Protein AF-A0A352RRN1-F1 (afdb_monomer_lite)

Foldseek 3Di:
DVVLVVLVVLQVVLVVVVVVVVVVCVVPVPDDDDDDPRDDSPVVNVVVVVVVVVVVVVVVVCVVCVVVVVVVVVVVVVVVVVVVVCVVVVVVVVVVVVVVVVVVVVVVVVVVVVVVVVVVVVVVVVVVVLLVLPPCVVLQVQLQVLQDVQVPPFTKGWDWDDDVPDPDTDTFIDGPPHTDPDDDPLRVLSSVLSSVLSVCCGPVNFPDAAAAAAEASGDDPPPSSLVSSLVCCQPRFQDFDADPVRHFDADPVRFGHTSHNHYHYDHPDLSSVVSVLVHRHRPPPDFDWDWDDDPPDIDIGGDDPQSNPDRDLLSVLVVLLVLVVDVVSCVVCVVSQLQNLQSLLVNLVVVLCVVDPDPDDDPVVSLVSLCVVVVPVDCRSVVNCCSNPVQNDCVPPVCSSPDGDDPD

Sequence (408 aa):
ARTLQELLDRYRASLHALETELTARRDNIFVERLPHDALDPSPSIVEAIAAINVLIDLNNQATASLADTQAAARTELRLGEIAQFVADIGLAAEEDRIRGLSADASTAKAERDAIETEGKQRSEKIAHLKTQLRDERRGAEQVNRYLGHFLGHGGLRLSALEAEGSTTYRFQIMRGEHAAYNLSEGECSLVAFCYFLAKLKDVDTEGKKLIVYIDDPISSLDSNHIFFVFSLIETYLAKPLEDNDGNVIKDANAKPTYRYEQLFISTHNLEFLKYLKRLTKPGKDNESFLITRKDSSSAIGLMPHYLRNYVTELNYLFGEIFCCADDANATDQFHSFYNFGNNLRKFLEAYLFFKYPSARNDRADHDERVRLFFGDGSNTEAFVQRLINEFSHLGEFIDRSTQPIDCT

Radius of gyration: 64.46 Å; chains: 1; bounding box: 149×60×178 Å

pLDDT: mean 81.94, std 10.86, range [43.41, 96.06]

Secondary structure (DSSP, 8-state):
-HHHHHHHHHHHHHHHHHHHHHHHHHH-TTS--PPP-----HHHHHHHHHHHHHHHHHHHHHHHHHHHHHHHHHHHHHHHHHHHHHHHTTHHHHHHHHHHHHHHHHHHHHHHHHHHHHHHHHHHHHHHHHHHHT-HHHHHHHHHHHHHTTSGGG-EEEEEEEPTT-S-EEEEEEETTEE-----HHHHHHHHHHHHHHHTTSTTTTTS--EEEEE----S--HHHHHHHHHHHIIIIISPPB-TTSPBPB-TTSPBP-S-SEEEEE-S-HHHHHHHTTS---TTS---EEEEE-SSSEEEEEPPHHHHH---HHHHHHHHHHHTTSGGGGTT-HHHHHTHHHHHHHHHHHHHHHHS--S--SHHHHHHHHHHHH-SSSTHHHHHHHHHHHTT--SS-GGGGSS-----

Structure (mmCIF, N/CA/C/O backbone):
data_AF-A0A352RRN1-F1
#
_entry.id   AF-A0A352RRN1-F1
#
loop_
_atom_site.group_PDB
_atom_site.id
_atom_site.type_symbol
_atom_site.label_atom_id
_atom_site.label_alt_id
_atom_site.label_comp_id
_atom_site.label_asym_id
_atom_site.label_entity_id
_atom_site.label_seq_id
_atom_site.pdbx_PDB_ins_code
_atom_site.Cartn_x
_atom_site.Cartn_y
_atom_site.Cartn_z
_atom_site.occupancy
_atom_site.B_iso_or_equiv
_atom_site.auth_seq_id
_atom_site.auth_comp_id
_atom_site.auth_asym_id
_atom_site.auth_atom_id
_atom_site.pdbx_PDB_model_num
ATOM 1 N N . ALA A 1 1 ? -86.094 -26.140 80.065 1.00 55.78 1 ALA A N 1
ATOM 2 C CA . ALA A 1 1 ? -87.153 -25.104 80.095 1.00 55.78 1 ALA A CA 1
ATOM 3 C C . ALA A 1 1 ? -88.515 -25.681 80.497 1.00 55.78 1 ALA A C 1
ATOM 5 O O . ALA A 1 1 ? -89.019 -25.261 81.527 1.00 55.78 1 ALA A O 1
ATOM 6 N N . ARG A 1 2 ? -89.076 -26.671 79.772 1.00 59.38 2 ARG A N 1
ATOM 7 C CA . ARG A 1 2 ? -90.360 -27.323 80.138 1.00 59.38 2 ARG A CA 1
ATOM 8 C C . ARG A 1 2 ? -90.395 -27.874 81.574 1.00 59.38 2 ARG A C 1
ATOM 10 O O . ARG A 1 2 ? -91.343 -27.611 82.295 1.00 59.38 2 ARG A O 1
ATOM 17 N N . THR A 1 3 ? -89.308 -28.494 82.024 1.00 77.62 3 THR A N 1
ATOM 18 C CA . THR A 1 3 ? -89.184 -29.081 83.368 1.00 77.62 3 THR A CA 1
ATOM 19 C C . THR A 1 3 ? -89.220 -28.073 84.525 1.00 77.62 3 THR A C 1
ATOM 21 O O . THR A 1 3 ? -89.838 -28.357 85.542 1.00 77.62 3 THR A O 1
ATOM 24 N N . LEU A 1 4 ? -88.610 -26.885 84.399 1.00 83.06 4 LEU A N 1
ATOM 25 C CA . LEU A 1 4 ? -88.647 -25.868 85.467 1.00 83.06 4 LEU A CA 1
ATOM 26 C C . LEU A 1 4 ? -90.030 -25.212 85.568 1.00 83.06 4 LEU A C 1
ATOM 28 O O . LEU A 1 4 ? -90.526 -24.991 86.668 1.00 83.06 4 LEU A O 1
ATOM 32 N N . GLN A 1 5 ? -90.657 -24.936 84.421 1.00 85.00 5 GLN A N 1
ATOM 33 C CA . GLN A 1 5 ? -92.008 -24.381 84.375 1.00 85.00 5 GLN A CA 1
ATOM 34 C C . GLN A 1 5 ? -93.014 -25.337 85.033 1.00 85.00 5 GLN A C 1
ATOM 36 O O . GLN A 1 5 ? -93.781 -24.921 85.894 1.00 85.00 5 GLN A O 1
ATOM 41 N N . GLU A 1 6 ? -92.930 -26.632 84.717 1.00 84.50 6 GLU A N 1
ATOM 42 C CA . GLU A 1 6 ? -93.751 -27.679 85.339 1.00 84.50 6 GLU A CA 1
ATOM 43 C C . GLU A 1 6 ? -93.545 -27.774 86.862 1.00 84.50 6 GLU A C 1
ATOM 45 O O . GLU A 1 6 ? -94.509 -27.966 87.604 1.00 84.50 6 GLU A O 1
ATOM 50 N N . LEU A 1 7 ? -92.309 -27.615 87.353 1.00 85.75 7 LEU A N 1
ATOM 51 C CA . LEU A 1 7 ? -92.010 -27.610 88.790 1.00 85.75 7 LEU A CA 1
ATOM 52 C C . LEU A 1 7 ? -92.555 -26.358 89.500 1.00 85.75 7 LEU A C 1
ATOM 54 O O . LEU A 1 7 ? -93.104 -26.472 90.595 1.00 85.75 7 LEU A O 1
ATOM 58 N N . LEU A 1 8 ? -92.457 -25.180 88.875 1.00 86.25 8 LEU A N 1
ATOM 59 C CA . LEU A 1 8 ? -93.008 -23.927 89.406 1.00 86.25 8 LEU A CA 1
ATOM 60 C C . LEU A 1 8 ? -94.539 -23.944 89.454 1.00 86.25 8 LEU A C 1
ATOM 62 O O . LEU A 1 8 ? -95.128 -23.469 90.426 1.00 86.25 8 LEU A O 1
ATOM 66 N N . ASP A 1 9 ? -95.186 -24.513 88.438 1.00 87.31 9 ASP A N 1
ATOM 67 C CA . ASP A 1 9 ? -96.642 -24.641 88.399 1.00 87.31 9 ASP A CA 1
ATOM 68 C C . ASP A 1 9 ? -97.141 -25.620 89.477 1.00 87.31 9 ASP A C 1
ATOM 70 O O . ASP A 1 9 ? -98.135 -25.339 90.150 1.00 87.31 9 ASP A O 1
ATOM 74 N N . ARG A 1 10 ? -96.400 -26.709 89.742 1.00 84.69 10 ARG A N 1
ATOM 75 C CA . ARG A 1 10 ? -96.661 -27.604 90.887 1.00 84.69 10 ARG A CA 1
ATOM 76 C C . ARG A 1 10 ? -96.476 -26.902 92.231 1.00 84.69 10 ARG A C 1
ATOM 78 O O . ARG A 1 10 ? -97.315 -27.066 93.108 1.00 84.69 10 ARG A O 1
ATOM 85 N N . TYR A 1 11 ? -95.428 -26.092 92.384 1.00 86.12 11 TYR A N 1
ATOM 86 C CA . TYR A 1 11 ? -95.191 -25.324 93.610 1.00 86.12 11 TYR A CA 1
ATOM 87 C C . TYR A 1 11 ? -96.327 -24.331 93.895 1.00 86.12 11 TYR A C 1
ATOM 89 O O . TYR A 1 11 ? -96.842 -24.268 95.010 1.00 86.12 11 TYR A O 1
ATOM 97 N N . ARG A 1 12 ? -96.782 -23.603 92.865 1.00 86.81 12 ARG A N 1
ATOM 98 C CA . ARG A 1 12 ? -97.941 -22.699 92.956 1.00 86.81 12 ARG A CA 1
ATOM 99 C C . ARG A 1 12 ? -99.221 -23.441 93.328 1.00 86.81 12 ARG A C 1
ATOM 101 O O . ARG A 1 12 ? -99.972 -22.951 94.167 1.00 86.81 12 ARG A O 1
ATOM 108 N N . ALA A 1 13 ? -99.456 -24.612 92.736 1.00 85.88 13 ALA A N 1
ATOM 109 C CA . ALA A 1 13 ? -100.612 -25.442 93.061 1.00 85.88 13 ALA A CA 1
ATOM 110 C C . ALA A 1 13 ? -100.588 -25.911 94.528 1.00 85.88 13 ALA A C 1
ATOM 112 O O . ALA A 1 13 ? -101.609 -25.804 95.206 1.00 85.88 13 ALA A O 1
ATOM 113 N N . SER A 1 14 ? -99.429 -26.345 95.043 1.00 85.00 14 SER A N 1
ATOM 114 C CA . SER A 1 14 ? -99.259 -26.712 96.458 1.00 85.00 14 SER A CA 1
ATOM 115 C C . SER A 1 14 ? -99.511 -25.530 97.404 1.00 85.00 14 SER A C 1
ATOM 117 O O . SER A 1 14 ? -100.206 -25.686 98.407 1.00 85.00 14 SER A O 1
ATOM 119 N N . LEU A 1 15 ? -98.998 -24.334 97.083 1.00 85.00 15 LEU A N 1
ATOM 120 C CA . LEU A 1 15 ? -99.230 -23.123 97.883 1.00 85.00 15 LEU A CA 1
ATOM 121 C C . LEU A 1 15 ? -100.707 -22.718 97.905 1.00 85.00 15 LEU A C 1
ATOM 123 O O . LEU A 1 15 ? -101.238 -22.419 98.971 1.00 85.00 15 LEU A O 1
ATOM 127 N N . HIS A 1 16 ? -101.383 -22.759 96.756 1.00 86.44 16 HIS A N 1
ATOM 128 C CA . HIS A 1 16 ? -102.812 -22.459 96.671 1.00 86.44 16 HIS A CA 1
ATOM 129 C C . HIS A 1 16 ? -103.652 -23.477 97.460 1.00 86.44 16 HIS A C 1
ATOM 131 O O . HIS A 1 16 ? -104.636 -23.111 98.107 1.00 86.44 16 HIS A O 1
ATOM 137 N N . ALA A 1 17 ? -103.278 -24.760 97.437 1.00 83.25 17 ALA A N 1
ATOM 138 C CA . ALA A 1 17 ? -103.952 -25.795 98.217 1.00 83.25 17 ALA A CA 1
ATOM 139 C C . ALA A 1 17 ? -103.783 -25.577 99.734 1.00 83.25 17 ALA A C 1
ATOM 141 O O . ALA A 1 17 ? -104.767 -25.625 100.473 1.00 83.25 17 ALA A O 1
ATOM 142 N N . LEU A 1 18 ? -102.570 -25.234 100.188 1.00 83.25 18 LEU A N 1
ATOM 143 C CA . LEU A 1 18 ? -102.294 -24.836 101.574 1.00 83.25 18 LEU A CA 1
ATOM 144 C C . LEU A 1 18 ? -103.074 -23.586 101.993 1.00 83.25 18 LEU A C 1
ATOM 146 O O . LEU A 1 18 ? -103.678 -23.575 103.062 1.00 83.25 18 LEU A O 1
ATOM 150 N N . GLU A 1 19 ? -103.081 -22.541 101.164 1.00 84.88 19 GLU A N 1
ATOM 151 C CA . GLU A 1 19 ? -103.828 -21.306 101.419 1.00 84.88 19 GLU A CA 1
ATOM 152 C C . GLU A 1 19 ? -105.328 -21.585 101.560 1.00 84.88 19 GLU A C 1
ATOM 154 O O . GLU A 1 19 ? -105.969 -21.087 102.488 1.00 84.88 19 GLU A O 1
ATOM 159 N N . THR A 1 20 ? -105.877 -22.435 100.688 1.00 84.25 20 THR A N 1
ATOM 160 C CA . THR A 1 20 ? -107.285 -22.852 100.733 1.00 84.25 20 THR A CA 1
ATOM 161 C C . THR A 1 20 ? -107.598 -23.562 102.049 1.00 84.25 20 THR A C 1
ATOM 163 O O . THR A 1 20 ? -108.570 -23.211 102.718 1.00 84.25 20 THR A O 1
ATOM 166 N N . GLU A 1 21 ? -106.762 -24.515 102.468 1.00 81.12 21 GLU A N 1
ATOM 167 C CA . GLU A 1 21 ? -106.989 -25.280 103.698 1.00 81.12 21 GLU A CA 1
ATOM 168 C C . GLU A 1 21 ? -106.805 -24.424 104.963 1.00 81.12 21 GLU A C 1
ATOM 170 O O . GLU A 1 21 ? -107.607 -24.501 105.896 1.00 81.12 21 GLU A O 1
ATOM 175 N N . LEU A 1 22 ? -105.798 -23.543 104.985 1.00 81.94 22 LEU A N 1
ATOM 176 C CA . LEU A 1 22 ? -105.573 -22.594 106.079 1.00 81.94 22 LEU A CA 1
ATOM 177 C C . LEU A 1 22 ? -106.723 -21.590 106.207 1.00 81.94 22 LEU A C 1
ATOM 179 O O . LEU A 1 22 ? -107.186 -21.331 107.319 1.00 81.94 22 LEU A O 1
ATOM 183 N N . THR A 1 23 ? -107.215 -21.061 105.085 1.00 84.31 23 THR A N 1
ATOM 184 C CA . THR A 1 23 ? -108.377 -20.160 105.049 1.00 84.31 23 THR A CA 1
ATOM 185 C C . THR A 1 23 ? -109.619 -20.878 105.563 1.00 84.31 23 THR A C 1
ATOM 187 O O . THR A 1 23 ? -110.324 -20.378 106.436 1.00 84.31 23 THR A O 1
ATOM 190 N N . ALA A 1 24 ? -109.837 -22.109 105.116 1.00 80.50 24 ALA A N 1
ATOM 191 C CA . ALA A 1 24 ? -110.992 -22.894 105.510 1.00 80.50 24 ALA A CA 1
ATOM 192 C C . ALA A 1 24 ? -110.937 -23.357 106.988 1.00 80.50 24 ALA A C 1
ATOM 194 O O . ALA A 1 24 ? -111.984 -23.519 107.620 1.00 80.50 24 ALA A O 1
ATOM 195 N N . ARG A 1 25 ? -109.739 -23.514 107.575 1.00 79.44 25 ARG A N 1
ATOM 196 C CA . ARG A 1 25 ? -109.546 -23.690 109.028 1.00 79.44 25 ARG A CA 1
ATOM 197 C C . ARG A 1 25 ? -109.760 -22.390 109.807 1.00 79.44 25 ARG A C 1
ATOM 199 O O . ARG A 1 25 ? -110.356 -22.427 110.879 1.00 79.44 25 ARG A O 1
ATOM 206 N N . ARG A 1 26 ? -109.290 -21.248 109.293 1.00 81.88 26 ARG A N 1
ATOM 207 C CA . ARG A 1 26 ? -109.508 -19.922 109.899 1.00 81.88 26 ARG A CA 1
ATOM 208 C C . ARG A 1 26 ? -110.999 -19.604 110.008 1.00 81.88 26 ARG A C 1
ATOM 210 O O . ARG A 1 26 ? -111.439 -19.106 111.039 1.00 81.88 26 ARG A O 1
ATOM 217 N N . ASP A 1 27 ? -111.758 -19.914 108.962 1.00 85.06 27 ASP A N 1
ATOM 218 C CA . ASP A 1 27 ? -113.184 -19.602 108.884 1.00 85.06 27 ASP A CA 1
ATOM 219 C C . ASP A 1 27 ? -114.046 -20.544 109.760 1.00 85.06 27 ASP A C 1
ATOM 221 O O . ASP A 1 27 ? -115.180 -20.203 110.094 1.00 85.06 27 ASP A O 1
ATOM 225 N N . ASN A 1 28 ? -113.521 -21.704 110.189 1.00 79.31 28 ASN A N 1
ATOM 226 C CA . ASN A 1 28 ? -114.188 -22.598 111.143 1.00 79.31 28 ASN A CA 1
ATOM 227 C C . ASN A 1 28 ? -113.190 -23.409 111.997 1.00 79.31 28 ASN A C 1
ATOM 229 O O . ASN A 1 28 ? -112.746 -24.493 111.613 1.00 79.31 28 ASN A O 1
ATOM 233 N N . ILE A 1 29 ? -112.886 -22.893 113.191 1.00 76.44 29 ILE A N 1
ATOM 234 C CA . ILE A 1 29 ? -111.843 -23.421 114.088 1.00 76.44 29 ILE A CA 1
ATOM 235 C C . ILE A 1 29 ? -112.264 -24.635 114.933 1.00 76.44 29 ILE A C 1
ATOM 237 O O . ILE A 1 29 ? -111.417 -25.228 115.597 1.00 76.44 29 ILE A O 1
ATOM 241 N N . PHE A 1 30 ? -113.552 -24.995 114.938 1.00 75.94 30 PHE A N 1
ATOM 242 C CA . PHE A 1 30 ? -114.101 -26.050 115.803 1.00 75.94 30 PHE A CA 1
ATOM 243 C C . PHE A 1 30 ? -114.265 -27.403 115.092 1.00 75.94 30 PHE A C 1
ATOM 245 O O . PHE A 1 30 ? -114.649 -28.381 115.730 1.00 75.94 30 PHE A O 1
ATOM 252 N N . VAL A 1 31 ? -113.977 -27.471 113.786 1.00 76.19 31 VAL A N 1
ATOM 253 C CA . VAL A 1 31 ? -114.005 -28.709 112.992 1.00 76.19 31 VAL A CA 1
ATOM 254 C C . VAL A 1 31 ? -112.582 -29.222 112.802 1.00 76.19 31 VAL A C 1
ATOM 256 O O . VAL A 1 31 ? -111.713 -28.511 112.295 1.00 76.19 31 VAL A O 1
ATOM 259 N N . GLU A 1 32 ? -112.352 -30.472 113.200 1.00 73.25 32 GLU A N 1
ATOM 260 C CA . GLU A 1 32 ? -111.074 -31.148 113.004 1.00 73.25 32 GLU A CA 1
ATOM 261 C C . GLU A 1 32 ? -110.812 -31.357 111.504 1.00 73.25 32 GLU A C 1
ATOM 263 O O . GLU A 1 32 ? -111.634 -31.923 110.781 1.00 73.25 32 GLU A O 1
ATOM 268 N N . ARG A 1 33 ? -109.669 -30.857 111.026 1.00 70.94 33 ARG A N 1
ATOM 269 C CA . ARG A 1 33 ? -109.221 -30.968 109.632 1.00 70.94 33 ARG A CA 1
ATOM 270 C C . ARG A 1 33 ? -107.914 -31.745 109.595 1.00 70.94 33 ARG A C 1
ATOM 272 O O . ARG A 1 33 ? -107.014 -31.477 110.393 1.00 70.94 33 ARG A O 1
ATOM 279 N N . LEU A 1 34 ? -107.826 -32.705 108.675 1.00 70.25 34 LEU A N 1
ATOM 280 C CA . LEU A 1 34 ? -106.616 -33.499 108.477 1.00 70.25 34 LEU A CA 1
ATOM 281 C C . LEU A 1 34 ? -105.472 -32.604 107.969 1.00 70.25 34 LEU A C 1
ATOM 283 O O . LEU A 1 34 ? -105.731 -31.660 107.219 1.00 70.25 34 LEU A O 1
ATOM 287 N N . PRO A 1 35 ? -104.213 -32.886 108.345 1.00 67.81 35 PRO A N 1
ATOM 288 C CA . PRO A 1 35 ? -103.065 -32.183 107.787 1.00 67.81 35 PRO A CA 1
ATOM 289 C C . PRO A 1 35 ? -103.059 -32.324 106.260 1.00 67.81 35 PRO A C 1
ATOM 291 O O . PRO A 1 35 ? -103.139 -33.439 105.743 1.00 67.81 35 PRO A O 1
ATOM 294 N N . HIS A 1 36 ? -102.976 -31.205 105.541 1.00 73.00 36 HIS A N 1
ATOM 295 C CA . HIS A 1 36 ? -102.786 -31.235 104.095 1.00 73.00 36 HIS A CA 1
ATOM 296 C C . HIS A 1 36 ? -101.314 -31.529 103.799 1.00 73.00 36 HIS A C 1
ATOM 298 O O . HIS A 1 36 ? -100.443 -30.743 104.174 1.00 73.00 36 HIS A O 1
ATOM 304 N N . ASP A 1 37 ? -101.043 -32.662 103.153 1.00 69.06 37 ASP A N 1
ATOM 305 C CA . ASP A 1 37 ? -99.688 -33.061 102.779 1.00 69.06 37 ASP A CA 1
ATOM 306 C C . ASP A 1 37 ? -99.273 -32.314 101.506 1.00 69.06 37 ASP A C 1
ATOM 308 O O . ASP A 1 37 ? -99.551 -32.727 100.378 1.00 69.06 37 ASP A O 1
ATOM 312 N N . ALA A 1 38 ? -98.701 -31.128 101.695 1.00 74.88 38 ALA A N 1
ATOM 313 C CA . ALA A 1 38 ? -98.248 -30.302 100.593 1.00 74.88 38 ALA A CA 1
ATOM 314 C C . ALA A 1 38 ? -96.904 -30.816 100.072 1.00 74.88 38 ALA A C 1
ATOM 316 O O . ALA A 1 38 ? -95.900 -30.810 100.782 1.00 74.88 38 ALA A O 1
ATOM 317 N N . LEU A 1 39 ? -96.873 -31.212 98.799 1.00 77.62 39 LEU A N 1
ATOM 318 C CA . LEU A 1 39 ? -95.627 -31.545 98.115 1.00 77.62 39 LEU A CA 1
ATOM 319 C C . LEU A 1 39 ? -94.770 -30.283 97.969 1.00 77.62 39 LEU A 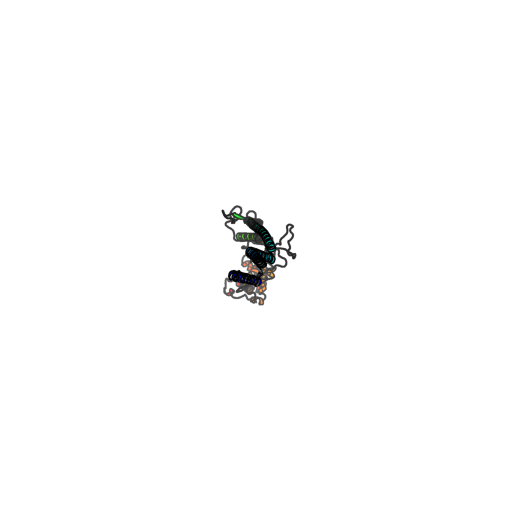C 1
ATOM 321 O O . LEU A 1 39 ? -95.226 -29.302 97.373 1.00 77.62 39 LEU A O 1
ATOM 325 N N . ASP A 1 40 ? -93.528 -30.343 98.456 1.00 81.06 40 ASP A N 1
ATOM 326 C CA . ASP A 1 40 ? -92.526 -29.282 98.326 1.00 81.06 40 ASP A CA 1
ATOM 327 C C . ASP A 1 40 ? -91.504 -29.601 97.213 1.00 81.06 40 ASP A C 1
ATOM 329 O O . ASP A 1 40 ? -90.504 -30.282 97.451 1.00 81.06 40 ASP A O 1
ATOM 333 N N . PRO A 1 41 ? -91.723 -29.125 95.973 1.00 82.81 41 PRO A N 1
ATOM 334 C CA . PRO A 1 41 ? -90.757 -29.246 94.882 1.00 82.81 41 PRO A CA 1
ATOM 335 C C . PRO A 1 41 ? -89.569 -28.268 94.972 1.00 82.81 41 PRO A C 1
ATOM 337 O O . PRO A 1 41 ? -88.770 -28.231 94.032 1.00 82.81 41 PRO A O 1
ATOM 340 N N . SER A 1 42 ? -89.414 -27.478 96.046 1.00 84.25 42 SER A N 1
ATOM 341 C CA . SER A 1 42 ? -88.325 -26.494 96.182 1.00 84.25 42 SER A CA 1
ATOM 342 C C . SER A 1 42 ? -86.923 -27.068 95.933 1.00 84.25 42 SER A C 1
ATOM 344 O O . SER A 1 42 ? -86.170 -26.427 95.194 1.00 84.25 42 SER A O 1
ATOM 346 N N . PRO A 1 43 ? -86.551 -28.269 96.433 1.00 85.69 43 PRO A N 1
ATOM 347 C CA . PRO A 1 43 ? -85.232 -28.845 96.158 1.00 85.69 43 PRO A CA 1
ATOM 348 C C . PRO A 1 43 ? -84.980 -29.056 94.658 1.00 85.69 43 PRO A C 1
ATOM 350 O O . PRO A 1 43 ? -83.942 -28.656 94.137 1.00 85.69 43 PRO A O 1
ATOM 353 N N . SER A 1 44 ? -85.967 -29.590 93.934 1.00 85.81 44 SER A N 1
ATOM 354 C CA . SER A 1 44 ? -85.871 -29.826 92.488 1.00 85.81 44 SER A CA 1
ATOM 355 C C . SER A 1 44 ? -85.870 -28.529 91.674 1.00 85.81 44 SER A C 1
ATOM 357 O O . SER A 1 44 ? -85.247 -28.462 90.615 1.00 85.81 44 SER A O 1
ATOM 359 N N . ILE A 1 45 ? -86.548 -27.480 92.153 1.00 86.19 45 ILE A N 1
ATOM 360 C CA . ILE A 1 45 ? -86.491 -26.141 91.547 1.00 86.19 45 ILE A CA 1
ATOM 361 C C . ILE A 1 45 ? -85.083 -25.556 91.699 1.00 86.19 45 ILE A C 1
ATOM 363 O O . ILE A 1 45 ? -84.534 -25.035 90.728 1.00 86.19 45 ILE A O 1
ATOM 367 N N . VAL A 1 46 ? -84.479 -25.674 92.884 1.00 88.94 46 VAL A N 1
ATOM 368 C CA . VAL A 1 46 ? -83.109 -25.207 93.149 1.00 88.94 46 VAL A CA 1
ATOM 369 C C . VAL A 1 46 ? -82.094 -25.958 92.284 1.00 88.94 46 VAL A C 1
ATOM 371 O O . VAL A 1 46 ? -81.236 -25.320 91.679 1.00 88.94 46 VAL A O 1
ATOM 374 N N . GLU A 1 47 ? -82.224 -27.279 92.141 1.00 88.06 47 GLU A N 1
ATOM 375 C CA . GLU A 1 47 ? -81.378 -28.079 91.242 1.00 88.06 47 GLU A CA 1
ATOM 376 C C . GLU A 1 47 ? -81.519 -27.655 89.773 1.00 88.06 47 GLU A C 1
ATOM 378 O O . GLU A 1 47 ? -80.521 -27.494 89.068 1.00 88.06 47 GLU A O 1
ATOM 383 N N . ALA A 1 48 ? -82.747 -27.418 89.304 1.00 88.25 48 ALA A N 1
ATOM 384 C CA . ALA A 1 48 ? -82.994 -26.966 87.938 1.00 88.25 48 ALA A CA 1
ATOM 385 C C . ALA A 1 48 ? -82.424 -25.560 87.675 1.00 88.25 48 ALA A C 1
ATOM 387 O O . ALA A 1 48 ? -81.866 -25.316 86.603 1.00 88.25 48 ALA A O 1
ATOM 388 N N . ILE A 1 49 ? -82.521 -24.645 88.647 1.00 88.19 49 ILE A N 1
ATOM 389 C CA . ILE A 1 49 ? -81.899 -23.314 88.577 1.00 88.19 49 ILE A CA 1
ATOM 390 C C . ILE A 1 49 ? -80.372 -23.438 88.567 1.00 88.19 49 ILE A C 1
ATOM 392 O O . ILE A 1 49 ? -79.721 -22.797 87.745 1.00 88.19 49 ILE A O 1
ATOM 396 N N . ALA A 1 50 ? -79.797 -24.288 89.421 1.00 89.44 50 ALA A N 1
ATOM 397 C CA . ALA A 1 50 ? -78.358 -24.530 89.452 1.00 89.44 50 ALA A CA 1
ATOM 398 C C . ALA A 1 50 ? -77.847 -25.069 88.105 1.00 89.44 50 ALA A C 1
ATOM 400 O O . ALA A 1 50 ? -76.865 -24.556 87.574 1.00 89.44 50 ALA A O 1
ATOM 401 N N . ALA A 1 51 ? -78.552 -26.028 87.499 1.00 89.06 51 ALA A N 1
ATOM 402 C CA . ALA A 1 51 ? -78.204 -26.563 86.183 1.00 89.06 51 ALA A CA 1
ATOM 403 C C . ALA A 1 51 ? -78.277 -25.503 85.067 1.00 89.06 51 ALA A C 1
ATOM 405 O O . ALA A 1 51 ? -77.422 -25.472 84.183 1.00 89.06 51 ALA A O 1
ATOM 406 N N . ILE A 1 52 ? -79.273 -24.610 85.109 1.00 89.31 52 ILE A N 1
ATOM 407 C CA . ILE A 1 52 ? -79.377 -23.489 84.164 1.00 89.31 52 ILE A CA 1
ATOM 408 C C . ILE A 1 52 ? -78.224 -22.501 84.366 1.00 89.31 52 ILE A C 1
ATOM 410 O O . ILE A 1 52 ? -77.619 -22.080 83.383 1.00 89.31 52 ILE A O 1
ATOM 414 N N . ASN A 1 53 ? -77.885 -22.168 85.612 1.00 91.12 53 ASN A N 1
ATOM 415 C CA . ASN A 1 53 ? -76.777 -21.261 85.911 1.00 91.12 53 ASN A CA 1
ATOM 416 C C . ASN A 1 53 ? -75.433 -21.828 85.443 1.00 91.12 53 ASN A C 1
ATOM 418 O O . ASN A 1 53 ? -74.655 -21.091 84.855 1.00 91.12 53 ASN A O 1
ATOM 422 N N . VAL A 1 54 ? -75.202 -23.140 85.570 1.00 93.56 54 VAL A N 1
ATOM 423 C CA . VAL A 1 54 ? -74.008 -23.794 85.001 1.00 93.56 54 VAL A CA 1
ATOM 424 C C . VAL A 1 54 ? -73.927 -23.600 83.482 1.00 93.56 54 VAL A C 1
ATOM 426 O O . VAL A 1 54 ? -72.858 -23.300 82.954 1.00 93.56 54 VAL A O 1
ATOM 429 N N . LEU A 1 55 ? -75.046 -23.733 82.761 1.00 92.00 55 LEU A N 1
ATOM 430 C CA . LEU A 1 55 ? -75.079 -23.491 81.313 1.00 92.00 55 LEU A CA 1
ATOM 431 C C . LEU A 1 55 ? -74.852 -22.014 80.965 1.00 92.00 55 LEU A C 1
ATOM 433 O O . LEU A 1 55 ? -74.181 -21.719 79.976 1.00 92.00 55 LEU A O 1
ATOM 437 N N . ILE A 1 56 ? -75.390 -21.094 81.769 1.00 90.50 56 ILE A N 1
ATOM 438 C CA . ILE A 1 56 ? -75.159 -19.652 81.621 1.00 90.50 56 ILE A CA 1
ATOM 439 C C . ILE A 1 56 ? -73.677 -19.334 81.834 1.00 90.50 56 ILE A C 1
ATOM 441 O O . ILE A 1 56 ? -73.091 -18.633 81.013 1.00 90.50 56 ILE A O 1
ATOM 445 N N . ASP A 1 57 ? -73.054 -19.888 82.873 1.00 93.00 57 ASP A N 1
ATOM 446 C CA . ASP A 1 57 ? -71.639 -19.682 83.176 1.00 93.00 57 ASP A CA 1
ATOM 447 C C . ASP A 1 57 ? -70.739 -20.241 82.071 1.00 93.00 57 ASP A C 1
ATOM 449 O O . ASP A 1 57 ? -69.831 -19.546 81.615 1.00 93.00 57 ASP A O 1
ATOM 453 N N . LEU A 1 58 ? -71.033 -21.445 81.568 1.00 92.44 58 LEU A N 1
ATOM 454 C CA . LEU A 1 58 ? -70.342 -22.030 80.414 1.00 92.44 58 LEU A CA 1
ATOM 455 C C . LEU A 1 58 ? -70.455 -21.138 79.173 1.00 92.44 58 LEU A C 1
ATOM 457 O O . LEU A 1 58 ? -69.456 -20.879 78.500 1.00 92.44 58 LEU A O 1
ATOM 461 N N . ASN A 1 59 ? -71.654 -20.632 78.876 1.00 91.50 59 ASN A N 1
ATOM 462 C CA . ASN A 1 59 ? -71.869 -19.745 77.738 1.00 91.50 59 ASN A CA 1
ATOM 463 C C . ASN A 1 59 ? -71.153 -18.396 77.912 1.00 91.50 59 ASN A C 1
ATOM 465 O O . ASN A 1 59 ? -70.559 -17.887 76.962 1.00 91.50 59 ASN A O 1
ATOM 469 N N . ASN A 1 60 ? -71.172 -17.822 79.115 1.00 91.62 60 ASN A N 1
ATOM 470 C CA . ASN A 1 60 ? -70.496 -16.563 79.418 1.00 91.62 60 ASN A CA 1
ATOM 471 C C . ASN A 1 60 ? -68.974 -16.709 79.315 1.00 91.62 60 ASN A C 1
ATOM 473 O O . ASN A 1 60 ? -68.326 -15.848 78.724 1.00 91.62 60 ASN A O 1
ATOM 477 N N . GLN A 1 61 ? -68.410 -17.812 79.816 1.00 92.00 61 GLN A N 1
ATOM 478 C CA . GLN A 1 61 ? -66.985 -18.122 79.670 1.00 92.00 61 GLN A CA 1
ATOM 479 C C . GLN A 1 61 ? -66.595 -18.293 78.198 1.00 92.00 61 GLN A C 1
ATOM 481 O O . GLN A 1 61 ? -65.614 -17.697 77.759 1.00 92.00 61 GLN A O 1
ATOM 486 N N . ALA A 1 62 ? -67.386 -19.037 77.418 1.00 87.81 62 ALA A N 1
ATOM 487 C CA . ALA A 1 62 ? -67.154 -19.202 75.984 1.00 87.81 62 ALA A CA 1
ATOM 488 C C . ALA A 1 62 ? -67.285 -17.878 75.211 1.00 87.81 62 ALA A C 1
ATOM 490 O O . ALA A 1 62 ? -66.523 -17.621 74.284 1.00 87.81 62 ALA A O 1
ATOM 491 N N . THR A 1 63 ? -68.225 -17.013 75.599 1.00 89.19 63 THR A N 1
ATOM 492 C CA . THR A 1 63 ? -68.424 -15.700 74.967 1.00 89.19 63 THR A CA 1
ATOM 493 C C . THR A 1 63 ? -67.275 -14.747 75.294 1.00 89.19 63 THR A C 1
ATOM 495 O O . THR A 1 63 ? -66.810 -14.029 74.411 1.00 89.19 63 THR A O 1
ATOM 498 N N . ALA A 1 64 ? -66.781 -14.766 76.536 1.00 89.38 64 ALA A N 1
ATOM 499 C CA . ALA A 1 64 ? -65.645 -13.952 76.956 1.00 89.38 64 ALA A CA 1
ATOM 500 C C . ALA A 1 64 ? -64.356 -14.330 76.207 1.00 89.38 64 ALA A C 1
ATOM 502 O O . ALA A 1 64 ? -63.601 -13.442 75.823 1.00 89.38 64 ALA A O 1
ATOM 503 N N . SER A 1 65 ? -64.130 -15.623 75.945 1.00 90.19 65 SER A N 1
ATOM 504 C CA . SER A 1 65 ? -62.945 -16.105 75.220 1.00 90.19 65 SER A CA 1
ATOM 505 C C . SER A 1 65 ? -63.105 -16.135 73.695 1.00 90.19 65 SER A C 1
ATOM 507 O O . SER A 1 65 ? -62.133 -16.386 72.977 1.00 90.19 65 SER A O 1
ATOM 509 N N . LEU A 1 66 ? -64.304 -15.875 73.161 1.00 91.56 66 LEU A N 1
ATOM 510 C CA . LEU A 1 66 ? -64.594 -15.992 71.729 1.00 91.56 66 LEU A CA 1
ATOM 511 C C . LEU A 1 66 ? -63.745 -15.038 70.882 1.00 91.56 66 LEU A C 1
ATOM 513 O O . LEU A 1 66 ? -63.234 -15.442 69.839 1.00 91.56 66 LEU A O 1
ATOM 517 N N . ALA A 1 67 ? -63.591 -13.787 71.322 1.00 91.81 67 ALA A N 1
ATOM 518 C CA . ALA A 1 67 ? -62.805 -12.786 70.603 1.00 91.81 67 ALA A CA 1
ATOM 519 C C . ALA A 1 67 ? -61.329 -13.201 70.503 1.00 91.81 67 ALA A C 1
ATOM 521 O O . ALA A 1 67 ? -60.752 -13.162 69.415 1.00 91.81 67 ALA A O 1
ATOM 522 N N . ASP A 1 68 ? -60.758 -13.682 71.608 1.00 91.88 68 ASP A N 1
ATOM 523 C CA . ASP A 1 68 ? -59.373 -14.155 71.662 1.00 91.88 68 ASP A CA 1
ATOM 524 C C . ASP A 1 68 ? -59.181 -15.409 70.805 1.00 91.88 68 ASP A C 1
ATOM 526 O O . ASP A 1 68 ? -58.222 -15.510 70.040 1.00 91.88 68 ASP A O 1
ATOM 530 N N . THR A 1 69 ? -60.141 -16.334 70.851 1.00 91.44 69 THR A N 1
ATOM 531 C CA . THR A 1 69 ? -60.118 -17.563 70.044 1.00 91.44 69 THR A CA 1
ATOM 532 C C . THR A 1 69 ? -60.204 -17.243 68.550 1.00 91.44 69 THR A C 1
ATOM 534 O O . THR A 1 69 ? -59.463 -17.803 67.743 1.00 91.44 69 THR A O 1
ATOM 537 N N . GLN A 1 70 ? -61.065 -16.296 68.162 1.00 92.56 70 GLN A N 1
ATOM 538 C CA . GLN A 1 70 ? -61.154 -15.824 66.781 1.00 92.56 70 GLN A CA 1
ATOM 539 C C . GLN A 1 70 ? -59.875 -15.107 66.334 1.00 92.56 70 GLN A C 1
ATOM 541 O O . GLN A 1 70 ? -59.440 -15.298 65.199 1.00 92.56 70 GLN A O 1
ATOM 546 N N . ALA A 1 71 ? -59.267 -14.288 67.194 1.00 93.81 71 ALA A N 1
ATOM 547 C CA . ALA A 1 71 ? -58.017 -13.596 66.891 1.00 93.81 71 ALA A CA 1
ATOM 548 C C . ALA A 1 71 ? -56.850 -14.581 66.709 1.00 93.81 71 ALA A C 1
ATOM 550 O O . ALA A 1 71 ? -56.082 -14.452 65.751 1.00 93.81 71 ALA A O 1
ATOM 551 N N . ALA A 1 72 ? -56.758 -15.596 67.572 1.00 94.44 72 ALA A N 1
ATOM 552 C CA . ALA A 1 72 ? -55.774 -16.668 67.465 1.00 94.44 72 ALA A CA 1
ATOM 553 C C . ALA A 1 72 ? -55.948 -17.455 66.158 1.00 94.44 72 ALA A C 1
ATOM 555 O O . ALA A 1 72 ? -55.008 -17.532 65.370 1.00 94.44 72 ALA A O 1
ATOM 556 N N . ALA A 1 73 ? -57.166 -17.922 65.861 1.00 93.62 73 ALA A N 1
ATOM 557 C CA . ALA A 1 73 ? -57.454 -18.674 64.638 1.00 93.62 73 ALA A CA 1
ATOM 558 C C . ALA A 1 73 ? -57.186 -17.858 63.358 1.00 93.62 73 ALA A C 1
ATOM 560 O O . ALA A 1 73 ? -56.634 -18.375 62.389 1.00 93.62 73 ALA A O 1
ATOM 561 N N . ARG A 1 74 ? -57.526 -16.559 63.343 1.00 94.25 74 ARG A N 1
ATOM 562 C CA . ARG A 1 74 ? -57.202 -15.662 62.215 1.00 94.25 74 ARG A CA 1
ATOM 563 C C . ARG A 1 74 ? -55.697 -15.500 62.026 1.00 94.25 74 ARG A C 1
ATOM 565 O O . ARG A 1 74 ? -55.229 -15.449 60.892 1.00 94.25 74 ARG A O 1
ATOM 572 N N . THR A 1 75 ? -54.952 -15.389 63.123 1.00 95.69 75 THR A N 1
ATOM 573 C CA . THR A 1 75 ? -53.490 -15.261 63.083 1.00 95.69 75 THR A CA 1
ATOM 574 C C . THR A 1 75 ? -52.855 -16.544 62.564 1.00 95.69 75 THR A C 1
ATOM 576 O O . THR A 1 75 ? -51.980 -16.481 61.706 1.00 95.69 75 THR A O 1
ATOM 579 N N . GLU A 1 76 ? -53.335 -17.696 63.023 1.00 96.00 76 GLU A N 1
ATOM 580 C CA . GLU A 1 76 ? -52.869 -19.006 62.578 1.00 96.00 76 GLU A CA 1
ATOM 581 C C . GLU A 1 76 ? -53.131 -19.225 61.084 1.00 96.00 76 GLU A C 1
ATOM 583 O O . GLU A 1 76 ? -52.200 -19.546 60.349 1.00 96.00 76 GLU A O 1
ATOM 588 N N . LEU A 1 77 ? -54.350 -18.940 60.604 1.00 95.62 77 LEU A N 1
ATOM 589 C CA . LEU A 1 77 ? -54.682 -19.005 59.175 1.00 95.62 77 LEU A CA 1
ATOM 590 C C . LEU A 1 77 ? -53.778 -18.094 58.341 1.00 95.62 77 LEU A C 1
ATOM 592 O O . LEU A 1 77 ? -53.215 -18.531 57.341 1.00 95.62 77 LEU A O 1
ATOM 596 N N . ARG A 1 78 ? -53.584 -16.844 58.779 1.00 95.06 78 ARG A N 1
ATOM 597 C CA . ARG A 1 78 ? -52.715 -15.889 58.082 1.00 95.06 78 ARG A CA 1
ATOM 598 C C . ARG A 1 78 ? -51.264 -16.370 58.030 1.00 95.06 78 ARG A C 1
ATOM 600 O O . ARG A 1 78 ? -50.624 -16.241 56.992 1.00 95.06 78 ARG A O 1
ATOM 607 N N . LEU A 1 79 ? -50.721 -16.882 59.136 1.00 95.75 79 LEU A N 1
ATOM 608 C CA . LEU A 1 79 ? -49.353 -17.408 59.169 1.00 95.75 79 LEU A CA 1
ATOM 609 C C . LEU A 1 79 ? -49.216 -18.661 58.298 1.00 95.75 79 LEU A C 1
ATOM 611 O O . LEU A 1 79 ? -48.199 -18.806 57.625 1.00 95.75 79 LEU A O 1
ATOM 615 N N . GLY A 1 80 ? -50.244 -19.512 58.256 1.00 95.88 80 GLY A N 1
ATOM 616 C CA . GLY A 1 80 ? -50.319 -20.660 57.355 1.00 95.88 80 GLY A CA 1
ATOM 617 C C . GLY A 1 80 ? -50.296 -20.252 55.880 1.00 95.88 80 GLY A C 1
ATOM 618 O O . GLY A 1 80 ? -49.481 -20.772 55.123 1.00 95.88 80 GLY A O 1
ATOM 619 N N . GLU A 1 81 ? -51.115 -19.274 55.480 1.00 94.69 81 GLU A N 1
ATOM 620 C CA . GLU A 1 81 ? -51.112 -18.739 54.109 1.00 94.69 81 GLU A CA 1
ATOM 621 C C . GLU A 1 81 ? -49.762 -18.112 53.734 1.00 94.69 81 GLU A C 1
ATOM 623 O O . GLU A 1 81 ? -49.260 -18.347 52.637 1.00 94.69 81 GLU A O 1
ATOM 628 N N . ILE A 1 82 ? -49.136 -17.356 54.646 1.00 94.56 82 ILE A N 1
ATOM 629 C CA . ILE A 1 82 ? -47.802 -16.777 54.420 1.00 94.56 82 ILE A CA 1
ATOM 630 C C . ILE A 1 82 ? -46.751 -17.880 54.260 1.00 94.56 82 ILE A C 1
ATOM 632 O O . ILE A 1 82 ? -45.928 -17.805 53.351 1.00 94.56 82 ILE A O 1
ATOM 636 N N . ALA A 1 83 ? -46.768 -18.902 55.119 1.00 94.19 83 ALA A N 1
ATOM 637 C CA . ALA A 1 83 ? -45.828 -20.015 55.039 1.00 94.19 83 ALA A CA 1
ATOM 638 C C . ALA A 1 83 ? -45.985 -20.792 53.724 1.00 94.19 83 ALA A C 1
ATOM 640 O O . ALA A 1 83 ? -44.983 -21.099 53.078 1.00 94.19 83 ALA A O 1
ATOM 641 N N . GLN A 1 84 ? -47.229 -21.045 53.300 1.00 94.38 84 GLN A N 1
ATOM 642 C CA . GLN A 1 84 ? -47.521 -21.678 52.017 1.00 94.38 84 GLN A CA 1
ATOM 643 C C . GLN A 1 84 ? -47.014 -20.821 50.856 1.00 94.38 84 GLN A C 1
ATOM 645 O O . GLN A 1 84 ? -46.306 -21.328 49.998 1.00 94.38 84 GLN A O 1
ATOM 650 N N . PHE A 1 85 ? -47.280 -19.513 50.870 1.00 94.44 85 PHE A N 1
ATOM 651 C CA . PHE A 1 85 ? -46.810 -18.604 49.827 1.00 94.44 85 PHE A CA 1
ATOM 652 C C . PHE A 1 85 ? -45.278 -18.562 49.733 1.00 94.44 85 PHE A C 1
ATOM 654 O O . PHE A 1 85 ? -44.731 -18.633 48.637 1.00 94.44 85 PHE A O 1
ATOM 661 N N . VAL A 1 86 ? -44.574 -18.497 50.871 1.00 94.62 86 VAL A N 1
ATOM 662 C CA . VAL A 1 86 ? -43.099 -18.535 50.929 1.00 94.62 86 VAL A CA 1
ATOM 663 C C . VAL A 1 86 ? -42.548 -19.840 50.344 1.00 94.62 86 VAL A C 1
ATOM 665 O O . VAL A 1 86 ? -41.529 -19.809 49.649 1.00 94.62 86 VAL A O 1
ATOM 668 N N . ALA A 1 87 ? -43.215 -20.968 50.605 1.00 92.50 87 ALA A N 1
ATOM 669 C CA . ALA A 1 87 ? -42.850 -22.266 50.049 1.00 92.50 87 ALA A CA 1
ATOM 670 C C . ALA A 1 87 ? -43.141 -22.354 48.542 1.00 92.50 87 ALA A C 1
ATOM 672 O O . ALA A 1 87 ? -42.268 -22.778 47.787 1.00 92.50 87 ALA A O 1
ATOM 673 N N . ASP A 1 88 ? -44.320 -21.905 48.104 1.00 92.81 88 ASP A N 1
ATOM 674 C CA . ASP A 1 88 ? -44.768 -21.944 46.707 1.00 92.81 88 ASP A CA 1
ATOM 675 C C . ASP A 1 88 ? -43.837 -21.149 45.787 1.00 92.81 88 ASP A C 1
ATOM 677 O O . ASP A 1 88 ? -43.502 -21.603 44.693 1.00 92.81 88 ASP A O 1
ATOM 681 N N . ILE A 1 89 ? -43.388 -19.972 46.235 1.00 91.81 89 ILE A N 1
ATOM 682 C CA . ILE A 1 89 ? -42.450 -19.141 45.468 1.00 91.81 89 ILE A CA 1
ATOM 683 C C . ILE A 1 89 ? -40.987 -19.546 45.673 1.00 91.81 89 ILE A C 1
ATOM 685 O O . ILE A 1 89 ? -40.110 -18.982 45.025 1.00 91.81 89 ILE A O 1
ATOM 689 N N . GLY A 1 90 ? -40.704 -20.473 46.596 1.00 93.00 90 GLY A N 1
ATOM 690 C CA . GLY A 1 90 ? -39.345 -20.895 46.925 1.00 93.00 90 GLY A CA 1
ATOM 691 C C . GLY A 1 90 ? -38.432 -19.731 47.321 1.00 93.00 90 GLY A C 1
ATOM 692 O O . GLY A 1 90 ? -37.289 -19.679 46.872 1.00 93.00 90 GLY A O 1
ATOM 693 N N . LEU A 1 91 ? -38.930 -18.791 48.139 1.00 91.94 91 LEU A N 1
ATOM 694 C CA . LEU A 1 91 ? -38.309 -17.473 48.362 1.00 91.94 91 LEU A CA 1
ATOM 695 C C . LEU A 1 91 ? -36.811 -17.552 48.687 1.00 91.94 91 LEU A C 1
ATOM 697 O O . LEU A 1 91 ? -36.016 -16.841 48.084 1.00 91.94 91 LEU A O 1
ATOM 701 N N . ALA A 1 92 ? -36.422 -18.450 49.596 1.00 92.31 92 ALA A N 1
ATOM 702 C CA . ALA A 1 92 ? -35.027 -18.611 50.003 1.00 92.31 92 ALA A CA 1
ATOM 703 C C . ALA A 1 92 ? -34.115 -19.036 48.836 1.00 92.31 92 ALA A C 1
ATOM 705 O O . ALA A 1 92 ? -33.008 -18.520 48.694 1.00 92.31 92 ALA A O 1
ATOM 706 N N . ALA A 1 93 ? -34.590 -19.937 47.968 1.00 93.25 93 ALA A N 1
ATOM 707 C CA . ALA A 1 93 ? -33.832 -20.389 46.805 1.00 93.25 93 ALA A CA 1
ATOM 708 C C . ALA A 1 93 ? -33.680 -19.269 45.764 1.00 93.25 93 ALA A C 1
ATOM 710 O O . ALA A 1 93 ? -32.609 -19.116 45.176 1.00 93.25 93 ALA A O 1
ATOM 711 N N . GLU A 1 94 ? -34.720 -18.456 45.563 1.00 93.25 94 GLU A N 1
ATOM 712 C CA . GLU A 1 94 ? -34.642 -17.291 44.677 1.00 93.25 94 GLU A CA 1
ATOM 713 C C . GLU A 1 94 ? -33.751 -16.179 45.257 1.00 93.25 94 GLU A C 1
ATOM 715 O O . GLU A 1 94 ? -32.972 -15.574 44.524 1.00 93.25 94 GLU A O 1
ATOM 720 N N . GLU A 1 95 ? -33.761 -15.949 46.573 1.00 94.44 95 GLU A N 1
ATOM 721 C CA . GLU A 1 95 ? -32.837 -15.014 47.232 1.00 94.44 95 GLU A CA 1
ATOM 722 C C . GLU A 1 95 ? -31.369 -15.451 47.112 1.00 94.44 95 GLU A C 1
ATOM 724 O O . GLU A 1 95 ? -30.489 -14.614 46.876 1.00 94.44 95 GLU A O 1
ATOM 729 N N . ASP A 1 96 ? -31.087 -16.749 47.254 1.00 94.44 96 ASP A N 1
ATOM 730 C CA . ASP A 1 96 ? -29.753 -17.314 47.029 1.00 94.44 96 ASP A CA 1
ATOM 731 C C . ASP A 1 96 ? -29.341 -17.192 45.556 1.00 94.44 96 ASP A C 1
ATOM 733 O O . ASP A 1 96 ? -28.211 -16.795 45.255 1.00 94.44 96 ASP A O 1
ATOM 737 N N . ARG A 1 97 ? -30.267 -17.446 44.624 1.00 95.00 97 ARG A N 1
ATOM 738 C CA . ARG A 1 97 ? -30.036 -17.294 43.183 1.00 95.00 97 ARG A CA 1
ATOM 739 C C . ARG A 1 97 ? -29.748 -15.846 42.796 1.00 95.00 97 ARG A C 1
ATOM 741 O O . ARG A 1 97 ? -28.816 -15.603 42.033 1.00 95.00 97 ARG A O 1
ATOM 748 N N . ILE A 1 98 ? -30.499 -14.881 43.328 1.00 95.19 98 ILE A N 1
ATOM 749 C CA . ILE A 1 98 ? -30.264 -13.447 43.101 1.00 95.19 98 ILE A CA 1
ATOM 750 C C . ILE A 1 98 ? -28.892 -13.043 43.645 1.00 95.19 98 ILE A C 1
ATOM 752 O O . ILE A 1 98 ? -28.150 -12.337 42.960 1.00 95.19 98 ILE A O 1
ATOM 756 N N . ARG A 1 99 ? -28.518 -13.517 44.841 1.00 95.88 99 ARG A N 1
ATOM 757 C CA . ARG A 1 99 ? -27.179 -13.273 45.399 1.00 95.88 99 ARG A CA 1
ATOM 758 C C . ARG A 1 99 ? -26.075 -13.860 44.523 1.00 95.88 99 ARG A C 1
ATOM 760 O O . ARG A 1 99 ? -25.108 -13.152 44.249 1.00 95.88 99 ARG A O 1
ATOM 767 N N . GLY A 1 100 ? -26.236 -15.097 44.052 1.00 95.69 100 GLY A N 1
ATOM 768 C CA . GLY A 1 100 ? -25.293 -15.746 43.137 1.00 95.69 100 GLY A CA 1
ATOM 769 C C . GLY A 1 100 ? -25.129 -14.964 41.834 1.00 95.69 100 GLY A C 1
ATOM 770 O O . GLY A 1 100 ? -24.028 -14.536 41.504 1.00 95.69 100 GLY A O 1
ATOM 771 N N . LEU A 1 101 ? -26.240 -14.655 41.159 1.00 95.62 101 LEU A N 1
ATOM 772 C CA . LEU A 1 101 ? -26.229 -13.884 39.912 1.00 95.62 101 LEU A CA 1
ATOM 773 C C . LEU A 1 101 ? -25.645 -12.477 40.092 1.00 95.62 101 LEU A C 1
ATOM 775 O O . LEU A 1 101 ? -24.946 -11.983 39.210 1.00 95.62 101 LEU A O 1
ATOM 779 N N . SER A 1 102 ? -25.903 -11.821 41.227 1.00 95.81 102 SER A N 1
ATOM 780 C CA . SER A 1 102 ? -25.316 -10.513 41.527 1.00 95.81 102 SER A CA 1
ATOM 781 C C . SER A 1 102 ? -23.804 -10.596 41.747 1.00 95.81 102 SER A C 1
ATOM 783 O O . SER A 1 102 ? -23.088 -9.670 41.359 1.00 95.81 102 SER A O 1
ATOM 785 N N . ALA A 1 103 ? -23.311 -11.671 42.366 1.00 95.44 103 ALA A N 1
ATOM 786 C CA . ALA A 1 103 ? -21.881 -11.905 42.537 1.00 95.44 103 ALA A CA 1
ATOM 787 C C . ALA A 1 103 ? -21.206 -12.195 41.187 1.00 95.44 103 ALA A C 1
ATOM 789 O O . ALA A 1 103 ? -20.199 -11.564 40.865 1.00 95.44 103 ALA A O 1
ATOM 790 N N . ASP A 1 104 ? -21.805 -13.056 40.364 1.00 94.75 104 ASP A N 1
ATOM 791 C CA . ASP A 1 104 ? -21.311 -13.385 39.023 1.00 94.75 104 ASP A CA 1
ATOM 792 C C . ASP A 1 104 ? -21.264 -12.146 38.121 1.00 94.75 104 ASP A C 1
ATOM 794 O O . ASP A 1 104 ? -20.256 -11.882 37.465 1.00 94.75 104 ASP A O 1
ATOM 798 N N . ALA A 1 105 ? -22.319 -11.324 38.138 1.00 95.31 105 ALA A N 1
ATOM 799 C CA . ALA A 1 105 ? -22.371 -10.077 37.378 1.00 95.31 105 ALA A CA 1
ATOM 800 C C . ALA A 1 105 ? -21.295 -9.074 37.826 1.00 95.31 105 ALA A C 1
ATOM 802 O O . ALA A 1 105 ? -20.709 -8.383 36.991 1.00 95.31 105 ALA A O 1
ATOM 803 N N . SER A 1 106 ? -21.019 -8.997 39.132 1.00 95.25 106 SER A N 1
ATOM 804 C CA . SER A 1 106 ? -19.953 -8.152 39.677 1.00 95.25 106 SER A CA 1
ATOM 805 C C . SER A 1 106 ? -18.572 -8.621 39.208 1.00 95.25 106 SER A C 1
ATOM 807 O O . SER A 1 106 ? -17.779 -7.811 38.724 1.00 95.25 106 SER A O 1
ATOM 809 N N . THR A 1 107 ? -18.311 -9.929 39.275 1.00 95.69 107 THR A N 1
ATOM 810 C CA . THR A 1 107 ? -17.055 -10.543 38.815 1.00 95.69 107 THR A CA 1
ATOM 811 C C . THR A 1 107 ? -16.847 -10.322 37.317 1.00 95.69 107 THR A C 1
ATOM 813 O O . THR A 1 107 ? -15.824 -9.770 36.917 1.00 95.69 107 THR A O 1
ATOM 816 N N . ALA A 1 108 ? -17.850 -10.633 36.491 1.00 94.56 108 ALA A N 1
ATOM 817 C CA . ALA A 1 108 ? -17.781 -10.442 35.042 1.00 94.56 108 ALA A CA 1
ATOM 818 C C . ALA A 1 108 ? -17.576 -8.966 34.654 1.00 94.56 108 ALA A C 1
ATOM 820 O O . ALA A 1 108 ? -16.858 -8.656 33.701 1.00 94.56 108 ALA A O 1
ATOM 821 N N . LYS A 1 109 ? -18.176 -8.030 35.402 1.00 96.06 109 LYS A N 1
ATOM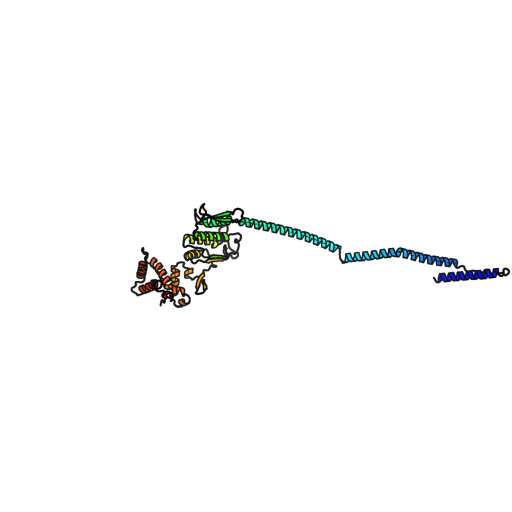 822 C CA . LYS A 1 109 ? -17.958 -6.594 35.195 1.00 96.06 109 LYS A CA 1
ATOM 823 C C . LYS A 1 109 ? -16.518 -6.190 35.520 1.00 96.06 109 LYS A C 1
ATOM 825 O O . LYS A 1 109 ? -15.918 -5.465 34.732 1.00 96.06 109 LYS A O 1
ATOM 830 N N . ALA A 1 110 ? -15.962 -6.669 36.633 1.00 95.19 110 ALA A N 1
ATOM 831 C CA . ALA A 1 110 ? -14.581 -6.382 37.013 1.00 95.19 110 ALA A CA 1
ATOM 832 C C . ALA A 1 110 ? -13.575 -6.924 35.981 1.00 95.19 110 ALA A C 1
ATOM 834 O O . ALA A 1 110 ? -12.645 -6.214 35.600 1.00 95.19 110 ALA A O 1
ATOM 835 N N . GLU A 1 111 ? -13.794 -8.141 35.476 1.00 95.06 111 GLU A N 1
ATOM 836 C CA . GLU A 1 111 ? -12.976 -8.735 34.411 1.00 95.06 111 GLU A CA 1
ATOM 837 C C . GLU A 1 111 ? -13.052 -7.926 33.111 1.00 95.06 111 GLU A C 1
ATOM 839 O O . GLU A 1 111 ? -12.023 -7.604 32.514 1.00 95.06 111 GLU A O 1
ATOM 844 N N . ARG A 1 112 ? -14.262 -7.531 32.693 1.00 95.50 112 ARG A N 1
ATOM 845 C CA . ARG A 1 112 ? -14.458 -6.683 31.510 1.00 95.50 112 ARG A CA 1
ATOM 846 C C . ARG A 1 112 ? -13.739 -5.343 31.653 1.00 95.50 112 ARG A C 1
ATOM 848 O O . ARG A 1 112 ? -13.056 -4.927 30.722 1.00 95.50 112 ARG A O 1
ATOM 855 N N . ASP A 1 113 ? -13.888 -4.675 32.794 1.00 94.62 113 ASP A N 1
ATOM 856 C CA . ASP A 1 113 ? -13.283 -3.362 33.042 1.00 94.62 113 ASP A CA 1
ATOM 857 C C . ASP A 1 113 ? -11.743 -3.457 33.059 1.00 94.62 113 ASP A C 1
ATOM 859 O O . ASP A 1 113 ? -11.055 -2.569 32.542 1.00 94.62 113 ASP A O 1
ATOM 863 N N . ALA A 1 114 ? -11.187 -4.562 33.571 1.00 95.12 114 ALA A N 1
ATOM 864 C CA . ALA A 1 114 ? -9.754 -4.846 33.513 1.00 95.12 114 ALA A CA 1
ATOM 865 C C . ALA A 1 114 ? -9.262 -5.035 32.067 1.00 95.12 114 ALA A C 1
ATOM 867 O O . ALA A 1 114 ? -8.290 -4.391 31.664 1.00 95.12 114 ALA A O 1
ATOM 868 N N . ILE A 1 115 ? -9.962 -5.846 31.264 1.00 94.75 115 ILE A N 1
ATOM 869 C CA . ILE A 1 115 ? -9.635 -6.072 29.846 1.00 94.75 115 ILE A CA 1
ATOM 870 C C . ILE A 1 115 ? -9.758 -4.773 29.037 1.00 94.75 115 ILE A C 1
ATOM 872 O O . ILE A 1 115 ? -8.904 -4.486 28.200 1.00 94.75 115 ILE A O 1
ATOM 876 N N . GLU A 1 116 ? -10.788 -3.958 29.281 1.00 94.75 116 GLU A N 1
ATOM 877 C CA . GLU A 1 116 ? -10.963 -2.672 28.596 1.00 94.75 116 GLU A CA 1
ATOM 878 C C . GLU A 1 116 ? -9.820 -1.703 28.930 1.00 94.75 116 GLU A C 1
ATOM 880 O O . GLU A 1 116 ? -9.284 -1.033 28.041 1.00 94.75 116 GLU A O 1
ATOM 885 N N . THR A 1 117 ? -9.407 -1.658 30.199 1.00 94.62 117 THR A N 1
ATOM 886 C CA . THR A 1 117 ? -8.277 -0.837 30.649 1.00 94.62 117 THR A CA 1
ATOM 887 C C . THR A 1 117 ? -6.974 -1.292 29.998 1.00 94.62 117 THR A C 1
ATOM 889 O O . THR A 1 117 ? -6.222 -0.465 29.480 1.00 94.62 117 THR A O 1
ATOM 892 N N . GLU A 1 118 ? -6.724 -2.602 29.951 1.00 94.69 118 GLU A N 1
ATOM 893 C CA . GLU A 1 118 ? -5.557 -3.159 29.269 1.00 94.69 118 GLU A CA 1
ATOM 894 C C . GLU A 1 118 ? -5.590 -2.862 27.759 1.00 94.69 118 GLU A C 1
ATOM 896 O O . GLU A 1 118 ? -4.578 -2.471 27.173 1.00 94.69 118 GLU A O 1
ATOM 901 N N . GLY A 1 119 ? -6.762 -2.975 27.128 1.00 93.38 119 GLY A N 1
ATOM 902 C CA . GLY A 1 119 ? -6.979 -2.624 25.726 1.00 93.38 119 GLY A CA 1
ATOM 903 C C . GLY A 1 119 ? -6.644 -1.161 25.428 1.00 93.38 119 GLY A C 1
ATOM 904 O O . GLY A 1 119 ? -5.932 -0.881 24.459 1.00 93.38 119 GLY A O 1
ATOM 905 N N . LYS A 1 120 ? -7.079 -0.229 26.288 1.00 93.81 120 LYS A N 1
ATOM 906 C CA . LYS A 1 120 ? -6.739 1.201 26.183 1.00 93.81 120 LYS A CA 1
ATOM 907 C C . LYS A 1 120 ? -5.238 1.436 26.323 1.00 93.81 120 LYS A C 1
ATOM 909 O O . LYS A 1 120 ? -4.647 2.042 25.432 1.00 93.81 120 LYS A O 1
ATOM 914 N N . GLN A 1 121 ? -4.601 0.874 27.352 1.00 93.06 121 GLN A N 1
ATOM 915 C CA . GLN A 1 121 ? -3.153 1.001 27.562 1.00 93.06 121 GLN A CA 1
ATOM 916 C C . GLN A 1 121 ? -2.344 0.452 26.379 1.00 93.06 121 GLN A C 1
ATOM 918 O O . GLN A 1 121 ? -1.380 1.074 25.927 1.00 93.06 121 GLN A O 1
ATOM 923 N N . ARG A 1 122 ? -2.742 -0.705 25.834 1.00 92.69 122 ARG A N 1
ATOM 924 C CA . ARG A 1 122 ? -2.108 -1.289 24.644 1.00 92.69 122 ARG A CA 1
ATOM 925 C C . ARG A 1 122 ? -2.296 -0.393 23.420 1.00 92.69 122 ARG A C 1
ATOM 927 O O . ARG A 1 122 ? -1.330 -0.170 22.695 1.00 92.69 122 ARG A O 1
ATOM 934 N N . SER A 1 123 ? -3.494 0.149 23.203 1.00 87.69 123 SER A N 1
ATOM 935 C CA . SER A 1 123 ? -3.781 1.057 22.085 1.00 87.69 123 SER A CA 1
ATOM 936 C C . SER A 1 123 ? -2.981 2.361 22.174 1.00 87.69 123 SER A C 1
ATOM 938 O O . SER A 1 123 ? -2.392 2.788 21.182 1.00 87.69 123 SER A O 1
ATOM 940 N N . GLU A 1 124 ? -2.897 2.969 23.357 1.00 90.56 124 GLU A N 1
ATOM 941 C CA . GLU A 1 124 ? -2.084 4.166 23.606 1.00 90.56 124 GLU A CA 1
ATOM 942 C C . GLU A 1 124 ? -0.597 3.891 23.374 1.00 90.56 124 GLU A C 1
ATOM 944 O O . GLU A 1 124 ? 0.085 4.666 22.704 1.00 90.56 124 GLU A O 1
ATOM 949 N N . LYS A 1 125 ? -0.098 2.742 23.845 1.00 90.06 125 LYS A N 1
ATOM 950 C CA . LYS A 1 125 ? 1.284 2.321 23.606 1.00 90.06 125 LYS A CA 1
ATOM 951 C C . LYS A 1 125 ? 1.561 2.092 22.121 1.00 90.06 125 LYS A C 1
ATOM 953 O O . LYS A 1 125 ? 2.608 2.509 21.638 1.00 90.06 125 LYS A O 1
ATOM 958 N N . ILE A 1 126 ? 0.629 1.484 21.382 1.00 82.19 126 ILE A N 1
ATOM 959 C CA . ILE A 1 126 ? 0.730 1.331 19.922 1.00 82.19 126 ILE A CA 1
ATOM 960 C C . ILE A 1 126 ? 0.764 2.700 19.242 1.00 82.19 126 ILE A C 1
ATOM 962 O O . ILE A 1 126 ? 1.601 2.911 18.369 1.00 82.19 126 ILE A O 1
ATOM 966 N N . ALA A 1 127 ? -0.110 3.632 19.628 1.00 76.56 127 ALA A N 1
ATOM 967 C CA . ALA A 1 127 ? -0.126 4.979 19.066 1.00 76.56 127 ALA A CA 1
ATOM 968 C C . ALA A 1 127 ? 1.195 5.714 19.337 1.00 76.56 127 ALA A C 1
ATOM 970 O O . ALA A 1 127 ? 1.787 6.265 18.413 1.00 76.56 127 ALA A O 1
ATOM 971 N N . HIS A 1 128 ? 1.706 5.645 20.568 1.00 79.44 128 HIS A N 1
ATOM 972 C CA . HIS A 1 128 ? 2.988 6.235 20.941 1.00 79.44 128 HIS A CA 1
ATOM 973 C C . HIS A 1 128 ? 4.155 5.635 20.146 1.00 79.44 128 HIS A C 1
ATOM 975 O O . HIS A 1 128 ? 4.937 6.375 19.551 1.00 79.44 128 HIS A O 1
ATOM 981 N N . LEU A 1 129 ? 4.232 4.302 20.066 1.00 77.38 129 LEU A N 1
ATOM 982 C CA . LEU A 1 129 ? 5.251 3.603 19.282 1.00 77.38 129 LEU A CA 1
ATOM 983 C C . LEU A 1 129 ? 5.150 3.945 17.793 1.00 77.38 129 LEU A C 1
ATOM 985 O O . LEU A 1 129 ? 6.176 4.145 17.158 1.00 77.38 129 LEU A O 1
ATOM 989 N N . LYS A 1 130 ? 3.938 4.064 17.231 1.00 67.12 130 LYS A N 1
ATOM 990 C CA . LYS A 1 130 ? 3.734 4.496 15.839 1.00 67.12 130 LYS A CA 1
ATOM 991 C C . LYS A 1 130 ? 4.223 5.918 15.602 1.00 67.12 130 LYS A C 1
ATOM 993 O O . LYS A 1 130 ? 4.832 6.156 14.568 1.00 67.12 130 LYS A O 1
ATOM 998 N N . THR A 1 131 ? 3.999 6.840 16.536 1.00 66.56 131 THR A N 1
ATOM 999 C CA . THR A 1 131 ? 4.539 8.205 16.446 1.00 66.56 131 THR A CA 1
ATOM 1000 C C . THR A 1 131 ? 6.065 8.203 16.506 1.00 66.56 131 THR A C 1
ATOM 1002 O O . THR A 1 131 ? 6.695 8.894 15.717 1.00 66.56 131 THR A O 1
ATOM 1005 N N . GLN A 1 132 ? 6.668 7.376 17.368 1.00 64.94 132 GLN A N 1
ATOM 1006 C CA . GLN A 1 132 ? 8.126 7.191 17.410 1.00 64.94 132 GLN A CA 1
ATOM 1007 C C . GLN A 1 132 ? 8.680 6.543 16.131 1.00 64.94 132 GLN A C 1
ATOM 1009 O O . GLN A 1 132 ? 9.803 6.820 15.726 1.00 64.94 132 GLN A O 1
ATOM 1014 N N . LEU A 1 133 ? 7.909 5.662 15.489 1.00 59.75 133 LEU A N 1
ATOM 1015 C CA . LEU A 1 133 ? 8.295 5.009 14.238 1.00 59.75 133 LEU A CA 1
ATOM 1016 C C . LEU A 1 133 ? 8.122 5.929 13.022 1.00 59.75 133 LEU A C 1
ATOM 1018 O O . LEU A 1 133 ? 8.948 5.877 12.114 1.00 59.75 133 LEU A O 1
ATOM 1022 N N . ARG A 1 134 ? 7.109 6.804 13.045 1.00 60.06 134 ARG A N 1
ATOM 1023 C CA . ARG A 1 134 ? 6.899 7.933 12.122 1.00 60.06 134 ARG A CA 1
ATOM 1024 C C . ARG A 1 134 ? 7.848 9.103 12.399 1.00 60.06 134 ARG A C 1
ATOM 1026 O O . ARG A 1 134 ? 7.517 10.246 12.102 1.00 60.06 134 ARG A O 1
ATOM 1033 N N . ASP A 1 135 ? 9.020 8.839 12.962 1.00 64.12 135 ASP A N 1
ATOM 1034 C CA . ASP A 1 135 ? 10.078 9.833 12.983 1.00 64.12 135 ASP A CA 1
ATOM 1035 C C . ASP A 1 135 ? 10.460 10.130 11.524 1.00 64.12 135 ASP A C 1
ATOM 1037 O O . ASP A 1 135 ? 11.130 9.339 10.854 1.00 64.12 135 ASP A O 1
ATOM 1041 N N . GLU A 1 136 ? 9.960 11.251 10.998 1.00 64.56 136 GLU A N 1
ATOM 1042 C CA . GLU A 1 136 ? 10.152 11.699 9.616 1.00 64.56 136 GLU A CA 1
ATOM 1043 C C . GLU A 1 136 ? 11.652 11.847 9.280 1.00 64.56 136 GLU A C 1
ATOM 1045 O O . GLU A 1 136 ? 12.041 11.768 8.108 1.00 64.56 136 GLU A O 1
ATOM 1050 N N . ARG A 1 137 ? 12.518 11.916 10.306 1.00 68.62 137 ARG A N 1
ATOM 1051 C CA . ARG A 1 137 ? 13.979 11.807 10.191 1.00 68.62 137 ARG A CA 1
ATOM 1052 C C . ARG A 1 137 ? 14.421 10.467 9.605 1.00 68.62 137 ARG A C 1
ATOM 1054 O O . ARG A 1 137 ? 15.280 10.465 8.730 1.00 68.62 137 ARG A O 1
ATOM 1061 N N . ARG A 1 138 ? 13.799 9.340 9.975 1.00 71.69 138 ARG A N 1
ATOM 1062 C CA . ARG A 1 138 ? 14.117 8.010 9.409 1.00 71.69 138 ARG A CA 1
ATOM 1063 C C . ARG A 1 138 ? 13.780 7.933 7.923 1.00 71.69 138 ARG A C 1
ATOM 1065 O O . ARG A 1 138 ? 14.503 7.305 7.150 1.00 71.69 138 ARG A O 1
ATOM 1072 N N . GLY A 1 139 ? 12.707 8.611 7.510 1.00 73.19 139 GLY A N 1
ATOM 1073 C CA . GLY A 1 139 ? 12.366 8.793 6.101 1.00 73.19 139 GLY A CA 1
ATOM 1074 C C . GLY A 1 139 ? 13.468 9.550 5.359 1.00 73.19 139 GLY A C 1
ATOM 1075 O O . GLY A 1 139 ? 13.985 9.052 4.360 1.00 73.19 139 GLY A O 1
ATOM 1076 N N . ALA A 1 140 ? 13.892 10.705 5.885 1.00 76.19 140 ALA A N 1
ATOM 1077 C CA . ALA A 1 140 ? 15.003 11.473 5.319 1.00 76.19 140 ALA A CA 1
ATOM 1078 C C . ALA A 1 140 ? 16.317 10.675 5.280 1.00 76.19 140 ALA A C 1
ATOM 1080 O O . ALA A 1 140 ? 16.998 10.683 4.259 1.00 76.19 140 ALA A O 1
ATOM 1081 N N . GLU A 1 141 ? 16.660 9.934 6.336 1.00 79.88 141 GLU A N 1
ATOM 1082 C CA . GLU A 1 141 ? 17.830 9.046 6.384 1.00 79.88 141 GLU A CA 1
ATOM 1083 C C . GLU A 1 141 ? 17.776 7.967 5.301 1.00 79.88 141 GLU A C 1
ATOM 1085 O O . GLU A 1 141 ? 18.774 7.699 4.627 1.00 79.88 141 GLU A O 1
ATOM 1090 N N . GLN A 1 142 ? 16.609 7.357 5.091 1.00 79.50 142 GLN A N 1
ATOM 1091 C CA . GLN A 1 142 ? 16.434 6.333 4.072 1.00 79.50 142 GLN A CA 1
ATOM 1092 C C . GLN A 1 142 ? 16.572 6.911 2.660 1.00 79.50 142 GLN A C 1
ATOM 1094 O O . GLN A 1 142 ? 17.224 6.291 1.815 1.00 79.50 142 GLN A O 1
ATOM 1099 N N . VAL A 1 143 ? 16.027 8.106 2.412 1.00 82.12 143 VAL A N 1
ATOM 1100 C CA . VAL A 1 143 ? 16.222 8.807 1.138 1.00 82.12 143 VAL A CA 1
ATOM 1101 C C . VAL A 1 143 ? 17.686 9.215 0.959 1.00 82.12 143 VAL A C 1
ATOM 1103 O O . VAL A 1 143 ? 18.252 9.004 -0.111 1.00 82.12 143 VAL A O 1
ATOM 1106 N N . ASN A 1 144 ? 18.341 9.703 2.012 1.00 82.88 144 ASN A N 1
ATOM 1107 C CA . ASN A 1 144 ? 19.764 10.037 2.006 1.00 82.88 144 ASN A CA 1
ATOM 1108 C C . ASN A 1 144 ? 20.650 8.831 1.731 1.00 82.88 144 ASN A C 1
ATOM 1110 O O . ASN A 1 144 ? 21.673 8.979 1.073 1.00 82.88 144 ASN A O 1
ATOM 1114 N N . ARG A 1 145 ? 20.272 7.634 2.184 1.00 82.62 145 ARG A N 1
ATOM 1115 C CA . ARG A 1 145 ? 20.962 6.402 1.794 1.00 82.62 145 ARG A CA 1
ATOM 1116 C C . ARG A 1 145 ? 20.833 6.143 0.298 1.00 82.62 145 ARG A C 1
ATOM 1118 O O . ARG A 1 145 ? 21.829 5.814 -0.337 1.00 82.62 145 ARG A O 1
ATOM 1125 N N . TYR A 1 146 ? 19.637 6.296 -0.269 1.00 81.75 146 TYR A N 1
ATOM 1126 C CA . TYR A 1 146 ? 19.421 6.098 -1.707 1.00 81.75 146 TYR A CA 1
ATOM 1127 C C . TYR A 1 146 ? 20.206 7.110 -2.546 1.00 81.75 146 TYR A C 1
ATOM 1129 O O . TYR A 1 146 ? 20.877 6.720 -3.497 1.00 81.75 146 TYR A O 1
ATOM 1137 N N . LEU A 1 147 ? 20.187 8.384 -2.148 1.00 78.50 147 LEU A N 1
ATOM 1138 C CA . LEU A 1 147 ? 20.941 9.455 -2.803 1.00 78.50 147 LEU A CA 1
ATOM 1139 C C . LEU A 1 147 ? 22.459 9.290 -2.605 1.00 78.50 147 LEU A C 1
ATOM 1141 O O . LEU A 1 147 ? 23.235 9.394 -3.553 1.00 78.50 147 LEU A O 1
ATOM 1145 N N . GLY A 1 148 ? 22.895 8.989 -1.381 1.00 72.38 148 GLY A N 1
ATOM 1146 C CA . GLY A 1 148 ? 24.300 8.937 -0.978 1.00 72.38 148 GLY A CA 1
ATOM 1147 C C . GLY A 1 148 ? 25.079 7.750 -1.538 1.00 72.38 148 GLY A C 1
ATOM 1148 O O . GLY A 1 148 ? 26.267 7.893 -1.812 1.00 72.38 148 GLY A O 1
ATOM 1149 N N . HIS A 1 149 ? 24.428 6.605 -1.772 1.00 65.62 149 HIS A N 1
ATOM 1150 C CA . HIS A 1 149 ? 25.079 5.446 -2.393 1.00 65.62 149 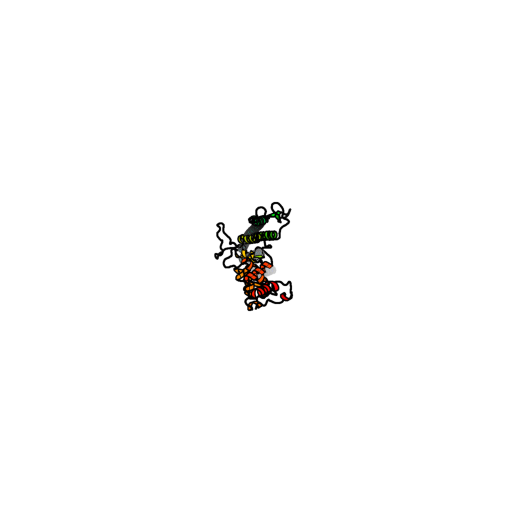HIS A CA 1
ATOM 1151 C C . HIS A 1 149 ? 25.547 5.704 -3.836 1.00 65.62 149 HIS A C 1
ATOM 1153 O O . HIS A 1 149 ? 26.381 4.949 -4.329 1.00 65.62 149 HIS A O 1
ATOM 1159 N N . PHE A 1 150 ? 25.037 6.742 -4.508 1.00 60.22 150 PHE A N 1
ATOM 1160 C CA . PHE A 1 150 ? 25.255 6.922 -5.945 1.00 60.22 150 PHE A CA 1
ATOM 1161 C C . PHE A 1 150 ? 25.660 8.341 -6.371 1.00 60.22 150 PHE A C 1
ATOM 1163 O O . PHE A 1 150 ? 26.361 8.470 -7.369 1.00 60.22 150 PHE A O 1
ATOM 1170 N N . LEU A 1 151 ? 25.295 9.403 -5.636 1.00 64.06 151 LEU A N 1
ATOM 1171 C CA . LEU A 1 151 ? 25.655 10.788 -5.997 1.00 64.06 151 LEU A CA 1
ATOM 1172 C C . LEU A 1 151 ? 27.054 11.237 -5.516 1.00 64.06 151 LEU A C 1
ATOM 1174 O O . LEU A 1 151 ? 27.452 12.374 -5.767 1.00 64.06 151 LEU A O 1
ATOM 1178 N N . GLY A 1 152 ? 27.830 10.371 -4.854 1.00 53.69 152 GLY A N 1
ATOM 1179 C CA . GLY A 1 152 ? 29.199 10.682 -4.416 1.00 53.69 152 GLY A CA 1
ATOM 1180 C C . GLY A 1 152 ? 29.299 11.805 -3.366 1.00 53.69 152 GLY A C 1
ATOM 1181 O O . GLY A 1 152 ? 28.302 12.358 -2.901 1.00 53.69 152 GLY A O 1
ATOM 1182 N N . HIS A 1 153 ? 30.530 12.141 -2.955 1.00 45.66 153 HIS A N 1
ATOM 1183 C CA . HIS A 1 153 ? 30.854 12.988 -1.788 1.00 45.66 153 HIS A CA 1
ATOM 1184 C C . HIS A 1 153 ? 30.411 14.475 -1.849 1.00 45.66 153 HIS A C 1
ATOM 1186 O O . HIS A 1 153 ? 30.766 15.244 -0.961 1.00 45.66 153 HIS A O 1
ATOM 1192 N N . GLY A 1 154 ? 29.589 14.875 -2.825 1.00 54.09 154 GLY A N 1
ATOM 1193 C CA . GLY A 1 154 ? 28.966 16.206 -2.925 1.00 54.09 154 GLY A CA 1
ATOM 1194 C C . GLY A 1 154 ? 27.477 16.184 -3.304 1.00 54.09 154 GLY A C 1
ATOM 1195 O O . GLY A 1 154 ? 26.938 17.215 -3.705 1.00 54.09 154 GLY A O 1
ATOM 1196 N N . GLY A 1 155 ? 26.828 15.017 -3.222 1.00 67.81 155 GLY A N 1
ATOM 1197 C CA . GLY A 1 155 ? 25.448 14.799 -3.657 1.00 67.81 155 GLY A CA 1
ATOM 1198 C C . GLY A 1 155 ? 24.370 15.494 -2.818 1.00 67.81 155 GLY A C 1
ATOM 1199 O O . GLY A 1 155 ? 24.612 15.953 -1.698 1.00 67.81 155 GLY A O 1
ATOM 1200 N N . LEU A 1 156 ? 23.157 15.543 -3.377 1.00 75.94 156 LEU A N 1
ATOM 1201 C CA . LEU A 1 156 ? 21.966 16.057 -2.699 1.00 75.94 156 LEU A CA 1
ATOM 1202 C C . LEU A 1 156 ? 21.631 15.223 -1.456 1.00 75.94 156 LEU A C 1
ATOM 1204 O O . LEU A 1 156 ? 21.740 13.996 -1.465 1.00 75.94 156 LEU A O 1
ATOM 1208 N N . ARG A 1 157 ? 21.179 15.896 -0.400 1.00 81.81 157 ARG A N 1
ATOM 1209 C CA . ARG A 1 157 ? 20.695 15.290 0.845 1.00 81.81 157 ARG A CA 1
ATOM 1210 C C . ARG A 1 157 ? 19.391 15.947 1.273 1.00 81.81 157 ARG A C 1
ATOM 1212 O O . ARG A 1 157 ? 19.183 17.124 1.029 1.00 81.81 157 ARG A O 1
ATOM 1219 N N . LEU A 1 158 ? 18.525 15.207 1.939 1.00 82.38 158 LEU A N 1
ATOM 1220 C CA . LEU A 1 158 ? 17.348 15.706 2.633 1.00 82.38 158 LEU A CA 1
ATOM 1221 C C . LEU A 1 158 ? 17.669 15.888 4.113 1.00 82.38 158 LEU A C 1
ATOM 1223 O O . LEU A 1 158 ? 18.082 14.950 4.791 1.00 82.38 158 LEU A O 1
ATOM 1227 N N . SER A 1 159 ? 17.455 17.095 4.613 1.00 80.06 159 SER A N 1
ATOM 1228 C CA . SER A 1 159 ? 17.472 17.418 6.033 1.00 80.06 159 SER A CA 1
ATOM 1229 C C . SER A 1 159 ? 16.035 17.562 6.522 1.00 80.06 159 SER A C 1
ATOM 1231 O O . SER A 1 159 ? 15.244 18.276 5.906 1.00 80.06 159 SER A O 1
ATOM 1233 N N . ALA A 1 160 ? 15.679 16.870 7.602 1.00 77.56 160 ALA A N 1
ATOM 1234 C CA . ALA A 1 160 ? 14.395 17.050 8.268 1.00 77.56 160 ALA A CA 1
ATOM 1235 C C . ALA A 1 160 ? 14.534 18.175 9.302 1.00 77.56 160 ALA A C 1
ATOM 1237 O O . ALA A 1 160 ? 15.227 18.016 10.305 1.00 77.56 160 ALA A O 1
ATOM 1238 N N . LEU A 1 161 ? 13.891 19.312 9.046 1.00 74.69 161 LEU A N 1
ATOM 1239 C CA . LEU A 1 161 ? 13.841 20.447 9.962 1.00 74.69 161 LEU A CA 1
ATOM 1240 C C . LEU A 1 161 ? 12.534 20.413 10.750 1.00 74.69 161 LEU A C 1
ATOM 1242 O O . LEU A 1 161 ? 11.454 20.331 10.164 1.00 74.69 161 LEU A O 1
ATOM 1246 N N . GLU A 1 162 ? 12.623 20.518 12.071 1.00 67.25 162 GLU A N 1
ATOM 1247 C CA . GLU A 1 162 ? 11.449 20.746 12.913 1.00 67.25 162 GLU A CA 1
ATOM 1248 C C . GLU A 1 162 ? 10.970 22.182 12.717 1.00 67.25 162 GLU A C 1
ATOM 1250 O O . GLU A 1 162 ? 11.744 23.133 12.841 1.00 67.25 162 GLU A O 1
ATOM 1255 N N . ALA A 1 163 ? 9.694 22.354 12.379 1.00 61.00 163 ALA A N 1
ATOM 1256 C CA . ALA A 1 163 ? 9.095 23.678 12.411 1.00 61.00 163 ALA A CA 1
ATOM 1257 C C . ALA A 1 163 ? 8.938 24.105 13.879 1.00 61.00 163 ALA A C 1
ATOM 1259 O O . ALA A 1 163 ? 8.368 23.359 14.676 1.00 61.00 163 ALA A O 1
ATOM 1260 N N . GLU A 1 164 ? 9.431 25.294 14.239 1.00 52.69 164 GLU A N 1
ATOM 1261 C CA . GLU A 1 164 ? 9.326 25.817 15.607 1.00 52.69 164 GLU A CA 1
ATOM 1262 C C . GLU A 1 164 ? 7.875 25.740 16.116 1.00 52.69 164 GLU A C 1
ATOM 1264 O O . GLU A 1 164 ? 6.962 26.331 15.538 1.00 52.69 164 GLU A O 1
ATOM 1269 N N . GLY A 1 165 ? 7.659 24.974 17.190 1.00 54.75 165 GLY A N 1
ATOM 1270 C CA . GLY A 1 165 ? 6.350 24.818 17.832 1.00 54.75 165 GLY A CA 1
ATOM 1271 C C . GLY A 1 165 ? 5.382 23.823 17.174 1.00 54.75 165 GLY A C 1
ATOM 1272 O O . GLY A 1 165 ? 4.227 23.773 17.592 1.00 54.75 165 GLY A O 1
ATOM 1273 N N . SER A 1 166 ? 5.809 23.023 16.188 1.00 55.44 166 SER A N 1
ATOM 1274 C CA . SER A 1 166 ? 4.973 21.998 15.543 1.00 55.44 166 SER A CA 1
ATOM 1275 C C . SER A 1 166 ? 5.653 20.625 15.510 1.00 55.44 166 SER A C 1
ATOM 1277 O O . SER A 1 166 ? 6.860 20.523 15.327 1.00 55.44 166 SER A O 1
ATOM 1279 N N . THR A 1 167 ? 4.865 19.550 15.610 1.00 56.28 167 THR A N 1
ATOM 1280 C CA . THR A 1 167 ? 5.313 18.161 15.379 1.00 56.28 167 THR A CA 1
ATOM 1281 C C . THR A 1 167 ? 5.493 17.822 13.892 1.00 56.28 167 THR A C 1
ATOM 1283 O O . THR A 1 167 ? 5.779 16.679 13.551 1.00 56.28 167 THR A O 1
ATOM 1286 N N . THR A 1 168 ? 5.287 18.790 12.994 1.00 57.97 168 THR A N 1
ATOM 1287 C CA . THR A 1 168 ? 5.430 18.616 11.542 1.00 57.97 168 THR A CA 1
ATOM 1288 C C . THR A 1 168 ? 6.849 18.939 11.092 1.00 57.97 168 THR A C 1
ATOM 1290 O O . THR A 1 168 ? 7.309 20.069 11.301 1.00 57.97 168 THR A O 1
ATOM 1293 N N . TYR A 1 169 ? 7.507 18.007 10.404 1.00 66.25 169 TYR A N 1
ATOM 1294 C CA . TYR A 1 169 ? 8.826 18.249 9.841 1.00 66.25 169 TYR A CA 1
ATOM 1295 C C . TYR A 1 169 ? 8.704 18.853 8.438 1.00 66.25 169 TYR A C 1
ATOM 1297 O O . TYR A 1 169 ? 7.791 18.560 7.664 1.00 66.25 169 TYR A O 1
ATOM 1305 N N . ARG A 1 170 ? 9.641 19.735 8.095 1.00 75.00 170 ARG A N 1
ATOM 1306 C CA . ARG A 1 170 ? 9.845 20.220 6.729 1.00 75.00 170 ARG A CA 1
ATOM 1307 C C . ARG A 1 170 ? 11.126 19.616 6.193 1.00 75.00 170 ARG A C 1
ATOM 1309 O O . ARG A 1 170 ? 12.171 19.700 6.831 1.00 75.00 170 ARG A O 1
ATOM 1316 N N . PHE A 1 171 ? 11.056 19.044 5.000 1.00 79.88 171 PHE A N 1
ATOM 1317 C CA . PHE A 1 171 ? 12.251 18.572 4.321 1.00 79.88 171 PHE A CA 1
ATOM 1318 C C . PHE A 1 171 ? 12.923 19.726 3.580 1.00 79.88 171 PHE A C 1
ATOM 1320 O O . PHE A 1 171 ? 12.298 20.391 2.755 1.00 79.88 171 PHE A O 1
ATOM 1327 N N . GLN A 1 172 ? 14.203 19.947 3.863 1.00 84.56 172 GLN A N 1
ATOM 1328 C CA . GLN A 1 172 ? 15.059 20.852 3.110 1.00 84.56 172 GLN A CA 1
ATOM 1329 C C . GLN A 1 172 ? 16.082 20.039 2.325 1.00 84.56 172 GLN A C 1
ATOM 1331 O O . GLN A 1 172 ? 16.759 19.175 2.879 1.00 84.56 172 GLN A O 1
ATOM 1336 N N . ILE A 1 173 ? 16.199 20.315 1.029 1.00 86.44 173 ILE A N 1
ATOM 1337 C CA . ILE A 1 173 ? 17.214 19.686 0.187 1.00 86.44 173 ILE A CA 1
ATOM 1338 C C . ILE A 1 173 ? 18.514 20.484 0.334 1.00 86.44 173 ILE A C 1
ATOM 1340 O O . ILE A 1 173 ? 18.528 21.706 0.201 1.00 86.44 173 ILE A O 1
ATOM 1344 N N . MET A 1 174 ? 19.603 19.784 0.618 1.00 84.69 174 MET A N 1
ATOM 1345 C CA . MET A 1 174 ? 20.939 20.304 0.880 1.00 84.69 174 MET A CA 1
ATOM 1346 C C . MET A 1 174 ? 21.899 19.807 -0.203 1.00 84.69 174 MET A C 1
ATOM 1348 O O . MET A 1 174 ? 21.825 18.650 -0.615 1.00 84.69 174 MET A O 1
ATOM 1352 N N . ARG A 1 175 ? 22.824 20.657 -0.646 1.00 83.94 175 ARG A N 1
ATOM 1353 C CA . ARG A 1 175 ? 23.955 20.308 -1.515 1.00 83.94 175 ARG A CA 1
ATOM 1354 C C . ARG A 1 175 ? 25.238 20.610 -0.740 1.00 83.94 175 ARG A C 1
ATOM 1356 O O . ARG A 1 175 ? 25.610 21.770 -0.560 1.00 83.94 175 ARG A O 1
ATOM 1363 N N . GLY A 1 176 ? 25.877 19.562 -0.220 1.00 79.56 176 GLY A N 1
ATOM 1364 C CA . GLY A 1 176 ? 26.891 19.717 0.827 1.00 79.56 176 GLY A CA 1
ATOM 1365 C C . GLY A 1 176 ? 26.284 20.343 2.089 1.00 79.56 176 GLY A C 1
ATOM 1366 O O . GLY A 1 176 ? 25.241 19.892 2.553 1.00 79.56 176 GLY A O 1
ATOM 1367 N N . GLU A 1 177 ? 26.910 21.403 2.602 1.00 79.31 177 GLU A N 1
ATOM 1368 C CA . GLU A 1 177 ? 26.469 22.129 3.809 1.00 79.31 177 GLU A CA 1
ATOM 1369 C C . GLU A 1 177 ? 25.436 23.241 3.528 1.00 79.31 177 GLU A C 1
ATOM 1371 O O . GLU A 1 177 ? 24.948 23.886 4.453 1.00 79.31 177 GLU A O 1
ATOM 1376 N N . HIS A 1 178 ? 25.085 23.493 2.261 1.00 82.69 178 HIS A N 1
ATOM 1377 C CA . HIS A 1 178 ? 24.215 24.610 1.875 1.00 82.69 178 HIS A CA 1
ATOM 1378 C C . HIS A 1 178 ? 22.854 24.123 1.382 1.00 82.69 178 HIS A C 1
ATOM 1380 O O . HIS A 1 178 ? 22.755 23.089 0.721 1.00 82.69 178 HIS A O 1
ATOM 1386 N N . ALA A 1 179 ? 21.802 24.902 1.638 1.00 84.06 179 ALA A N 1
ATOM 1387 C CA . ALA A 1 179 ? 20.484 24.644 1.070 1.00 84.06 179 ALA A CA 1
ATOM 1388 C C . ALA A 1 179 ? 20.514 24.755 -0.466 1.00 84.06 179 ALA A C 1
ATOM 1390 O O . ALA A 1 179 ? 21.053 25.711 -1.030 1.00 84.06 179 ALA A O 1
ATOM 1391 N N . ALA A 1 180 ? 19.934 23.766 -1.145 1.00 84.06 180 ALA A N 1
ATOM 1392 C CA . ALA A 1 180 ? 19.863 23.701 -2.597 1.00 84.06 180 ALA A CA 1
ATOM 1393 C C . ALA A 1 180 ? 18.587 24.395 -3.093 1.00 84.06 180 ALA A C 1
ATOM 1395 O O . ALA A 1 180 ? 17.494 23.847 -2.984 1.00 84.06 180 ALA A O 1
ATOM 1396 N N . TYR A 1 181 ? 18.728 25.599 -3.651 1.00 81.25 181 TYR A N 1
ATOM 1397 C CA . TYR A 1 181 ? 17.596 26.369 -4.187 1.00 81.25 181 TYR A CA 1
ATOM 1398 C C . TYR A 1 181 ? 17.349 26.134 -5.686 1.00 81.25 181 TYR A C 1
ATOM 1400 O O . TYR A 1 181 ? 16.226 26.295 -6.150 1.00 81.25 181 TYR A O 1
ATOM 1408 N N . ASN A 1 182 ? 18.379 25.716 -6.431 1.00 81.69 182 ASN A N 1
ATOM 1409 C CA . ASN A 1 182 ? 18.327 25.531 -7.885 1.00 81.69 182 ASN A CA 1
ATOM 1410 C C . ASN A 1 182 ? 18.560 24.058 -8.242 1.00 81.69 182 ASN A C 1
ATOM 1412 O O . ASN A 1 182 ? 19.694 23.645 -8.506 1.00 81.69 182 ASN A O 1
ATOM 1416 N N . LEU A 1 183 ? 17.484 23.274 -8.213 1.00 80.44 183 LEU A N 1
ATOM 1417 C CA . LEU A 1 183 ? 17.480 21.877 -8.644 1.00 80.44 183 LEU A CA 1
ATOM 1418 C C . LEU A 1 183 ? 17.147 21.800 -10.134 1.00 80.44 183 LEU A C 1
ATOM 1420 O O . LEU A 1 183 ? 16.231 22.471 -10.609 1.00 80.44 183 LEU A O 1
ATOM 1424 N N . SER A 1 184 ? 17.885 20.973 -10.865 1.00 78.38 184 SER A N 1
ATOM 1425 C CA . SER A 1 184 ? 17.497 20.590 -12.222 1.00 78.38 184 SER A CA 1
ATOM 1426 C C . SER A 1 184 ? 16.237 19.715 -12.205 1.00 78.38 184 SER A C 1
ATOM 1428 O O . SER A 1 184 ? 15.921 19.072 -11.204 1.00 78.38 184 SER A O 1
ATOM 1430 N N . GLU A 1 185 ? 15.530 19.637 -13.332 1.00 77.94 185 GLU A N 1
ATOM 1431 C CA . GLU A 1 185 ? 14.346 18.778 -13.481 1.00 77.94 185 GLU A CA 1
ATOM 1432 C C . GLU A 1 185 ? 14.654 17.298 -13.190 1.00 77.94 185 GLU A C 1
ATOM 1434 O O . GLU A 1 185 ? 13.893 16.616 -12.494 1.00 77.94 185 GLU A O 1
ATOM 1439 N N . GLY A 1 186 ? 15.826 16.834 -13.637 1.00 76.69 186 GLY A N 1
ATOM 1440 C CA . GLY A 1 186 ? 16.335 15.501 -13.330 1.00 76.69 186 GLY A CA 1
ATOM 1441 C C . GLY A 1 186 ? 16.570 15.301 -11.832 1.00 76.69 186 GLY A C 1
ATOM 1442 O O . GLY A 1 186 ? 16.144 14.295 -11.277 1.00 76.69 186 GLY A O 1
ATOM 1443 N N . GLU A 1 187 ? 17.177 16.267 -11.136 1.00 80.00 187 GLU A N 1
ATOM 1444 C CA . GLU A 1 187 ? 17.375 16.194 -9.679 1.00 80.00 187 GLU A CA 1
ATOM 1445 C C . GLU A 1 187 ? 16.045 16.177 -8.909 1.00 80.00 187 GLU A C 1
ATOM 1447 O O . GLU A 1 187 ? 15.891 15.388 -7.977 1.00 80.00 187 GLU A O 1
ATOM 1452 N N . CYS A 1 188 ? 15.067 16.992 -9.314 1.00 83.25 188 CYS A N 1
ATOM 1453 C CA . CYS A 1 188 ? 13.725 16.984 -8.728 1.00 83.25 188 CYS A CA 1
ATOM 1454 C C . CYS A 1 188 ? 13.051 15.615 -8.887 1.00 83.25 188 CYS A C 1
ATOM 1456 O O . CYS A 1 188 ? 12.559 15.049 -7.908 1.00 83.25 188 CYS A O 1
ATOM 1458 N N . SER A 1 189 ? 13.086 15.065 -10.104 1.00 82.50 189 SER A N 1
ATOM 1459 C CA . SER A 1 189 ? 12.528 13.743 -10.422 1.00 82.50 189 SER A CA 1
ATOM 1460 C C . SER A 1 189 ? 13.208 12.648 -9.597 1.00 82.50 189 SER A C 1
ATOM 1462 O O . SER A 1 189 ? 12.549 11.767 -9.045 1.00 82.50 189 SER A O 1
ATOM 1464 N N . LEU A 1 190 ? 14.526 12.758 -9.418 1.00 81.75 190 LEU A N 1
ATOM 1465 C CA . LEU A 1 190 ? 15.315 11.819 -8.633 1.00 81.75 190 LEU A CA 1
ATOM 1466 C C . LEU A 1 190 ? 14.939 11.805 -7.157 1.00 81.75 190 LEU A C 1
ATOM 1468 O O . LEU A 1 190 ? 14.741 10.745 -6.565 1.00 81.75 190 LEU A O 1
ATOM 1472 N N . VAL A 1 191 ? 14.864 12.990 -6.553 1.00 83.81 191 VAL A N 1
ATOM 1473 C CA . VAL A 1 191 ? 14.524 13.131 -5.138 1.00 83.81 191 VAL A CA 1
ATOM 1474 C C . VAL A 1 191 ? 13.105 12.623 -4.894 1.00 83.81 191 VAL A C 1
ATOM 1476 O O . VAL A 1 191 ? 12.889 11.882 -3.933 1.00 83.81 191 VAL A O 1
ATOM 1479 N N . ALA A 1 192 ? 12.165 12.939 -5.789 1.00 86.06 192 ALA A N 1
ATOM 1480 C CA . ALA A 1 192 ? 10.801 12.425 -5.730 1.00 86.06 192 ALA A CA 1
ATOM 1481 C C . ALA A 1 192 ? 10.762 10.890 -5.814 1.00 86.06 192 ALA A C 1
ATOM 1483 O O . ALA A 1 192 ? 10.094 10.246 -5.003 1.00 86.06 192 ALA A O 1
ATOM 1484 N N . PHE A 1 193 ? 11.531 10.291 -6.728 1.00 87.25 193 PHE A N 1
ATOM 1485 C CA . PHE A 1 193 ? 11.599 8.839 -6.872 1.00 87.25 193 PHE A CA 1
ATOM 1486 C C . PHE A 1 193 ? 12.215 8.153 -5.642 1.00 87.25 193 PHE A C 1
ATOM 1488 O O . PHE A 1 193 ? 11.669 7.176 -5.126 1.00 87.25 193 PHE A O 1
ATOM 1495 N N . CYS A 1 194 ? 13.309 8.688 -5.096 1.00 85.69 194 CYS A N 1
ATOM 1496 C CA . CYS A 1 194 ? 13.906 8.157 -3.871 1.00 85.69 194 CYS A CA 1
ATOM 1497 C C . CYS A 1 194 ? 12.961 8.297 -2.663 1.00 85.69 194 CYS A C 1
ATOM 1499 O O . CYS A 1 194 ? 12.889 7.388 -1.832 1.00 85.69 194 CYS A O 1
ATOM 1501 N N . TYR A 1 195 ? 12.211 9.400 -2.573 1.00 86.12 195 TYR A N 1
ATOM 1502 C CA . TYR A 1 195 ? 11.179 9.589 -1.550 1.00 86.12 195 TYR A CA 1
ATOM 1503 C C . TYR A 1 195 ? 10.050 8.562 -1.684 1.00 86.12 195 TYR A C 1
ATOM 1505 O O . TYR A 1 195 ? 9.664 7.938 -0.695 1.00 86.12 195 TYR A O 1
ATOM 1513 N N . PHE A 1 196 ? 9.579 8.315 -2.908 1.00 88.25 196 PHE A N 1
ATOM 1514 C CA . PHE A 1 196 ? 8.603 7.268 -3.197 1.00 88.25 196 PHE A CA 1
ATOM 1515 C C . PHE A 1 196 ? 9.088 5.889 -2.723 1.00 88.25 196 PHE A C 1
ATOM 1517 O O . PHE A 1 196 ? 8.382 5.205 -1.982 1.00 88.25 196 PHE A O 1
ATOM 1524 N N . LEU A 1 197 ? 10.328 5.507 -3.048 1.00 87.31 197 LEU A N 1
ATOM 1525 C CA . LEU A 1 197 ? 10.912 4.243 -2.584 1.00 87.31 197 LEU A CA 1
ATOM 1526 C C . LEU A 1 197 ? 11.052 4.166 -1.058 1.00 87.31 197 LEU A C 1
ATOM 1528 O O . LEU A 1 197 ? 10.951 3.081 -0.484 1.00 87.31 197 LEU A O 1
ATOM 1532 N N . ALA A 1 198 ? 11.306 5.289 -0.383 1.00 83.75 198 ALA A N 1
ATOM 1533 C CA . ALA A 1 198 ? 11.356 5.326 1.077 1.00 83.75 198 ALA A CA 1
ATOM 1534 C C . ALA A 1 198 ? 9.958 5.115 1.674 1.00 83.75 198 ALA A C 1
ATOM 1536 O O . ALA A 1 198 ? 9.813 4.356 2.630 1.00 83.75 198 ALA A O 1
ATOM 1537 N N . LYS A 1 199 ? 8.923 5.690 1.053 1.00 83.06 199 LYS A N 1
ATOM 1538 C CA . LYS A 1 199 ? 7.520 5.506 1.446 1.00 83.06 199 LYS A CA 1
ATOM 1539 C C . LYS A 1 199 ? 7.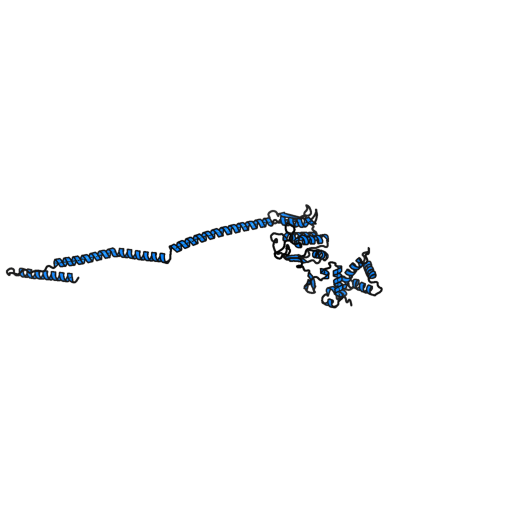002 4.079 1.275 1.00 83.06 199 LYS A C 1
ATOM 1541 O O . LYS A 1 199 ? 6.082 3.692 1.990 1.00 83.06 199 LYS A O 1
ATOM 1546 N N . LEU A 1 200 ? 7.597 3.269 0.399 1.00 82.81 200 LEU A N 1
ATOM 1547 C CA . LEU A 1 200 ? 7.279 1.836 0.291 1.00 82.81 200 LEU A CA 1
ATOM 1548 C C . LEU A 1 200 ? 7.778 1.000 1.485 1.00 82.81 200 LEU A C 1
ATOM 1550 O O . LEU A 1 200 ? 7.361 -0.144 1.637 1.00 82.81 200 LEU A O 1
ATOM 1554 N N . LYS A 1 201 ? 8.669 1.552 2.318 1.00 74.94 201 LYS A N 1
ATOM 1555 C CA . LYS A 1 201 ? 9.170 0.935 3.559 1.00 74.94 201 LYS A CA 1
ATOM 1556 C C . LYS A 1 201 ? 8.654 1.643 4.817 1.00 74.94 201 LYS A C 1
ATOM 1558 O O . LYS A 1 201 ? 9.248 1.516 5.882 1.00 74.94 201 LYS A O 1
ATOM 1563 N N . ASP A 1 202 ? 7.606 2.447 4.677 1.00 73.06 202 ASP A N 1
ATOM 1564 C CA . ASP A 1 202 ? 6.965 3.120 5.803 1.00 73.06 202 ASP A CA 1
ATOM 1565 C C . ASP A 1 202 ? 6.075 2.118 6.562 1.00 73.06 202 ASP A C 1
ATOM 1567 O O . ASP A 1 202 ? 5.646 1.100 6.020 1.00 73.06 202 ASP A O 1
ATOM 1571 N N . VAL A 1 203 ? 5.738 2.420 7.811 1.00 64.88 203 VAL A N 1
ATOM 1572 C CA . VAL A 1 203 ? 4.925 1.558 8.692 1.00 64.88 203 VAL A CA 1
ATOM 1573 C C . VAL A 1 203 ? 3.563 1.239 8.082 1.00 64.88 203 VAL A C 1
ATOM 1575 O O . VAL A 1 203 ? 2.974 0.185 8.318 1.00 64.88 203 VAL A O 1
ATOM 1578 N N . ASP A 1 204 ? 3.044 2.180 7.297 1.00 68.81 204 ASP A N 1
ATOM 1579 C CA . ASP A 1 204 ? 1.745 2.063 6.654 1.00 68.81 204 ASP A CA 1
ATOM 1580 C C . ASP A 1 204 ? 1.777 1.188 5.391 1.00 68.81 204 ASP A C 1
ATOM 1582 O O . ASP A 1 204 ? 0.710 0.824 4.894 1.00 68.81 204 ASP A O 1
ATOM 1586 N N . THR A 1 205 ? 2.950 0.827 4.871 1.00 70.25 205 THR A N 1
ATOM 1587 C CA . THR A 1 205 ? 3.122 0.069 3.619 1.00 70.25 205 THR A CA 1
ATOM 1588 C C . THR A 1 205 ? 3.885 -1.242 3.814 1.00 70.25 205 THR A C 1
ATOM 1590 O O . THR A 1 205 ? 3.638 -2.200 3.080 1.00 70.25 205 THR A O 1
ATOM 1593 N N . GLU A 1 206 ? 4.744 -1.331 4.829 1.00 69.88 206 GLU A N 1
ATOM 1594 C CA . GLU A 1 206 ? 5.539 -2.518 5.128 1.00 69.88 206 GLU A CA 1
ATOM 1595 C C . GLU A 1 206 ? 4.655 -3.733 5.478 1.00 69.88 206 GLU A C 1
ATOM 1597 O O . GLU A 1 206 ? 3.713 -3.654 6.268 1.00 69.88 206 GLU A O 1
ATOM 1602 N N . GLY A 1 207 ? 4.935 -4.876 4.841 1.00 69.62 207 GLY A N 1
ATOM 1603 C CA . GLY A 1 207 ? 4.193 -6.128 5.039 1.00 69.62 207 GLY A CA 1
ATOM 1604 C C . GLY A 1 207 ? 2.821 -6.199 4.354 1.00 69.62 207 GLY A C 1
ATOM 1605 O O . GLY A 1 207 ? 2.116 -7.196 4.514 1.00 69.62 207 GLY A O 1
ATOM 1606 N N . LYS A 1 208 ? 2.426 -5.179 3.581 1.00 81.19 208 LYS A N 1
ATOM 1607 C CA . LYS A 1 208 ? 1.178 -5.191 2.802 1.00 81.19 208 LYS A CA 1
ATOM 1608 C C . LYS A 1 208 ? 1.397 -5.700 1.376 1.00 81.19 208 LYS A C 1
ATOM 1610 O O . LYS A 1 208 ? 2.481 -5.595 0.811 1.00 81.19 208 LYS A O 1
ATOM 1615 N N . LYS A 1 209 ? 0.322 -6.205 0.765 1.00 83.06 209 LYS A N 1
ATOM 1616 C CA . LYS A 1 209 ? 0.272 -6.571 -0.658 1.00 83.06 209 LYS A CA 1
ATOM 1617 C C . LYS A 1 209 ? 0.125 -5.320 -1.522 1.00 83.06 209 LYS A C 1
ATOM 1619 O O . LYS A 1 209 ? -0.989 -4.871 -1.783 1.00 83.06 209 LYS A O 1
ATOM 1624 N N . LEU A 1 210 ? 1.247 -4.715 -1.898 1.00 89.31 210 LEU A N 1
ATOM 1625 C CA . LEU A 1 210 ? 1.265 -3.451 -2.635 1.00 89.31 210 LEU A CA 1
ATOM 1626 C C . LEU A 1 210 ? 1.105 -3.672 -4.144 1.00 89.31 210 LEU A C 1
ATOM 1628 O O . LEU A 1 210 ? 1.730 -4.564 -4.714 1.00 89.31 210 LEU A O 1
ATOM 1632 N N . ILE A 1 211 ? 0.322 -2.812 -4.794 1.00 92.69 211 ILE A N 1
ATOM 1633 C CA . ILE A 1 211 ? 0.351 -2.636 -6.249 1.00 92.69 211 ILE A CA 1
ATOM 1634 C C . ILE A 1 211 ? 1.143 -1.359 -6.514 1.00 92.69 211 ILE A C 1
ATOM 1636 O O . ILE A 1 211 ? 0.747 -0.277 -6.082 1.00 92.69 211 ILE A O 1
ATOM 1640 N N . VAL A 1 212 ? 2.285 -1.499 -7.177 1.00 93.00 212 VAL A N 1
ATOM 1641 C CA . VAL A 1 212 ? 3.230 -0.414 -7.440 1.00 93.00 212 VAL A CA 1
ATOM 1642 C C . VAL A 1 212 ? 3.129 -0.032 -8.910 1.00 93.00 212 VAL A C 1
ATOM 1644 O O . VAL A 1 212 ? 3.321 -0.879 -9.777 1.00 93.00 212 VAL A O 1
ATOM 1647 N N . TYR A 1 213 ? 2.846 1.239 -9.192 1.00 94.69 213 TYR A N 1
ATOM 1648 C CA . TYR A 1 213 ? 2.839 1.791 -10.546 1.00 94.69 213 TYR A CA 1
ATOM 1649 C C . TYR A 1 213 ? 3.858 2.925 -10.631 1.00 94.69 213 TYR A C 1
ATOM 1651 O O . TYR A 1 213 ? 3.791 3.874 -9.852 1.00 94.69 213 TYR A O 1
ATOM 1659 N N . ILE A 1 214 ? 4.806 2.810 -11.556 1.00 93.19 214 ILE A N 1
ATOM 1660 C CA . ILE A 1 214 ? 5.850 3.803 -11.804 1.00 93.19 214 ILE A CA 1
ATOM 1661 C C . ILE A 1 214 ? 5.658 4.316 -13.227 1.00 93.19 214 ILE A C 1
ATOM 1663 O O . ILE A 1 214 ? 5.927 3.585 -14.182 1.00 93.19 214 ILE A O 1
ATOM 1667 N N . ASP A 1 215 ? 5.188 5.558 -13.354 1.00 91.81 215 ASP A N 1
ATOM 1668 C CA . ASP A 1 215 ? 5.027 6.204 -14.654 1.00 91.81 215 ASP A CA 1
ATOM 1669 C C . ASP A 1 215 ? 6.277 6.980 -15.028 1.00 91.81 215 ASP A C 1
ATOM 1671 O O . ASP A 1 215 ? 6.631 7.930 -14.338 1.00 91.81 215 ASP A O 1
ATOM 1675 N N . ASP A 1 216 ? 6.939 6.524 -16.086 1.00 88.38 216 ASP A N 1
ATOM 1676 C CA . ASP A 1 216 ? 8.076 7.159 -16.740 1.00 88.38 216 ASP A CA 1
ATOM 1677 C C . ASP A 1 216 ? 9.038 7.863 -15.768 1.00 88.38 216 ASP A C 1
ATOM 1679 O O . ASP A 1 216 ? 9.110 9.090 -15.703 1.00 88.38 216 ASP A O 1
ATOM 1683 N N . PRO A 1 217 ? 9.797 7.091 -14.971 1.00 84.69 217 PRO A N 1
ATOM 1684 C CA . PRO A 1 217 ? 10.567 7.622 -13.847 1.00 84.69 217 PRO A CA 1
ATOM 1685 C C . PRO A 1 217 ? 11.799 8.439 -14.270 1.00 84.69 217 PRO A C 1
ATOM 1687 O O . PRO A 1 217 ? 12.648 8.743 -13.433 1.00 84.69 217 PRO A O 1
ATOM 1690 N N . ILE A 1 218 ? 11.928 8.757 -15.557 1.00 83.50 218 ILE A N 1
ATOM 1691 C CA . ILE A 1 218 ? 13.043 9.491 -16.141 1.00 83.50 218 ILE A CA 1
ATOM 1692 C C . ILE A 1 218 ? 12.517 10.702 -16.916 1.00 83.50 218 ILE A C 1
ATOM 1694 O O . ILE A 1 218 ? 11.713 10.575 -17.828 1.00 83.50 218 ILE A O 1
ATOM 1698 N N . SER A 1 219 ? 13.001 11.893 -16.569 1.00 66.62 219 SER A N 1
ATOM 1699 C CA . SER A 1 219 ? 12.618 13.151 -17.232 1.00 66.62 219 SER A CA 1
ATOM 1700 C C . SER A 1 219 ? 13.667 13.662 -18.222 1.00 66.62 219 SER A C 1
ATOM 1702 O O . SER A 1 219 ? 13.408 14.600 -18.970 1.00 66.62 219 SER A O 1
ATOM 1704 N N . SER A 1 220 ? 14.860 13.058 -18.265 1.00 62.47 220 SER A N 1
ATOM 1705 C CA . SER A 1 220 ? 15.969 13.520 -19.105 1.00 62.47 220 SER A CA 1
ATOM 1706 C C . SER A 1 220 ? 16.772 12.378 -19.736 1.00 62.47 220 SER A C 1
ATOM 1708 O O . SER A 1 220 ? 16.797 11.250 -19.246 1.00 62.47 220 SER A O 1
ATOM 1710 N N . LEU A 1 221 ? 17.446 12.696 -20.846 1.00 57.38 221 LEU A N 1
ATOM 1711 C CA . LEU A 1 221 ? 18.291 11.786 -21.633 1.00 57.38 221 LEU A CA 1
ATOM 1712 C C . LEU A 1 221 ? 19.676 11.523 -21.006 1.00 57.38 221 LEU A C 1
ATOM 1714 O O . LEU A 1 221 ? 20.552 10.987 -21.681 1.00 57.38 221 LEU A O 1
ATOM 1718 N N . ASP A 1 222 ? 19.925 11.917 -19.753 1.00 70.69 222 ASP A N 1
ATOM 1719 C CA . ASP A 1 222 ? 21.221 11.640 -19.126 1.00 70.69 222 ASP A CA 1
ATOM 1720 C C . ASP A 1 222 ? 21.346 10.140 -18.830 1.00 70.69 222 ASP A C 1
ATOM 1722 O O . ASP A 1 222 ? 20.692 9.599 -17.934 1.00 70.69 222 ASP A O 1
ATOM 1726 N N . SER A 1 223 ? 22.225 9.463 -19.568 1.00 70.81 223 SER A N 1
ATOM 1727 C CA . SER A 1 223 ? 22.502 8.033 -19.429 1.00 70.81 223 SER A CA 1
ATOM 1728 C C . SER A 1 223 ? 22.851 7.634 -17.987 1.00 70.81 223 SER A C 1
ATOM 1730 O O . SER A 1 223 ? 22.507 6.531 -17.554 1.00 70.81 223 SER A O 1
ATOM 1732 N N . ASN A 1 224 ? 23.483 8.528 -17.211 1.00 76.06 224 ASN A N 1
ATOM 1733 C CA . ASN A 1 224 ? 23.791 8.278 -15.799 1.00 76.06 224 ASN A CA 1
ATOM 1734 C C . ASN A 1 224 ? 22.527 8.260 -14.933 1.00 76.06 224 ASN A C 1
ATOM 1736 O O . ASN A 1 224 ? 22.381 7.406 -14.055 1.00 76.06 224 ASN A O 1
ATOM 1740 N N . HIS A 1 225 ? 21.597 9.176 -15.199 1.00 78.19 225 HIS A N 1
ATOM 1741 C CA . HIS A 1 225 ? 20.314 9.251 -14.510 1.00 78.19 225 HIS A CA 1
ATOM 1742 C C . HIS A 1 225 ? 19.457 8.011 -14.798 1.00 78.19 225 HIS A C 1
ATOM 1744 O O . HIS A 1 225 ? 18.934 7.388 -13.873 1.00 78.19 225 HIS A O 1
ATOM 1750 N N . ILE A 1 226 ? 19.406 7.588 -16.066 1.00 84.94 226 ILE A N 1
ATOM 1751 C CA . ILE A 1 226 ? 18.727 6.359 -16.504 1.00 84.94 226 ILE A CA 1
ATOM 1752 C C . ILE A 1 226 ? 19.278 5.141 -15.753 1.00 84.94 226 ILE A C 1
ATOM 1754 O O . ILE A 1 226 ? 18.514 4.347 -15.193 1.00 84.94 226 ILE A O 1
ATOM 1758 N N . PHE A 1 227 ? 20.607 4.998 -15.702 1.00 84.00 227 PHE A N 1
ATOM 1759 C CA . PHE A 1 227 ? 21.248 3.883 -15.005 1.00 84.00 227 PHE A CA 1
ATOM 1760 C C . PHE A 1 227 ? 20.975 3.901 -13.496 1.00 84.00 227 PHE A C 1
ATOM 1762 O O . PHE A 1 227 ? 20.775 2.843 -12.891 1.00 84.00 227 PHE A O 1
ATOM 1769 N N . PHE A 1 228 ? 20.937 5.081 -12.879 1.00 83.56 228 PHE A N 1
ATOM 1770 C CA . PHE A 1 228 ? 20.639 5.218 -11.458 1.00 83.56 228 PHE A CA 1
ATOM 1771 C C . PHE A 1 228 ? 19.207 4.787 -11.122 1.00 83.56 228 PHE A C 1
ATOM 1773 O O . PHE A 1 228 ? 19.013 3.950 -10.238 1.00 83.56 228 PHE A O 1
ATOM 1780 N N . VAL A 1 229 ? 18.211 5.293 -11.854 1.00 88.31 229 VAL A N 1
ATOM 1781 C CA . VAL A 1 229 ? 16.802 4.914 -11.661 1.00 88.31 229 VAL A CA 1
ATOM 1782 C C . VAL A 1 229 ? 16.621 3.409 -11.864 1.00 88.31 229 VAL A C 1
ATOM 1784 O O . VAL A 1 229 ? 16.017 2.740 -11.024 1.00 88.31 229 VAL A O 1
ATOM 1787 N N . PHE A 1 230 ? 17.225 2.848 -12.916 1.00 90.00 230 PHE A N 1
ATOM 1788 C CA . PHE A 1 230 ? 17.270 1.401 -13.129 1.00 90.00 230 PHE A CA 1
ATOM 1789 C C . PHE A 1 230 ? 17.866 0.657 -11.925 1.00 90.00 230 PHE A C 1
ATOM 1791 O O . PHE A 1 230 ? 17.263 -0.297 -11.439 1.00 90.00 230 PHE A O 1
ATOM 1798 N N . SER A 1 231 ? 19.020 1.099 -11.416 1.00 88.38 231 SER A N 1
ATOM 1799 C CA . SER A 1 231 ? 19.718 0.445 -10.301 1.00 88.38 231 SER A CA 1
ATOM 1800 C C . SER A 1 231 ? 18.891 0.451 -9.016 1.00 88.38 231 SER A C 1
ATOM 1802 O O . SER A 1 231 ? 18.905 -0.528 -8.264 1.00 88.38 231 SER A O 1
ATOM 1804 N N . LEU A 1 232 ? 18.148 1.532 -8.767 1.00 88.75 232 LEU A N 1
ATOM 1805 C CA . LEU A 1 232 ? 17.221 1.624 -7.645 1.00 88.75 232 LEU A CA 1
ATOM 1806 C C . LEU A 1 232 ? 16.044 0.656 -7.795 1.00 88.75 232 LEU A C 1
ATOM 1808 O O . LEU A 1 232 ? 15.734 -0.060 -6.843 1.00 88.75 232 LEU A O 1
ATOM 1812 N N . ILE A 1 233 ? 15.414 0.604 -8.974 1.00 91.88 233 ILE A N 1
ATOM 1813 C CA . ILE A 1 233 ? 14.322 -0.342 -9.251 1.00 91.88 233 ILE A CA 1
ATOM 1814 C C . ILE A 1 233 ? 14.824 -1.775 -9.085 1.00 91.88 233 ILE A C 1
ATOM 1816 O O . ILE A 1 233 ? 14.196 -2.560 -8.380 1.00 91.88 233 ILE A O 1
ATOM 1820 N N . GLU A 1 234 ? 15.978 -2.102 -9.664 1.00 91.94 234 GLU A N 1
ATOM 1821 C CA . GLU A 1 234 ? 16.579 -3.431 -9.574 1.00 91.94 234 GLU A CA 1
ATOM 1822 C C . GLU A 1 234 ? 16.829 -3.836 -8.118 1.00 91.94 234 GLU A C 1
ATOM 1824 O O . GLU A 1 234 ? 16.393 -4.891 -7.665 1.00 91.94 234 GLU A O 1
ATOM 1829 N N . THR A 1 235 ? 17.500 -2.970 -7.359 1.00 87.88 235 THR A N 1
ATOM 1830 C CA . THR A 1 235 ? 17.938 -3.278 -5.993 1.00 87.88 235 THR A CA 1
ATOM 1831 C C . THR A 1 235 ? 16.780 -3.328 -5.005 1.00 87.88 235 THR A C 1
ATOM 1833 O O . THR A 1 235 ? 16.770 -4.173 -4.111 1.00 87.88 235 THR A O 1
ATOM 1836 N N . TYR A 1 236 ? 15.825 -2.404 -5.119 1.00 86.31 236 TYR A N 1
ATOM 1837 C CA . TYR A 1 236 ? 14.799 -2.228 -4.096 1.00 86.31 236 TYR A CA 1
ATOM 1838 C C . TYR A 1 236 ? 13.458 -2.847 -4.448 1.00 86.31 236 TYR A C 1
ATOM 1840 O O . TYR A 1 236 ? 12.718 -3.146 -3.519 1.00 86.31 236 TYR A O 1
ATOM 1848 N N . LEU A 1 237 ? 13.138 -3.051 -5.725 1.00 89.50 237 LEU A N 1
ATOM 1849 C CA . LEU A 1 237 ? 11.852 -3.604 -6.148 1.00 89.50 237 LEU A CA 1
ATOM 1850 C C . LEU A 1 237 ? 12.021 -4.956 -6.841 1.00 89.50 237 LEU A C 1
ATOM 1852 O O . LEU A 1 237 ? 11.388 -5.925 -6.433 1.00 89.50 237 LEU A O 1
ATOM 1856 N N . ALA A 1 238 ? 12.847 -5.028 -7.884 1.00 90.56 238 ALA A N 1
ATOM 1857 C CA . ALA A 1 238 ? 12.874 -6.174 -8.790 1.00 90.56 238 ALA A CA 1
ATOM 1858 C C . ALA A 1 238 ? 13.544 -7.418 -8.190 1.00 90.56 238 ALA A C 1
ATOM 1860 O O . ALA A 1 238 ? 13.174 -8.536 -8.543 1.00 90.56 238 ALA A O 1
ATOM 1861 N N . LYS A 1 239 ? 14.509 -7.251 -7.279 1.00 90.75 239 LYS A N 1
ATOM 1862 C CA . LYS A 1 239 ? 15.115 -8.378 -6.562 1.00 90.75 239 LYS A CA 1
ATOM 1863 C C . LYS A 1 239 ? 14.158 -8.983 -5.529 1.00 90.75 239 LYS A C 1
ATOM 1865 O O . LYS A 1 239 ? 13.460 -8.241 -4.831 1.00 90.75 239 LYS A O 1
ATOM 1870 N N . PRO A 1 240 ? 14.136 -10.322 -5.404 1.00 90.25 240 PRO A N 1
ATOM 1871 C CA . PRO A 1 240 ? 13.359 -10.974 -4.365 1.00 90.25 240 PRO A CA 1
ATOM 1872 C C . PRO A 1 240 ? 13.927 -10.643 -2.980 1.00 90.25 240 PRO A C 1
ATOM 1874 O O . PRO A 1 240 ? 15.075 -10.224 -2.835 1.00 90.25 240 PRO A O 1
ATOM 1877 N N . LEU A 1 241 ? 13.105 -10.822 -1.952 1.00 88.31 241 LEU A N 1
ATOM 1878 C CA . LEU A 1 241 ? 13.533 -10.673 -0.570 1.00 88.31 241 LEU A CA 1
ATOM 1879 C C . LEU A 1 241 ? 14.515 -11.786 -0.196 1.00 88.31 241 LEU A C 1
ATOM 1881 O O . LEU A 1 241 ? 14.311 -12.946 -0.550 1.00 88.31 241 LEU A O 1
ATOM 1885 N N . GLU A 1 242 ? 15.549 -11.422 0.553 1.00 89.88 242 GLU A N 1
ATOM 1886 C CA . GLU A 1 242 ? 16.584 -12.325 1.056 1.00 89.88 242 GLU A CA 1
ATOM 1887 C C . GLU A 1 242 ? 16.553 -12.340 2.593 1.00 89.88 242 GLU A C 1
ATOM 1889 O O . GLU A 1 242 ? 16.185 -11.340 3.220 1.00 89.88 242 GLU A O 1
ATOM 1894 N N . ASP A 1 243 ? 16.888 -13.483 3.194 1.00 87.00 243 ASP A N 1
ATOM 1895 C CA . ASP A 1 243 ? 17.082 -13.626 4.638 1.00 87.00 243 ASP A CA 1
ATOM 1896 C C . ASP A 1 243 ? 18.462 -13.100 5.087 1.00 87.00 243 ASP A C 1
ATOM 1898 O O . ASP A 1 243 ? 19.255 -12.602 4.286 1.00 87.00 243 ASP A O 1
ATOM 1902 N N . ASN A 1 244 ? 18.757 -13.187 6.389 1.00 86.25 244 ASN A N 1
ATOM 1903 C CA . ASN A 1 244 ? 20.026 -12.702 6.951 1.00 86.25 244 ASN A CA 1
ATOM 1904 C C . ASN A 1 244 ? 21.260 -13.449 6.413 1.00 86.25 244 ASN A C 1
ATOM 1906 O O . ASN A 1 244 ? 22.366 -12.917 6.494 1.00 86.25 244 ASN A O 1
ATOM 1910 N N . ASP A 1 245 ? 21.068 -14.650 5.870 1.00 86.06 245 ASP A N 1
ATOM 1911 C CA . ASP A 1 245 ? 22.117 -15.500 5.312 1.00 86.06 245 ASP A CA 1
ATOM 1912 C C . ASP A 1 245 ? 22.219 -15.350 3.778 1.00 86.06 245 ASP A C 1
ATOM 1914 O O . ASP A 1 245 ? 23.037 -16.013 3.137 1.00 86.06 245 ASP A O 1
ATOM 1918 N N . GLY A 1 246 ? 21.418 -14.458 3.178 1.00 84.75 246 GLY A N 1
ATOM 1919 C CA . GLY A 1 246 ? 21.401 -14.178 1.742 1.00 84.75 246 GLY A CA 1
ATOM 1920 C C . GLY A 1 246 ? 20.578 -15.169 0.914 1.00 84.75 246 GLY A C 1
ATOM 1921 O O . GLY A 1 246 ? 20.686 -15.182 -0.313 1.00 84.75 246 GLY A O 1
ATOM 1922 N N . ASN A 1 247 ? 19.757 -16.015 1.541 1.00 88.75 247 ASN A N 1
ATOM 1923 C CA . ASN A 1 247 ? 18.884 -16.931 0.814 1.00 88.75 247 ASN A CA 1
ATOM 1924 C C . ASN A 1 247 ? 17.570 -16.250 0.442 1.00 88.75 247 ASN A C 1
ATOM 1926 O O . ASN A 1 247 ? 16.955 -15.550 1.244 1.00 88.75 247 ASN A O 1
ATOM 1930 N N . VAL A 1 248 ? 17.091 -16.519 -0.772 1.00 90.38 248 VAL A N 1
ATOM 1931 C CA . VAL A 1 248 ? 15.807 -16.000 -1.251 1.00 90.38 248 VAL A CA 1
ATOM 1932 C C . VAL A 1 248 ? 14.660 -16.537 -0.397 1.00 90.38 248 VAL A C 1
ATOM 1934 O O . VAL A 1 248 ? 14.418 -17.747 -0.347 1.00 90.38 248 VAL A O 1
ATOM 1937 N N . ILE A 1 249 ? 13.910 -15.620 0.209 1.00 88.88 249 ILE A N 1
ATOM 1938 C CA . ILE A 1 249 ? 12.690 -15.909 0.955 1.00 88.88 249 ILE A CA 1
ATOM 1939 C C . ILE A 1 249 ? 11.623 -16.363 -0.035 1.00 88.88 249 ILE A C 1
ATOM 1941 O O . ILE A 1 249 ? 11.377 -15.715 -1.056 1.00 88.88 249 ILE A O 1
ATOM 1945 N N . LYS A 1 250 ? 10.978 -17.486 0.282 1.00 89.25 250 LYS A N 1
ATOM 1946 C CA . LYS A 1 250 ? 9.918 -18.071 -0.534 1.00 89.25 250 LYS A CA 1
ATOM 1947 C C . LYS A 1 250 ? 8.590 -18.087 0.209 1.00 89.25 250 LYS A C 1
ATOM 1949 O O . LYS A 1 250 ? 8.559 -18.185 1.434 1.00 89.25 250 LYS A O 1
ATOM 1954 N N . ASP A 1 251 ? 7.504 -18.005 -0.544 1.00 85.44 251 ASP A N 1
ATOM 1955 C CA . ASP A 1 251 ? 6.147 -18.163 -0.040 1.00 85.44 251 ASP A CA 1
ATOM 1956 C C . ASP A 1 251 ? 5.787 -19.643 0.208 1.00 85.44 251 ASP A C 1
ATOM 1958 O O . ASP A 1 251 ? 6.583 -20.560 -0.022 1.00 85.44 251 ASP A O 1
ATOM 1962 N N . ALA A 1 252 ? 4.553 -19.889 0.660 1.00 86.06 252 ALA A N 1
ATOM 1963 C CA . ALA A 1 252 ? 4.035 -21.235 0.922 1.00 86.06 252 ALA A CA 1
ATOM 1964 C C . ALA A 1 252 ? 4.037 -22.161 -0.315 1.00 86.06 252 ALA A C 1
ATOM 1966 O O . ALA A 1 252 ? 3.989 -23.379 -0.163 1.00 86.06 252 ALA A O 1
ATOM 1967 N N . ASN A 1 253 ? 4.118 -21.601 -1.526 1.00 84.38 253 ASN A N 1
ATOM 1968 C CA . ASN A 1 253 ? 4.156 -22.326 -2.795 1.00 84.38 253 ASN A CA 1
ATOM 1969 C C . ASN A 1 253 ? 5.580 -22.422 -3.375 1.00 84.38 253 ASN A C 1
ATOM 1971 O O . ASN A 1 253 ? 5.745 -22.744 -4.553 1.00 84.38 253 ASN A O 1
ATOM 1975 N N . ALA A 1 254 ? 6.609 -22.133 -2.571 1.00 84.69 254 ALA A N 1
ATOM 1976 C CA . ALA A 1 254 ? 8.014 -22.099 -2.969 1.00 84.69 254 ALA A CA 1
ATOM 1977 C C . ALA A 1 254 ? 8.355 -21.060 -4.062 1.00 84.69 254 ALA A C 1
ATOM 1979 O O . ALA A 1 254 ? 9.401 -21.175 -4.714 1.00 84.69 254 ALA A O 1
ATOM 1980 N N . LYS A 1 255 ? 7.519 -20.029 -4.252 1.00 86.44 255 LYS A N 1
ATOM 1981 C CA . LYS A 1 255 ? 7.814 -18.893 -5.135 1.00 86.44 255 LYS A CA 1
ATOM 1982 C C . LYS A 1 255 ? 8.616 -17.820 -4.388 1.00 86.44 255 LYS A C 1
ATOM 1984 O O . LYS A 1 255 ? 8.346 -17.601 -3.212 1.00 86.44 255 LYS A O 1
ATOM 1989 N N . PRO A 1 256 ? 9.577 -17.133 -5.034 1.00 88.00 256 PRO A N 1
ATOM 1990 C CA . PRO A 1 256 ? 10.268 -15.993 -4.435 1.00 88.00 256 PRO A CA 1
ATOM 1991 C C . PRO A 1 256 ? 9.295 -14.896 -3.997 1.00 88.00 256 PRO A C 1
ATOM 1993 O O . PRO A 1 256 ? 8.382 -14.542 -4.745 1.00 88.00 256 PRO A O 1
ATOM 1996 N N . THR A 1 257 ? 9.517 -14.339 -2.812 1.00 88.62 257 THR A N 1
ATOM 1997 C CA . THR A 1 257 ? 8.703 -13.245 -2.276 1.00 88.62 257 THR A CA 1
ATOM 1998 C C . THR A 1 257 ? 9.290 -11.897 -2.690 1.00 88.62 257 THR A C 1
ATOM 2000 O O . THR A 1 257 ? 10.498 -11.686 -2.599 1.00 88.62 257 THR A O 1
ATOM 2003 N N . TYR A 1 258 ? 8.437 -10.959 -3.098 1.00 88.94 258 TYR A N 1
ATOM 2004 C CA . TYR A 1 258 ? 8.819 -9.598 -3.487 1.00 88.94 258 TYR A CA 1
ATOM 2005 C C . TYR A 1 258 ? 8.219 -8.562 -2.532 1.00 88.94 258 TYR A C 1
ATOM 2007 O O . TYR A 1 258 ? 7.355 -8.867 -1.713 1.00 88.94 258 TYR A O 1
ATOM 2015 N N . ARG A 1 259 ? 8.668 -7.306 -2.644 1.00 85.81 259 ARG A N 1
ATOM 2016 C CA . ARG A 1 259 ? 8.120 -6.172 -1.868 1.00 85.81 259 ARG A CA 1
ATOM 2017 C C . ARG A 1 259 ? 6.759 -5.675 -2.362 1.00 85.81 259 ARG A C 1
ATOM 2019 O O . ARG A 1 259 ? 6.206 -4.740 -1.793 1.00 85.81 259 ARG A O 1
ATOM 2026 N N . TYR A 1 260 ? 6.254 -6.258 -3.437 1.00 89.25 260 TYR A N 1
ATOM 2027 C CA . TYR A 1 260 ? 4.994 -5.914 -4.072 1.00 89.25 260 TYR A CA 1
ATOM 2028 C C . TYR A 1 260 ? 4.246 -7.193 -4.444 1.00 89.25 260 TYR A C 1
ATOM 2030 O O . TYR A 1 260 ? 4.850 -8.248 -4.627 1.00 89.25 260 TYR A O 1
ATOM 2038 N N . GLU A 1 261 ? 2.931 -7.072 -4.593 1.00 89.81 261 GLU A N 1
ATOM 2039 C CA . GLU A 1 261 ? 2.089 -8.081 -5.237 1.00 89.81 261 GLU A CA 1
ATOM 2040 C C . GLU A 1 261 ? 2.134 -7.909 -6.763 1.00 89.81 261 GLU A C 1
ATOM 2042 O O . GLU A 1 261 ? 2.232 -8.888 -7.496 1.00 89.81 261 GLU A O 1
ATOM 2047 N N . GLN A 1 262 ? 2.100 -6.660 -7.251 1.00 91.94 262 GLN A N 1
ATOM 2048 C CA . GLN A 1 262 ? 2.222 -6.330 -8.676 1.00 91.94 262 GLN A CA 1
ATOM 2049 C C . GLN A 1 262 ? 3.065 -5.069 -8.883 1.00 91.94 262 GLN A C 1
ATOM 2051 O O . GLN A 1 262 ? 2.941 -4.106 -8.126 1.00 91.94 262 GLN A O 1
ATOM 2056 N N . LEU A 1 263 ? 3.896 -5.074 -9.928 1.00 93.19 263 LEU A N 1
ATOM 2057 C CA . LEU A 1 263 ? 4.734 -3.949 -10.338 1.00 93.19 263 LEU A CA 1
ATOM 2058 C C . LEU A 1 263 ? 4.461 -3.610 -11.804 1.00 93.19 263 LEU A C 1
ATOM 2060 O O . LEU A 1 263 ? 4.677 -4.434 -12.691 1.00 93.19 263 LEU A O 1
ATOM 2064 N N . PHE A 1 264 ? 4.039 -2.376 -12.044 1.00 94.81 264 PHE A N 1
ATOM 2065 C CA . PHE A 1 264 ? 3.872 -1.788 -13.363 1.00 94.81 264 PHE A CA 1
ATOM 2066 C C . PHE A 1 264 ? 4.895 -0.673 -13.545 1.00 94.81 264 PHE A C 1
ATOM 2068 O O . PHE A 1 264 ? 5.047 0.188 -12.677 1.00 94.81 264 PHE A O 1
ATOM 2075 N N . ILE A 1 265 ? 5.592 -0.692 -14.677 1.00 94.44 265 ILE A N 1
ATOM 2076 C CA . ILE A 1 265 ? 6.516 0.368 -15.073 1.00 94.44 265 ILE A CA 1
ATOM 2077 C C . ILE A 1 265 ? 6.162 0.758 -16.504 1.00 94.44 265 ILE A C 1
ATOM 2079 O O . ILE A 1 265 ? 6.278 -0.072 -17.408 1.00 94.44 265 ILE A O 1
ATOM 2083 N N . SER A 1 266 ? 5.728 1.998 -16.708 1.00 93.50 266 SER A N 1
ATOM 2084 C CA . SER A 1 266 ? 5.552 2.587 -18.037 1.00 93.50 266 SER A CA 1
ATOM 2085 C C . SER A 1 266 ? 6.743 3.473 -18.374 1.00 93.50 266 SER A C 1
ATOM 2087 O O . SER A 1 266 ? 7.356 4.085 -17.505 1.00 93.50 266 SER A O 1
ATOM 2089 N N . THR A 1 267 ? 7.103 3.517 -19.651 1.00 90.38 267 THR A N 1
ATOM 2090 C CA . THR A 1 267 ? 8.074 4.475 -20.176 1.00 90.38 267 THR A CA 1
ATOM 2091 C C . THR A 1 267 ? 7.872 4.632 -21.673 1.00 90.38 267 THR A C 1
ATOM 2093 O O . THR A 1 267 ? 7.458 3.688 -22.352 1.00 90.38 267 THR A O 1
ATOM 2096 N N . HIS A 1 268 ? 8.185 5.815 -22.187 1.00 87.31 268 HIS A N 1
ATOM 2097 C CA . HIS A 1 268 ? 8.267 6.073 -23.623 1.00 87.31 268 HIS A CA 1
ATOM 2098 C C . HIS A 1 268 ? 9.719 6.039 -24.140 1.00 87.31 268 HIS A C 1
ATOM 2100 O O . HIS A 1 268 ? 9.958 6.145 -25.341 1.00 87.31 268 HIS A O 1
ATOM 2106 N N . ASN A 1 269 ? 10.701 5.877 -23.249 1.00 85.50 269 ASN A N 1
ATOM 2107 C CA . ASN A 1 269 ? 12.120 5.925 -23.573 1.00 85.50 269 ASN A CA 1
ATOM 2108 C C . ASN A 1 269 ? 12.679 4.515 -23.846 1.00 85.50 269 ASN A C 1
ATOM 2110 O O . ASN A 1 269 ? 12.717 3.646 -22.970 1.00 85.50 269 ASN A O 1
ATOM 2114 N N . LEU A 1 270 ? 13.169 4.295 -25.069 1.00 83.12 270 LEU A N 1
ATOM 2115 C CA . LEU A 1 270 ? 13.701 2.997 -25.495 1.00 83.12 270 LEU A CA 1
ATOM 2116 C C . LEU A 1 270 ? 15.032 2.627 -24.825 1.00 83.12 270 LEU A C 1
ATOM 2118 O O . LEU A 1 270 ? 15.302 1.443 -24.608 1.00 83.12 270 LEU A O 1
ATOM 2122 N N . GLU A 1 271 ? 15.859 3.610 -24.468 1.00 83.06 271 GLU A N 1
ATOM 2123 C CA . GLU A 1 271 ? 17.099 3.362 -23.731 1.00 83.06 271 GLU A CA 1
ATOM 2124 C C . GLU A 1 271 ? 16.795 2.865 -22.316 1.00 83.06 271 GLU A C 1
ATOM 2126 O O . GLU A 1 271 ? 17.371 1.873 -21.871 1.00 83.06 271 GLU A O 1
ATOM 2131 N N . PHE A 1 272 ? 15.822 3.461 -21.630 1.00 87.75 272 PHE A N 1
ATOM 2132 C CA . PHE A 1 272 ? 15.382 2.971 -20.330 1.00 87.75 272 PHE A CA 1
ATOM 2133 C C . PHE A 1 272 ? 14.685 1.614 -20.430 1.00 87.75 272 PHE A C 1
ATOM 2135 O O . PHE A 1 272 ? 14.990 0.718 -19.642 1.00 87.75 272 PHE A O 1
ATOM 2142 N N . LEU A 1 273 ? 13.854 1.391 -21.456 1.00 88.25 273 LEU A N 1
ATOM 2143 C CA . LEU A 1 273 ? 13.272 0.075 -21.738 1.00 88.25 273 LEU A CA 1
ATOM 2144 C C . LEU A 1 273 ? 14.354 -1.012 -21.867 1.00 88.25 273 LEU A C 1
ATOM 2146 O O . LEU A 1 273 ? 14.161 -2.137 -21.398 1.00 88.25 273 LEU A O 1
ATOM 2150 N N . LYS A 1 274 ? 15.523 -0.691 -22.442 1.00 86.25 274 LYS A N 1
ATOM 2151 C CA . LYS A 1 274 ? 16.664 -1.620 -22.530 1.00 86.25 274 LYS A CA 1
ATOM 2152 C C . LYS A 1 274 ? 17.129 -2.077 -21.156 1.00 86.25 274 LYS A C 1
ATOM 2154 O O . LYS A 1 274 ? 17.426 -3.259 -20.974 1.00 86.25 274 LYS A O 1
ATOM 2159 N N . TYR A 1 275 ? 17.187 -1.158 -20.200 1.00 88.56 275 TYR A N 1
ATOM 2160 C CA . TYR A 1 275 ? 17.530 -1.461 -18.818 1.00 88.56 275 TYR A CA 1
ATOM 2161 C C . TYR A 1 275 ? 16.403 -2.215 -18.106 1.00 88.56 275 TYR A C 1
ATOM 2163 O O . TYR A 1 275 ? 16.673 -3.244 -17.492 1.00 88.56 275 TYR A O 1
ATOM 2171 N N . LEU A 1 276 ? 15.141 -1.806 -18.276 1.00 89.94 276 LEU A N 1
ATOM 2172 C CA . LEU A 1 276 ? 13.984 -2.493 -17.686 1.00 89.94 276 LEU A CA 1
ATOM 2173 C C . LEU A 1 276 ? 13.906 -3.972 -18.083 1.00 89.94 276 LEU A C 1
ATOM 2175 O O . LEU A 1 276 ? 13.577 -4.832 -17.270 1.00 89.94 276 LEU A O 1
ATOM 2179 N N . LYS A 1 277 ? 14.276 -4.315 -19.320 1.00 86.25 277 LYS A N 1
ATOM 2180 C CA . LYS A 1 277 ? 14.308 -5.719 -19.754 1.00 86.25 277 LYS A CA 1
ATOM 2181 C C . LYS A 1 277 ? 15.348 -6.576 -19.045 1.00 86.25 277 LYS A C 1
ATOM 2183 O O . LYS A 1 277 ? 15.176 -7.795 -19.024 1.00 86.25 277 LYS A O 1
ATOM 2188 N N . ARG A 1 278 ? 16.403 -5.954 -18.514 1.00 87.81 278 ARG A N 1
ATOM 2189 C CA . ARG A 1 278 ? 17.483 -6.603 -17.761 1.00 87.81 278 ARG A CA 1
ATOM 2190 C C . ARG A 1 278 ? 17.166 -6.736 -16.275 1.00 87.81 278 ARG A C 1
ATOM 2192 O O . ARG A 1 278 ? 17.982 -7.324 -15.572 1.00 87.81 278 ARG A O 1
ATOM 2199 N N . LEU A 1 279 ? 16.037 -6.192 -15.813 1.00 91.19 279 LEU A N 1
ATOM 2200 C CA . LEU A 1 279 ? 15.618 -6.344 -14.428 1.00 91.19 279 LEU A CA 1
ATOM 2201 C C . LEU A 1 279 ? 15.478 -7.821 -14.062 1.00 91.19 279 LEU A C 1
ATOM 2203 O O . LEU A 1 279 ? 15.109 -8.653 -14.900 1.00 91.19 279 LEU A O 1
ATOM 2207 N N . THR A 1 280 ? 15.719 -8.130 -12.795 1.00 90.38 280 THR A N 1
ATOM 2208 C CA . THR A 1 280 ? 15.351 -9.419 -12.218 1.00 90.38 280 THR A CA 1
ATOM 2209 C C . THR A 1 280 ? 13.830 -9.581 -12.302 1.00 90.38 280 THR A C 1
ATOM 2211 O O . THR A 1 280 ? 13.073 -8.728 -11.848 1.00 90.38 280 THR A O 1
ATOM 2214 N N . LYS A 1 281 ? 13.363 -10.667 -12.929 1.00 85.62 281 LYS A N 1
ATOM 2215 C CA . LYS A 1 281 ? 11.934 -10.912 -13.190 1.00 85.62 281 LYS A CA 1
ATOM 2216 C C . LYS A 1 281 ? 11.409 -12.091 -12.369 1.00 85.62 281 LYS A C 1
ATOM 2218 O O . LYS A 1 281 ? 12.158 -13.051 -12.167 1.00 85.62 281 LYS A O 1
ATOM 2223 N N . PRO A 1 282 ? 10.120 -12.088 -11.984 1.00 83.00 282 PRO A N 1
ATOM 2224 C CA . PRO A 1 282 ? 9.461 -13.204 -11.300 1.00 83.00 282 PRO A CA 1
ATOM 2225 C C . PRO A 1 282 ? 9.164 -14.374 -12.257 1.00 83.00 282 PRO A C 1
ATOM 2227 O O . PRO A 1 282 ? 8.021 -14.763 -12.485 1.00 83.00 282 PRO A O 1
ATOM 2230 N N . GLY A 1 283 ? 10.207 -14.950 -12.862 1.00 79.56 283 GLY A N 1
ATOM 2231 C CA . GLY A 1 283 ? 10.092 -16.111 -13.745 1.00 79.56 283 GLY A CA 1
ATOM 2232 C C . GLY A 1 283 ? 9.112 -15.882 -14.899 1.00 79.56 283 GLY A C 1
ATOM 2233 O O . GLY A 1 283 ? 9.354 -15.030 -15.747 1.00 79.56 283 GLY A O 1
ATOM 2234 N N . LYS A 1 284 ? 8.019 -16.658 -14.940 1.00 80.25 284 LYS A N 1
ATOM 2235 C CA . LYS A 1 284 ? 6.973 -16.577 -15.979 1.00 80.25 284 LYS A CA 1
ATOM 2236 C C . LYS A 1 284 ? 5.911 -15.505 -15.713 1.00 80.25 284 LYS A C 1
ATOM 2238 O O . LYS A 1 284 ? 5.152 -15.194 -16.622 1.00 80.25 284 LYS A O 1
ATOM 2243 N N . ASP A 1 285 ? 5.876 -14.926 -14.516 1.00 85.38 285 ASP A N 1
ATOM 2244 C CA . ASP A 1 285 ? 4.859 -13.954 -14.105 1.00 85.38 285 ASP A CA 1
ATOM 2245 C C . ASP A 1 285 ? 5.265 -12.526 -14.549 1.00 85.38 285 ASP A C 1
ATOM 2247 O O . ASP A 1 285 ? 5.271 -11.584 -13.762 1.00 85.38 285 ASP A O 1
ATOM 2251 N N . ASN A 1 286 ? 5.674 -12.360 -15.816 1.00 89.25 286 ASN A N 1
ATOM 2252 C CA . ASN A 1 286 ? 6.034 -11.067 -16.409 1.00 89.25 286 ASN A CA 1
ATOM 2253 C C . ASN A 1 286 ? 5.497 -10.942 -17.839 1.00 89.25 286 ASN A C 1
ATOM 2255 O O . ASN A 1 286 ? 5.540 -11.904 -18.602 1.00 89.25 286 ASN A O 1
ATOM 2259 N N . GLU A 1 287 ? 5.025 -9.752 -18.210 1.00 91.31 287 GLU A N 1
ATOM 2260 C CA . GLU A 1 287 ? 4.541 -9.473 -19.562 1.00 91.31 287 GLU A CA 1
ATOM 2261 C C . GLU A 1 287 ? 4.872 -8.030 -19.961 1.00 91.31 287 GLU A C 1
ATOM 2263 O O . GLU A 1 287 ? 5.088 -7.166 -19.110 1.00 91.31 287 GLU A O 1
ATOM 2268 N N . SER A 1 288 ? 4.975 -7.769 -21.263 1.00 91.00 288 SER A N 1
ATOM 2269 C CA . SER A 1 288 ? 5.259 -6.436 -21.800 1.00 91.00 288 SER A CA 1
ATOM 2270 C C . SER A 1 288 ? 4.168 -6.014 -22.770 1.00 91.00 288 SER A C 1
ATOM 2272 O O . SER A 1 288 ? 3.813 -6.758 -23.687 1.00 91.00 288 SER A O 1
ATOM 2274 N N . PHE A 1 289 ? 3.676 -4.793 -22.590 1.00 92.94 289 PHE A N 1
ATOM 2275 C CA . PHE A 1 289 ? 2.583 -4.225 -23.369 1.00 92.94 289 PHE A CA 1
ATOM 2276 C C . PHE A 1 289 ? 3.053 -2.982 -24.120 1.00 92.94 289 PHE A C 1
ATOM 2278 O O . PHE A 1 289 ? 3.966 -2.287 -23.675 1.00 92.94 289 PHE A O 1
ATOM 2285 N N . LEU A 1 290 ? 2.429 -2.715 -25.263 1.00 89.75 290 LEU A N 1
ATOM 2286 C CA . LEU A 1 290 ? 2.598 -1.488 -26.029 1.00 89.75 290 LEU A CA 1
ATOM 2287 C C . LEU A 1 290 ? 1.261 -0.750 -26.049 1.00 89.75 290 LEU A C 1
ATOM 2289 O O . LEU A 1 290 ? 0.227 -1.339 -26.366 1.00 89.75 290 LEU A O 1
ATOM 2293 N N . ILE A 1 291 ? 1.294 0.535 -25.710 1.00 90.62 291 ILE A N 1
ATOM 2294 C CA . ILE A 1 291 ? 0.129 1.410 -25.808 1.00 90.62 291 ILE A CA 1
ATOM 2295 C C . ILE A 1 291 ? 0.231 2.151 -27.136 1.00 90.62 291 ILE A C 1
ATOM 2297 O O . ILE A 1 291 ? 1.162 2.927 -27.340 1.00 90.62 291 ILE A O 1
ATOM 2301 N N . THR A 1 292 ? -0.712 1.904 -28.041 1.00 84.62 292 THR A N 1
ATOM 2302 C CA . THR A 1 292 ? -0.782 2.572 -29.342 1.00 84.62 292 THR A CA 1
ATOM 2303 C C . THR A 1 292 ? -1.986 3.496 -29.400 1.00 84.62 292 THR A C 1
ATOM 2305 O O . THR A 1 292 ? -3.057 3.213 -28.856 1.00 84.62 292 THR A O 1
ATOM 2308 N N . ARG A 1 293 ? -1.813 4.638 -30.061 1.00 82.50 293 ARG A N 1
ATOM 2309 C CA . ARG A 1 293 ? -2.910 5.557 -30.342 1.00 82.50 293 ARG A CA 1
ATOM 2310 C C . ARG A 1 293 ? -3.639 5.091 -31.602 1.00 82.50 293 ARG A C 1
ATOM 2312 O O . ARG A 1 293 ? -3.007 4.860 -32.625 1.00 82.50 293 ARG A O 1
ATOM 2319 N N . LYS A 1 294 ? -4.960 4.982 -31.515 1.00 83.19 294 LYS A N 1
ATOM 2320 C CA . LYS A 1 294 ? -5.900 4.884 -32.639 1.00 83.19 294 LYS A CA 1
ATOM 2321 C C . LYS A 1 294 ? -6.600 6.236 -32.820 1.00 83.19 294 LYS A C 1
ATOM 2323 O O . LYS A 1 294 ? -6.489 7.106 -31.954 1.00 83.19 294 LYS A O 1
ATOM 2328 N N . ASP A 1 295 ? -7.340 6.409 -33.912 1.00 75.56 295 ASP A N 1
ATOM 2329 C CA . ASP A 1 295 ? -7.926 7.702 -34.307 1.00 75.56 295 ASP A CA 1
ATOM 2330 C C . ASP A 1 295 ? -8.739 8.389 -33.197 1.00 75.56 295 ASP A C 1
ATOM 2332 O O . ASP A 1 295 ? -8.600 9.592 -32.975 1.00 75.56 295 ASP A O 1
ATOM 2336 N N . SER A 1 296 ? -9.534 7.624 -32.444 1.00 84.56 296 SER A N 1
ATOM 2337 C CA . SER A 1 296 ? -10.395 8.140 -31.370 1.00 84.56 296 SER A CA 1
ATOM 2338 C C . SER A 1 296 ? -10.151 7.508 -29.994 1.00 84.56 296 SER A C 1
ATOM 2340 O O . SER A 1 296 ? -10.916 7.759 -29.064 1.00 84.56 296 SER A O 1
ATOM 2342 N N . SER A 1 297 ? -9.134 6.655 -29.839 1.00 87.50 297 SER A N 1
ATOM 2343 C CA . SER A 1 297 ? -8.883 5.925 -28.585 1.00 87.50 297 SER A CA 1
ATOM 2344 C C . SER A 1 297 ? -7.437 5.455 -28.465 1.00 87.50 297 SER A C 1
ATOM 2346 O O . SER A 1 297 ? -6.742 5.330 -29.464 1.00 87.50 297 SER A O 1
ATOM 2348 N N . SER A 1 298 ? -6.999 5.084 -27.265 1.00 89.44 298 SER A N 1
ATOM 2349 C CA . SER A 1 298 ? -5.754 4.327 -27.079 1.00 89.44 298 SER A CA 1
ATOM 2350 C C . SER A 1 298 ? -6.064 2.839 -26.935 1.00 89.44 298 SER A C 1
ATOM 2352 O O . SER A 1 298 ? -7.073 2.470 -26.336 1.00 89.44 298 SER A O 1
ATOM 2354 N N . ALA A 1 299 ? -5.207 1.983 -27.479 1.00 88.50 299 ALA A N 1
ATOM 2355 C CA . ALA A 1 299 ? -5.293 0.538 -27.336 1.00 88.50 299 ALA A CA 1
ATOM 2356 C C . ALA A 1 299 ? -4.046 0.015 -26.622 1.00 88.50 299 ALA A C 1
ATOM 2358 O O . ALA A 1 299 ? -2.934 0.462 -26.894 1.00 88.50 299 ALA A O 1
ATOM 2359 N N . ILE A 1 300 ? -4.235 -0.942 -25.716 1.00 92.31 300 ILE A N 1
ATOM 2360 C CA . ILE A 1 300 ? -3.139 -1.669 -25.073 1.00 92.31 300 ILE A CA 1
ATOM 2361 C C . ILE A 1 300 ? -3.050 -3.030 -25.756 1.00 92.31 300 ILE A C 1
ATOM 2363 O O . ILE A 1 300 ? -4.003 -3.808 -25.721 1.00 92.31 300 ILE A O 1
ATOM 2367 N N . GLY A 1 301 ? -1.922 -3.298 -26.404 1.00 90.75 301 GLY A N 1
ATOM 2368 C CA . GLY A 1 301 ? -1.625 -4.570 -27.054 1.00 90.75 301 GLY A CA 1
ATOM 2369 C C . GLY A 1 301 ? -0.411 -5.247 -26.432 1.00 90.75 301 GLY A C 1
ATOM 2370 O O . GLY A 1 301 ? 0.360 -4.626 -25.698 1.00 90.75 301 GLY A O 1
ATOM 2371 N N . LEU A 1 302 ? -0.212 -6.528 -26.742 1.00 91.12 302 LEU A N 1
ATOM 2372 C CA . LEU A 1 302 ? 1.051 -7.193 -26.427 1.00 91.12 302 LEU A CA 1
ATOM 2373 C C . LEU A 1 302 ? 2.191 -6.495 -27.171 1.00 91.12 302 LEU A C 1
ATOM 2375 O O . LEU A 1 302 ? 2.068 -6.173 -28.352 1.00 91.12 302 LEU A O 1
ATOM 2379 N N . MET A 1 303 ? 3.312 -6.285 -26.481 1.00 87.81 303 MET A N 1
ATOM 2380 C CA . MET A 1 303 ? 4.499 -5.717 -27.107 1.00 87.81 303 MET A CA 1
ATOM 2381 C C . MET A 1 303 ? 4.969 -6.639 -28.245 1.00 87.81 303 MET A C 1
ATOM 2383 O O . MET A 1 303 ? 5.203 -7.829 -27.978 1.00 87.81 303 MET A O 1
ATOM 2387 N N . PRO A 1 304 ? 5.142 -6.114 -29.475 1.00 82.69 304 PRO A N 1
ATOM 2388 C CA . PRO A 1 304 ? 5.568 -6.901 -30.626 1.00 82.69 304 PRO A CA 1
ATOM 2389 C C . PRO A 1 304 ? 6.870 -7.661 -30.376 1.00 82.69 304 PRO A C 1
ATOM 2391 O O . PRO A 1 304 ? 7.758 -7.182 -29.671 1.00 82.69 304 PRO A O 1
ATOM 2394 N N . HIS A 1 305 ? 7.020 -8.837 -30.990 1.00 78.44 305 HIS A N 1
ATOM 2395 C CA . HIS A 1 305 ? 8.163 -9.727 -30.751 1.00 78.44 305 HIS A CA 1
ATOM 2396 C C . HIS A 1 305 ? 9.523 -9.057 -31.022 1.00 78.44 305 HIS A C 1
ATOM 2398 O O . HIS A 1 305 ? 10.472 -9.255 -30.262 1.00 78.44 305 HIS A O 1
ATOM 2404 N N . TYR A 1 306 ? 9.617 -8.214 -32.057 1.00 73.88 306 TYR A N 1
ATOM 2405 C CA . TYR A 1 306 ? 10.847 -7.479 -32.359 1.00 73.88 306 TYR A CA 1
ATOM 2406 C C . TYR A 1 306 ? 11.199 -6.496 -31.239 1.00 73.88 306 TYR A C 1
ATOM 2408 O O . TYR A 1 306 ? 12.323 -6.528 -30.748 1.00 73.88 306 TYR A O 1
ATOM 2416 N N . LEU A 1 307 ? 10.231 -5.703 -30.766 1.00 76.06 307 LEU A N 1
ATOM 2417 C CA . LEU A 1 307 ? 10.433 -4.750 -29.679 1.00 76.06 307 LEU A CA 1
ATOM 2418 C C . LEU A 1 307 ? 10.563 -5.452 -28.334 1.00 76.06 307 LEU A C 1
ATOM 2420 O O . LEU A 1 307 ? 11.123 -4.869 -27.425 1.00 76.06 307 LEU A O 1
ATOM 2424 N N . ARG A 1 308 ? 10.103 -6.699 -28.190 1.00 77.31 308 ARG A N 1
ATOM 2425 C CA . ARG A 1 308 ? 10.300 -7.542 -27.003 1.00 77.31 308 ARG A CA 1
ATOM 2426 C C . ARG A 1 308 ? 11.719 -8.104 -26.932 1.00 77.31 308 ARG A C 1
ATOM 2428 O O . ARG A 1 308 ? 12.324 -8.061 -25.861 1.00 77.31 308 ARG A O 1
ATOM 2435 N N . ASN A 1 309 ? 12.298 -8.516 -28.055 1.00 71.44 309 ASN A N 1
ATOM 2436 C CA . ASN A 1 309 ? 13.602 -9.189 -28.077 1.00 71.44 309 ASN A CA 1
ATOM 2437 C C . ASN A 1 309 ? 14.776 -8.261 -28.389 1.00 71.44 309 ASN A C 1
ATOM 2439 O O . ASN A 1 309 ? 15.870 -8.457 -27.864 1.00 71.44 309 ASN A O 1
ATOM 2443 N N . TYR A 1 310 ? 14.550 -7.223 -29.188 1.00 70.00 310 TYR A N 1
ATOM 2444 C CA . TYR A 1 310 ? 15.580 -6.302 -29.645 1.00 70.00 310 TYR A CA 1
ATOM 2445 C C . TYR A 1 310 ? 15.241 -4.889 -29.169 1.00 70.00 310 TYR A C 1
ATOM 2447 O O . TYR A 1 310 ? 14.133 -4.401 -29.363 1.00 70.00 310 TYR A O 1
ATOM 2455 N N . VAL A 1 311 ? 16.181 -4.243 -28.474 1.00 63.25 311 VAL A N 1
ATOM 2456 C CA . VAL A 1 311 ? 16.019 -2.868 -27.967 1.00 63.25 311 VAL A CA 1
ATOM 2457 C C . VAL A 1 311 ? 16.994 -1.959 -28.690 1.00 63.25 311 VAL A C 1
ATOM 2459 O O . VAL A 1 311 ? 17.926 -1.413 -28.102 1.00 63.25 311 VAL A O 1
ATOM 2462 N N . THR A 1 312 ? 16.838 -1.869 -30.002 1.00 70.56 312 THR A N 1
ATOM 2463 C CA . THR A 1 312 ? 17.492 -0.807 -30.752 1.00 70.56 312 THR A CA 1
ATOM 2464 C C . THR A 1 312 ? 16.438 -0.091 -31.567 1.00 70.56 312 THR A C 1
ATOM 2466 O O . THR A 1 312 ? 15.523 -0.724 -32.100 1.00 70.56 312 THR A O 1
ATOM 2469 N N . GLU A 1 313 ? 16.591 1.226 -31.672 1.00 73.25 313 GLU A N 1
ATOM 2470 C CA . GLU A 1 313 ? 15.808 2.044 -32.597 1.00 73.25 313 GLU A CA 1
ATOM 2471 C C . GLU A 1 313 ? 15.889 1.460 -34.015 1.00 73.25 313 GLU A C 1
ATOM 2473 O O . GLU A 1 313 ? 14.891 1.383 -34.716 1.00 73.25 313 GLU A O 1
ATOM 2478 N N . LEU A 1 314 ? 17.049 0.921 -34.406 1.00 81.00 314 LEU A N 1
ATOM 2479 C CA . LEU A 1 314 ? 17.248 0.288 -35.707 1.00 81.00 314 LEU A CA 1
ATOM 2480 C C . LEU A 1 314 ? 16.307 -0.908 -35.942 1.00 81.00 314 LEU A C 1
ATOM 2482 O O . LEU A 1 314 ? 15.722 -1.026 -37.015 1.00 81.00 314 LEU A O 1
ATOM 2486 N N . ASN A 1 315 ? 16.137 -1.787 -34.948 1.00 78.44 315 ASN A N 1
ATOM 2487 C CA . ASN A 1 315 ? 15.217 -2.925 -35.046 1.00 78.44 315 ASN A CA 1
ATOM 2488 C C . ASN A 1 315 ? 13.751 -2.481 -35.080 1.00 78.44 315 ASN A C 1
ATOM 2490 O O . ASN A 1 315 ? 12.951 -3.113 -35.766 1.00 78.44 315 ASN A O 1
ATOM 2494 N N . TYR A 1 316 ? 13.406 -1.423 -34.342 1.00 80.12 316 TYR A N 1
ATOM 2495 C CA . TYR A 1 316 ? 12.073 -0.827 -34.383 1.00 80.12 316 TYR A CA 1
ATOM 2496 C C . TYR A 1 316 ? 11.777 -0.246 -35.772 1.00 80.12 316 TYR A C 1
ATOM 2498 O O . TYR A 1 316 ? 10.805 -0.650 -36.404 1.00 80.12 316 TYR A O 1
ATOM 2506 N N . LEU A 1 317 ? 12.668 0.608 -36.288 1.00 84.38 317 LEU A N 1
ATOM 2507 C CA . LEU A 1 317 ? 12.546 1.223 -37.610 1.00 84.38 317 LEU A CA 1
ATOM 2508 C C . LEU A 1 317 ? 12.446 0.170 -38.718 1.00 84.38 317 LEU A C 1
ATOM 2510 O O . LEU A 1 317 ? 11.605 0.293 -39.604 1.00 84.38 317 LEU A O 1
ATOM 2514 N N . PHE A 1 318 ? 13.255 -0.891 -38.647 1.00 86.12 318 PHE A N 1
ATOM 2515 C CA . PHE A 1 318 ? 13.154 -2.002 -39.591 1.00 86.12 318 PHE A CA 1
ATOM 2516 C C . PHE A 1 318 ? 11.797 -2.706 -39.518 1.00 86.12 318 PHE A C 1
ATOM 2518 O O . PHE A 1 318 ? 11.244 -3.042 -40.556 1.00 86.12 318 PHE A O 1
ATOM 2525 N N . GLY A 1 319 ? 11.252 -2.921 -38.317 1.00 83.62 319 GLY A N 1
ATOM 2526 C CA . GLY A 1 319 ? 9.929 -3.522 -38.137 1.00 83.62 319 GLY A CA 1
ATOM 2527 C C . GLY A 1 319 ? 8.815 -2.698 -38.786 1.00 83.62 319 GLY A C 1
ATOM 2528 O O . GLY A 1 319 ? 7.988 -3.262 -39.498 1.00 83.62 319 GLY A O 1
ATOM 2529 N N . GLU A 1 320 ? 8.839 -1.374 -38.609 1.00 85.19 320 GLU A N 1
ATOM 2530 C CA . GLU A 1 320 ? 7.882 -0.455 -39.243 1.00 85.19 320 GLU A CA 1
ATOM 2531 C C . GLU A 1 320 ? 7.978 -0.495 -40.777 1.00 85.19 320 GLU A C 1
ATOM 2533 O O . GLU A 1 320 ? 6.961 -0.551 -41.465 1.00 85.19 320 GLU A O 1
ATOM 2538 N N . ILE A 1 321 ? 9.201 -0.515 -41.321 1.00 87.88 321 ILE A N 1
ATOM 2539 C CA . ILE A 1 321 ? 9.449 -0.615 -42.769 1.00 87.88 321 ILE A CA 1
ATOM 2540 C C . ILE A 1 321 ? 8.999 -1.983 -43.300 1.00 87.88 321 ILE A C 1
ATOM 2542 O O . ILE A 1 321 ? 8.329 -2.056 -44.324 1.00 87.88 321 ILE A O 1
ATOM 2546 N N . PHE A 1 322 ? 9.338 -3.067 -42.598 1.00 86.44 322 PHE A N 1
ATOM 2547 C CA . PHE A 1 322 ? 8.993 -4.436 -42.980 1.00 86.44 322 PHE A CA 1
ATOM 2548 C C . PHE A 1 322 ? 7.483 -4.683 -42.943 1.00 86.44 322 PHE A C 1
ATOM 2550 O O . PHE A 1 322 ? 6.966 -5.409 -43.786 1.00 86.44 322 PHE A O 1
ATOM 2557 N N . CYS A 1 323 ? 6.758 -4.054 -42.013 1.00 84.25 323 CYS A N 1
ATOM 2558 C CA . CYS A 1 323 ? 5.296 -4.101 -41.984 1.00 84.25 323 CYS A CA 1
ATOM 2559 C C . CYS A 1 323 ? 4.676 -3.590 -43.294 1.00 84.25 323 CYS A C 1
ATOM 2561 O O . CYS A 1 323 ? 3.693 -4.159 -43.766 1.00 84.25 323 CYS A O 1
ATOM 2563 N N . CYS A 1 324 ? 5.298 -2.580 -43.907 1.00 85.44 324 CYS A N 1
ATOM 2564 C CA . CYS A 1 324 ? 4.845 -1.986 -45.162 1.00 85.44 324 CYS A CA 1
ATOM 2565 C C . CYS A 1 324 ? 5.176 -2.828 -46.406 1.00 85.44 324 CYS A C 1
ATOM 2567 O O . CYS A 1 324 ? 4.825 -2.428 -47.507 1.00 85.44 324 CYS A O 1
ATOM 2569 N N . ALA A 1 325 ? 5.857 -3.972 -46.257 1.00 84.88 325 ALA A N 1
ATOM 2570 C CA . ALA A 1 325 ? 6.146 -4.878 -47.371 1.00 84.88 325 ALA A CA 1
ATOM 2571 C C . ALA A 1 325 ? 4.941 -5.749 -47.781 1.00 84.88 325 ALA A C 1
ATOM 2573 O O . ALA A 1 325 ? 4.990 -6.392 -48.827 1.00 84.88 325 ALA A O 1
ATOM 2574 N N . ASP A 1 326 ? 3.897 -5.809 -46.949 1.00 84.69 326 ASP A N 1
ATOM 2575 C CA . ASP A 1 326 ? 2.639 -6.503 -47.237 1.00 84.69 326 ASP A CA 1
ATOM 2576 C C . ASP A 1 326 ? 1.482 -5.499 -47.188 1.00 84.69 326 ASP A C 1
ATOM 2578 O O . ASP A 1 326 ? 1.125 -4.997 -46.117 1.00 84.69 326 ASP A O 1
ATOM 2582 N N . ASP A 1 327 ? 0.893 -5.222 -48.353 1.00 80.19 327 ASP A N 1
ATOM 2583 C CA . ASP A 1 327 ? -0.180 -4.240 -48.542 1.00 80.19 327 ASP A CA 1
ATOM 2584 C C . ASP A 1 327 ? -1.415 -4.528 -47.680 1.00 80.19 327 ASP A C 1
ATOM 2586 O O . ASP A 1 327 ? -2.149 -3.606 -47.312 1.00 80.19 327 ASP A O 1
ATOM 2590 N N . ALA A 1 328 ? -1.639 -5.790 -47.291 1.00 82.81 328 ALA A N 1
ATOM 2591 C CA . ALA A 1 328 ? -2.745 -6.152 -46.409 1.00 82.81 328 ALA A CA 1
ATOM 2592 C C . ALA A 1 328 ? -2.669 -5.424 -45.053 1.00 82.81 328 ALA A C 1
ATOM 2594 O O . ALA A 1 328 ? -3.704 -5.117 -44.453 1.00 82.81 328 ALA A O 1
ATOM 2595 N N . ASN A 1 329 ? -1.460 -5.076 -44.594 1.00 82.12 329 ASN A N 1
ATOM 2596 C CA . ASN A 1 329 ? -1.244 -4.387 -43.322 1.00 82.12 329 ASN A CA 1
ATOM 2597 C C . ASN A 1 329 ? -1.652 -2.907 -43.346 1.00 82.12 329 ASN A C 1
ATOM 2599 O O . ASN A 1 329 ? -1.815 -2.321 -42.275 1.00 82.12 329 ASN A O 1
ATOM 2603 N N . ALA A 1 330 ? -1.843 -2.291 -44.519 1.00 75.56 330 ALA A N 1
ATOM 2604 C CA . ALA A 1 330 ? -2.147 -0.860 -44.635 1.00 75.56 330 ALA A CA 1
ATOM 2605 C C . ALA A 1 330 ? -3.452 -0.463 -43.929 1.00 75.56 330 ALA A C 1
ATOM 2607 O O . ALA A 1 330 ? -3.587 0.659 -43.437 1.00 75.56 330 ALA A O 1
ATOM 2608 N N . THR A 1 331 ? -4.395 -1.404 -43.842 1.00 74.31 331 THR A N 1
ATOM 2609 C CA . THR A 1 331 ? -5.715 -1.182 -43.238 1.00 74.31 331 THR A CA 1
ATOM 2610 C C . THR A 1 331 ? -5.641 -1.130 -41.710 1.00 74.31 331 THR A C 1
ATOM 2612 O O . THR A 1 331 ? -6.298 -0.299 -41.086 1.00 74.31 331 THR A O 1
ATOM 2615 N N . ASP A 1 332 ? -4.809 -1.983 -41.107 1.00 73.94 332 ASP A N 1
ATOM 2616 C CA . ASP A 1 332 ? -4.692 -2.115 -39.650 1.00 73.94 332 ASP A CA 1
ATOM 2617 C C . ASP A 1 332 ? -3.531 -1.294 -39.060 1.00 73.94 332 ASP A C 1
ATOM 2619 O O . ASP A 1 332 ? -3.564 -0.928 -37.882 1.00 73.94 332 ASP A O 1
ATOM 2623 N N . GLN A 1 333 ? -2.505 -0.986 -39.862 1.00 77.00 333 GLN A N 1
ATOM 2624 C CA . GLN A 1 333 ? -1.275 -0.299 -39.447 1.00 77.00 333 GLN A CA 1
ATOM 2625 C C . GLN A 1 333 ? -1.008 0.976 -40.256 1.00 77.00 333 GLN A C 1
ATOM 2627 O O . GLN A 1 333 ? 0.124 1.268 -40.645 1.00 77.00 333 GLN A O 1
ATOM 2632 N N . PHE A 1 334 ? -2.052 1.784 -40.462 1.00 77.81 334 PHE A N 1
ATOM 2633 C CA . PHE A 1 334 ? -1.997 3.042 -41.219 1.00 77.81 334 PHE A CA 1
ATOM 2634 C C . PHE A 1 334 ? -0.817 3.955 -40.831 1.00 77.81 334 PHE A C 1
ATOM 2636 O O . PHE A 1 334 ? -0.176 4.558 -41.689 1.00 77.81 334 PHE A O 1
ATOM 2643 N N . HIS A 1 335 ? -0.487 4.031 -39.537 1.00 76.56 335 HIS A N 1
ATOM 2644 C CA . HIS A 1 335 ? 0.595 4.882 -39.038 1.00 76.56 335 HIS A CA 1
ATOM 2645 C C . HIS A 1 335 ? 1.979 4.498 -39.592 1.00 76.56 335 HIS A C 1
ATOM 2647 O O . HIS A 1 335 ? 2.799 5.387 -39.834 1.00 76.56 335 HIS A O 1
ATOM 2653 N N . SER A 1 336 ? 2.250 3.208 -39.803 1.00 81.06 336 SER A N 1
ATOM 2654 C CA . SER A 1 336 ? 3.533 2.729 -40.331 1.00 81.06 336 SER A CA 1
ATOM 2655 C C . SER A 1 336 ? 3.697 3.105 -41.805 1.00 81.06 336 SER A C 1
ATOM 2657 O O . SER A 1 336 ? 4.751 3.614 -42.185 1.00 81.06 336 SER A O 1
ATOM 2659 N N . PHE A 1 337 ? 2.626 2.977 -42.599 1.00 82.25 337 PHE A N 1
ATOM 2660 C CA . PHE A 1 337 ? 2.590 3.372 -44.014 1.00 82.25 337 PHE A CA 1
ATOM 2661 C C . PHE A 1 337 ? 2.675 4.892 -44.186 1.00 82.25 337 PHE A C 1
ATOM 2663 O O . PHE A 1 337 ? 3.434 5.388 -45.017 1.00 82.25 337 PHE A O 1
ATOM 2670 N N . TYR A 1 338 ? 1.958 5.652 -43.354 1.00 79.00 338 TYR A N 1
ATOM 2671 C CA . TYR A 1 338 ? 2.019 7.114 -43.362 1.00 79.00 338 TYR A CA 1
ATOM 2672 C C . TYR A 1 338 ? 3.428 7.638 -43.035 1.00 79.00 338 TYR A C 1
ATOM 2674 O O . TYR A 1 338 ? 3.918 8.568 -43.669 1.00 79.00 338 TYR A O 1
ATOM 2682 N N . ASN A 1 339 ? 4.114 7.020 -42.068 1.00 81.81 339 ASN A N 1
ATOM 2683 C CA . ASN A 1 339 ? 5.461 7.427 -41.656 1.00 81.81 339 ASN A CA 1
ATOM 2684 C C . ASN A 1 339 ? 6.591 6.709 -42.408 1.00 81.81 339 ASN A C 1
ATOM 2686 O O . ASN A 1 339 ? 7.758 6.873 -42.034 1.00 81.81 339 ASN A O 1
ATOM 2690 N N . PHE A 1 340 ? 6.284 5.932 -43.451 1.00 85.62 340 PHE A N 1
ATOM 2691 C CA . PHE A 1 340 ? 7.247 5.050 -44.109 1.00 85.62 340 PHE A CA 1
ATOM 2692 C C . PHE A 1 340 ? 8.509 5.793 -44.568 1.00 85.62 340 PHE A C 1
ATOM 2694 O O . PHE A 1 340 ? 9.613 5.396 -44.199 1.00 85.62 340 PHE A O 1
ATOM 2701 N N . GLY A 1 341 ? 8.368 6.923 -45.273 1.00 82.69 341 GLY A N 1
ATOM 2702 C CA . GLY A 1 341 ? 9.511 7.707 -45.760 1.00 82.69 341 GLY A CA 1
ATOM 2703 C C . GLY A 1 341 ? 10.426 8.212 -44.635 1.00 82.69 341 GLY A C 1
ATOM 2704 O O . GLY A 1 341 ? 11.652 8.157 -44.743 1.00 82.69 341 GLY A O 1
ATOM 2705 N N . ASN A 1 342 ? 9.849 8.644 -43.509 1.00 83.69 342 ASN A N 1
ATOM 2706 C CA . ASN A 1 342 ? 10.614 9.095 -42.342 1.00 83.69 342 ASN A CA 1
ATOM 2707 C C . ASN A 1 342 ? 11.317 7.933 -41.624 1.00 83.69 342 ASN A C 1
ATOM 2709 O O . ASN A 1 342 ? 12.482 8.064 -41.240 1.00 83.69 342 ASN A O 1
ATOM 2713 N N . ASN A 1 343 ? 10.636 6.797 -41.465 1.00 86.69 343 ASN A N 1
ATOM 2714 C CA . ASN A 1 343 ? 11.215 5.602 -40.853 1.00 86.69 343 ASN A CA 1
ATOM 2715 C C . ASN A 1 343 ? 12.349 5.030 -41.720 1.00 86.69 343 ASN A C 1
ATOM 2717 O O . ASN A 1 343 ? 13.424 4.728 -41.198 1.00 86.69 343 ASN A O 1
ATOM 2721 N N . LEU A 1 344 ? 12.147 4.971 -43.041 1.00 88.50 344 LEU A N 1
ATOM 2722 C CA . LEU A 1 344 ? 13.142 4.532 -44.019 1.00 88.50 344 LEU A CA 1
ATOM 2723 C C . LEU A 1 344 ? 14.388 5.418 -44.003 1.00 88.50 344 LEU A C 1
ATOM 2725 O O . LEU A 1 344 ? 15.499 4.893 -43.932 1.00 88.50 344 LEU A O 1
ATOM 2729 N N . ARG A 1 345 ? 14.217 6.748 -43.997 1.00 87.38 345 ARG A N 1
ATOM 2730 C CA . ARG A 1 345 ? 15.337 7.695 -43.901 1.00 87.38 345 ARG A CA 1
ATOM 2731 C C . ARG A 1 345 ? 16.173 7.437 -42.647 1.00 87.38 345 ARG A C 1
ATOM 2733 O O . ARG A 1 345 ? 17.372 7.205 -42.758 1.00 87.38 345 ARG A O 1
ATOM 2740 N N . LYS A 1 346 ? 15.546 7.408 -41.463 1.00 85.75 346 LYS A N 1
ATOM 2741 C CA . LYS A 1 346 ? 16.246 7.159 -40.188 1.00 85.75 346 LYS A CA 1
ATOM 2742 C C . LYS A 1 346 ? 16.971 5.809 -40.179 1.00 85.75 346 LYS A C 1
ATOM 2744 O O . LYS A 1 346 ? 18.090 5.711 -39.676 1.00 85.75 346 LYS A O 1
ATOM 2749 N N . PHE A 1 347 ? 16.343 4.769 -40.733 1.00 89.56 347 PHE A N 1
ATOM 2750 C CA . PHE A 1 347 ? 16.941 3.439 -40.817 1.00 89.56 347 PHE A CA 1
ATOM 2751 C C . PHE A 1 347 ? 18.187 3.441 -41.705 1.00 89.56 347 PHE A C 1
ATOM 2753 O O . PHE A 1 347 ? 19.238 2.955 -41.285 1.00 89.56 347 PHE A O 1
ATOM 2760 N N . LEU A 1 348 ? 18.090 4.015 -42.909 1.00 88.88 348 LEU A N 1
ATOM 2761 C CA . LEU A 1 348 ? 19.208 4.095 -43.846 1.00 88.88 348 LEU A CA 1
ATOM 2762 C C . LEU A 1 348 ? 20.328 4.996 -43.323 1.00 88.88 348 LEU A C 1
ATOM 2764 O O . LEU A 1 348 ? 21.490 4.635 -43.470 1.00 88.88 348 LEU A O 1
ATOM 2768 N N . GLU A 1 349 ? 20.018 6.114 -42.663 1.00 85.06 349 GLU A N 1
ATOM 2769 C CA . GLU A 1 349 ? 21.020 6.963 -42.003 1.00 85.06 349 GLU A CA 1
ATOM 2770 C C . GLU A 1 349 ? 21.860 6.153 -41.008 1.00 85.06 349 GLU A C 1
ATOM 2772 O O . GLU A 1 349 ? 23.088 6.131 -41.110 1.00 85.06 349 GLU A O 1
ATOM 2777 N N . ALA A 1 350 ? 21.211 5.420 -40.099 1.00 85.12 350 ALA A N 1
ATOM 2778 C CA . ALA A 1 350 ? 21.899 4.619 -39.092 1.00 85.12 350 ALA A CA 1
ATOM 2779 C C . ALA A 1 350 ? 22.655 3.419 -39.696 1.00 85.12 350 ALA A C 1
ATOM 2781 O O . ALA A 1 350 ? 23.814 3.168 -39.357 1.00 85.12 350 ALA A O 1
ATOM 2782 N N . TYR A 1 351 ? 22.017 2.675 -40.603 1.00 87.62 351 TYR A N 1
ATOM 2783 C CA . TYR A 1 351 ? 22.590 1.470 -41.202 1.00 87.62 351 TYR A CA 1
ATOM 2784 C C . TYR A 1 351 ? 23.770 1.784 -42.131 1.00 87.62 351 TYR A C 1
ATOM 2786 O O . TYR A 1 351 ? 24.826 1.149 -42.046 1.00 87.62 351 TYR A O 1
ATOM 2794 N N . LEU A 1 352 ? 23.619 2.785 -43.003 1.00 87.88 352 LEU A N 1
ATOM 2795 C CA . LEU A 1 352 ? 24.660 3.161 -43.954 1.00 87.88 352 LEU A CA 1
ATOM 2796 C C . LEU A 1 352 ? 25.836 3.848 -43.267 1.00 87.88 352 LEU A C 1
ATOM 2798 O O . LEU A 1 352 ? 26.964 3.632 -43.696 1.00 87.88 352 LEU A O 1
ATOM 2802 N N . PHE A 1 353 ? 25.610 4.611 -42.192 1.00 84.25 353 PHE A N 1
ATOM 2803 C CA . PHE A 1 353 ? 26.706 5.154 -41.386 1.00 84.25 353 PHE A CA 1
ATOM 2804 C C . PHE A 1 353 ? 27.572 4.038 -40.787 1.00 84.25 353 PHE A C 1
ATOM 2806 O O . PHE A 1 353 ? 28.797 4.111 -40.836 1.00 84.25 353 PHE A O 1
ATOM 2813 N N . PHE A 1 354 ? 26.952 2.968 -40.276 1.00 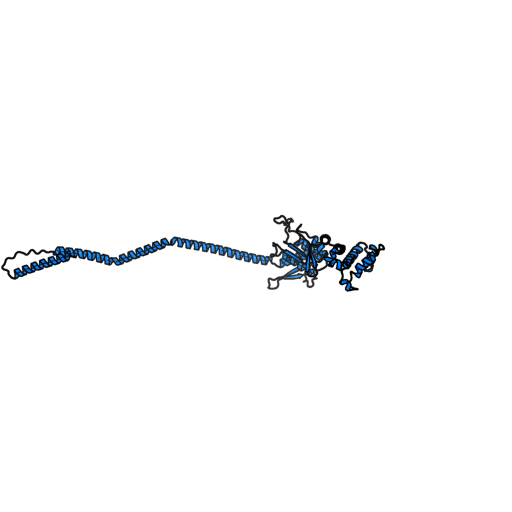84.19 354 PHE A N 1
ATOM 2814 C CA . PHE A 1 354 ? 27.689 1.816 -39.754 1.00 84.19 354 PHE A CA 1
ATOM 2815 C C . PHE A 1 354 ? 28.467 1.070 -40.851 1.00 84.19 354 PHE A C 1
ATOM 2817 O O . PHE A 1 354 ? 29.589 0.622 -40.619 1.00 84.19 354 PHE A O 1
ATOM 2824 N N . LYS A 1 355 ? 27.887 0.942 -42.052 1.00 85.19 355 LYS A N 1
ATOM 2825 C CA . LYS A 1 355 ? 28.514 0.244 -43.187 1.00 85.19 355 LYS A CA 1
ATOM 2826 C C . LYS A 1 355 ? 29.614 1.065 -43.873 1.00 85.19 355 LYS A C 1
ATOM 2828 O O . LYS A 1 355 ? 30.609 0.489 -44.308 1.00 85.19 355 LYS A O 1
ATOM 2833 N N . TYR A 1 356 ? 29.450 2.384 -43.954 1.00 86.44 356 TYR A N 1
ATOM 2834 C CA . TYR A 1 356 ? 30.385 3.323 -44.578 1.00 86.44 356 TYR A CA 1
ATOM 2835 C C . TYR A 1 356 ? 30.706 4.484 -43.618 1.00 86.44 356 TYR A C 1
ATOM 2837 O O . TYR A 1 356 ? 30.211 5.602 -43.810 1.00 86.44 356 TYR A O 1
ATOM 2845 N N . PRO A 1 357 ? 31.523 4.251 -42.574 1.00 79.94 357 PRO A N 1
ATOM 2846 C CA . PRO A 1 357 ? 31.894 5.302 -41.633 1.00 79.94 357 PRO A CA 1
ATOM 2847 C C . PRO A 1 357 ? 32.641 6.429 -42.353 1.00 79.94 357 PRO A C 1
ATOM 2849 O O . PRO A 1 357 ? 33.575 6.165 -43.111 1.00 79.94 357 PRO A O 1
ATOM 2852 N N . SER A 1 358 ? 32.271 7.685 -42.105 1.00 71.06 358 SER A N 1
ATOM 2853 C CA . SER A 1 358 ? 33.007 8.845 -42.624 1.00 71.06 358 SER A CA 1
ATOM 2854 C C . SER A 1 358 ? 33.232 9.884 -41.521 1.00 71.06 358 SER A C 1
ATOM 2856 O O . SER A 1 358 ? 32.544 9.899 -40.502 1.00 71.06 358 SER A O 1
ATOM 2858 N N . ALA A 1 359 ? 34.247 10.732 -41.701 1.00 66.56 359 ALA A N 1
ATOM 2859 C CA . ALA A 1 359 ? 34.605 11.788 -40.749 1.00 66.56 359 ALA A CA 1
ATOM 2860 C C . ALA A 1 359 ? 33.828 13.102 -40.975 1.00 66.56 359 ALA A C 1
ATOM 2862 O O . ALA A 1 359 ? 34.058 14.081 -40.264 1.00 66.56 359 ALA A O 1
ATOM 2863 N N . ARG A 1 360 ? 32.952 13.153 -41.987 1.00 63.91 360 ARG A N 1
ATOM 2864 C CA . ARG A 1 360 ? 32.161 14.331 -42.358 1.00 63.91 360 ARG A CA 1
ATOM 2865 C C . ARG A 1 360 ? 30.695 14.061 -42.028 1.00 63.91 360 ARG A C 1
ATOM 2867 O O . ARG A 1 360 ? 30.167 13.035 -42.419 1.00 63.91 360 ARG A O 1
ATOM 2874 N N . ASN A 1 361 ? 30.055 14.986 -41.316 1.00 62.00 361 ASN A N 1
ATOM 2875 C CA . ASN A 1 361 ? 28.651 14.885 -40.906 1.00 62.00 361 ASN A CA 1
ATOM 2876 C C . ASN A 1 361 ? 27.815 15.970 -41.603 1.00 62.00 361 ASN A C 1
ATOM 2878 O O . ASN A 1 361 ? 27.281 16.860 -40.942 1.00 62.00 361 ASN A O 1
ATOM 2882 N N . ASP A 1 362 ? 27.745 15.944 -42.934 1.00 67.56 362 ASP A N 1
ATOM 2883 C CA . ASP A 1 362 ? 26.850 16.815 -43.704 1.00 67.56 362 ASP A CA 1
ATOM 2884 C C . ASP A 1 362 ? 25.817 16.001 -44.504 1.00 67.56 362 ASP A C 1
ATOM 2886 O O . ASP A 1 362 ? 25.877 14.776 -44.584 1.00 67.56 362 ASP A O 1
ATOM 2890 N N . ARG A 1 363 ? 24.800 16.679 -45.051 1.00 63.72 363 ARG A N 1
ATOM 2891 C CA . ARG A 1 363 ? 23.714 16.017 -45.795 1.00 63.72 363 ARG A CA 1
ATOM 2892 C C . ARG A 1 363 ? 24.206 15.390 -47.108 1.00 63.72 363 ARG A C 1
ATOM 2894 O O . ARG A 1 363 ? 23.668 14.371 -47.525 1.00 63.72 363 ARG A O 1
ATOM 2901 N N . ALA A 1 364 ? 25.240 15.969 -47.723 1.00 65.50 364 ALA A N 1
ATOM 2902 C CA . ALA A 1 364 ? 25.818 15.470 -48.970 1.00 65.50 364 ALA A CA 1
ATOM 2903 C C . ALA A 1 364 ? 26.494 14.099 -48.782 1.00 65.50 364 ALA A C 1
ATOM 2905 O O . ALA A 1 364 ? 26.435 13.255 -49.677 1.00 65.50 364 ALA A O 1
ATOM 2906 N N . ASP A 1 365 ? 27.062 13.856 -47.600 1.00 72.00 365 ASP A N 1
ATOM 2907 C CA . ASP A 1 365 ? 27.652 12.580 -47.194 1.00 72.00 365 ASP A CA 1
ATOM 2908 C C . ASP A 1 365 ? 26.605 11.452 -47.068 1.00 72.00 365 ASP A C 1
ATOM 2910 O O . ASP A 1 365 ? 26.877 10.311 -47.442 1.00 72.00 365 ASP A O 1
ATOM 2914 N N . HIS A 1 366 ? 25.368 11.741 -46.638 1.00 76.88 366 HIS A N 1
ATOM 2915 C CA . HIS A 1 366 ? 24.304 10.726 -46.630 1.00 76.88 366 HIS A CA 1
ATOM 2916 C C . HIS A 1 366 ? 23.909 10.283 -48.049 1.00 76.88 366 HIS A C 1
ATOM 2918 O O . HIS A 1 366 ? 23.864 9.081 -48.319 1.00 76.88 366 HIS A O 1
ATOM 2924 N N . ASP A 1 367 ? 23.699 11.228 -48.971 1.00 79.88 367 ASP A N 1
ATOM 2925 C CA . ASP A 1 367 ? 23.363 10.921 -50.371 1.00 79.88 367 ASP A CA 1
ATOM 2926 C C . ASP A 1 367 ? 24.502 10.163 -51.079 1.00 79.88 367 ASP A C 1
ATOM 2928 O O . ASP A 1 367 ? 24.268 9.295 -51.924 1.00 79.88 367 ASP A O 1
ATOM 2932 N N . GLU A 1 368 ? 25.761 10.450 -50.730 1.00 81.62 368 GLU A N 1
ATOM 2933 C CA . GLU A 1 368 ? 26.921 9.679 -51.188 1.00 81.62 368 GLU A CA 1
ATOM 2934 C C . GLU A 1 368 ? 26.890 8.231 -50.679 1.00 81.62 368 GLU A C 1
ATOM 2936 O O . GLU A 1 368 ? 27.094 7.301 -51.460 1.00 81.62 368 GLU A O 1
ATOM 2941 N N . ARG A 1 369 ? 26.555 7.998 -49.405 1.00 85.19 369 ARG A N 1
ATOM 2942 C CA . ARG A 1 369 ? 26.407 6.632 -48.875 1.00 85.19 369 ARG A CA 1
ATOM 2943 C C . ARG A 1 369 ? 25.259 5.863 -49.528 1.00 85.19 369 ARG A C 1
ATOM 2945 O O . ARG A 1 369 ? 25.400 4.665 -49.775 1.00 85.19 369 ARG A O 1
ATOM 2952 N N . VAL A 1 370 ? 24.140 6.530 -49.818 1.00 85.69 370 VAL A N 1
ATOM 2953 C CA . VAL A 1 370 ? 23.015 5.935 -50.561 1.00 85.69 370 VAL A CA 1
ATOM 2954 C C . VAL A 1 370 ? 23.477 5.526 -51.960 1.00 85.69 370 VAL A C 1
ATOM 2956 O O . VAL A 1 370 ? 23.237 4.389 -52.364 1.00 85.69 370 VAL A O 1
ATOM 2959 N N . ARG A 1 371 ? 24.235 6.389 -52.650 1.00 83.69 371 ARG A N 1
ATOM 2960 C CA . ARG A 1 371 ? 24.889 6.072 -53.931 1.00 83.69 371 ARG A CA 1
ATOM 2961 C C . ARG A 1 371 ? 25.833 4.879 -53.846 1.00 83.69 371 ARG A C 1
ATOM 2963 O O . ARG A 1 371 ? 25.768 3.993 -54.685 1.00 83.69 371 ARG A O 1
ATOM 2970 N N . LEU A 1 372 ? 26.682 4.807 -52.825 1.00 84.62 372 LEU A N 1
ATOM 2971 C CA . LEU A 1 372 ? 27.607 3.682 -52.643 1.00 84.62 372 LEU A CA 1
ATOM 2972 C C . LEU A 1 372 ? 26.891 2.348 -52.394 1.00 84.62 372 LEU A C 1
ATOM 2974 O O . LEU A 1 372 ? 27.436 1.292 -52.717 1.00 84.62 372 LEU A O 1
ATOM 2978 N N . PHE A 1 373 ? 25.700 2.378 -51.792 1.00 88.00 373 PHE A N 1
ATOM 2979 C CA . PHE A 1 373 ? 24.941 1.172 -51.474 1.00 88.00 373 PHE A CA 1
ATOM 2980 C C . PHE A 1 373 ? 24.014 0.719 -52.608 1.00 88.00 373 PHE A C 1
ATOM 2982 O O . PHE A 1 373 ? 23.939 -0.479 -52.870 1.00 88.00 373 PHE A O 1
ATOM 2989 N N . PHE A 1 374 ? 23.315 1.656 -53.256 1.00 86.88 374 PHE A N 1
ATOM 2990 C CA . PHE A 1 374 ? 22.286 1.389 -54.272 1.00 86.88 374 PHE A CA 1
ATOM 2991 C C . PHE A 1 374 ? 22.716 1.741 -55.705 1.00 86.88 374 PHE A C 1
ATOM 2993 O O . PHE A 1 374 ? 21.937 1.549 -56.633 1.00 86.88 374 PHE A O 1
ATOM 3000 N N . GLY A 1 375 ? 23.930 2.258 -55.905 1.00 77.94 375 GLY A N 1
ATOM 3001 C CA . GLY A 1 375 ? 24.487 2.630 -57.208 1.00 77.94 375 GLY A CA 1
ATOM 3002 C C . GLY A 1 375 ? 24.943 1.423 -58.028 1.00 77.94 375 GLY A C 1
ATOM 3003 O O . GLY A 1 375 ? 26.104 1.331 -58.416 1.00 77.94 375 GLY A O 1
ATOM 3004 N N . ASP A 1 376 ? 24.033 0.487 -58.282 1.00 76.44 376 ASP A N 1
ATOM 3005 C CA . ASP A 1 376 ? 24.245 -0.694 -59.127 1.00 76.44 376 ASP A CA 1
ATOM 3006 C C . ASP A 1 376 ? 23.987 -0.425 -60.626 1.00 76.44 376 ASP A C 1
ATOM 3008 O O . ASP A 1 376 ? 24.081 -1.334 -61.451 1.00 76.44 376 ASP A O 1
ATOM 3012 N N . GLY A 1 377 ? 23.682 0.828 -60.990 1.00 66.50 377 GLY A N 1
ATOM 3013 C CA . GLY A 1 377 ? 23.336 1.246 -62.352 1.00 66.50 377 GLY A CA 1
ATOM 3014 C C . GLY A 1 377 ? 21.845 1.126 -62.694 1.00 66.50 377 GLY A C 1
ATOM 3015 O O . GLY A 1 377 ? 21.475 1.342 -63.848 1.00 66.50 377 GLY A O 1
ATOM 3016 N N . SER A 1 378 ? 20.989 0.797 -61.722 1.00 75.81 378 SER A N 1
ATOM 3017 C CA . SER A 1 378 ? 19.528 0.794 -61.860 1.00 75.81 378 SER A CA 1
ATOM 3018 C C . SER A 1 378 ? 18.883 2.116 -61.406 1.00 75.81 378 SER A C 1
ATOM 3020 O O . SER A 1 378 ? 19.533 2.998 -60.847 1.00 75.81 378 SER A O 1
ATOM 3022 N N . ASN A 1 379 ? 17.562 2.245 -61.592 1.00 77.50 379 ASN A N 1
ATOM 3023 C CA . ASN A 1 379 ? 16.777 3.382 -61.082 1.00 77.50 379 ASN A CA 1
ATOM 3024 C C . ASN A 1 379 ? 16.534 3.332 -59.556 1.00 77.50 379 ASN A C 1
ATOM 3026 O O . ASN A 1 379 ? 15.857 4.208 -59.015 1.00 77.50 379 ASN A O 1
ATOM 3030 N N . THR A 1 380 ? 17.064 2.322 -58.860 1.00 81.00 380 THR A N 1
ATOM 3031 C CA . THR A 1 380 ? 16.827 2.094 -57.427 1.00 81.00 380 THR A CA 1
ATOM 3032 C C . THR A 1 380 ? 17.352 3.244 -56.572 1.00 81.00 380 THR A C 1
ATOM 3034 O O . THR A 1 380 ? 16.659 3.692 -55.664 1.00 81.00 380 THR A O 1
ATOM 3037 N N . GLU A 1 381 ? 18.534 3.780 -56.890 1.00 82.44 381 GLU A N 1
ATOM 3038 C CA . GLU A 1 381 ? 19.104 4.935 -56.184 1.00 82.44 381 GLU A CA 1
ATOM 3039 C C . GLU A 1 381 ? 18.159 6.145 -56.220 1.00 82.44 381 GLU A C 1
ATOM 3041 O O . GLU A 1 381 ? 17.833 6.712 -55.176 1.00 82.44 381 GLU A O 1
ATOM 3046 N N . ALA A 1 382 ? 17.689 6.518 -57.414 1.00 80.56 382 ALA A N 1
ATOM 3047 C CA . ALA A 1 382 ? 16.814 7.670 -57.608 1.00 80.56 382 ALA A CA 1
ATOM 3048 C C . ALA A 1 382 ? 15.465 7.485 -56.895 1.00 80.56 382 ALA A C 1
ATOM 3050 O O . ALA A 1 382 ? 14.941 8.425 -56.297 1.00 80.56 382 ALA A O 1
ATOM 3051 N N . PHE A 1 383 ? 14.922 6.265 -56.913 1.00 82.25 383 PHE A N 1
ATOM 3052 C CA . PHE A 1 383 ? 13.687 5.930 -56.209 1.00 82.25 383 PHE A CA 1
ATOM 3053 C C . PHE A 1 383 ? 13.845 6.025 -54.684 1.00 82.25 383 PHE A C 1
ATOM 3055 O O . PHE A 1 383 ? 13.037 6.674 -54.019 1.00 82.25 383 PHE A O 1
ATOM 3062 N N . VAL A 1 384 ? 14.917 5.456 -54.125 1.00 83.81 384 VAL A N 1
ATOM 3063 C CA . VAL A 1 384 ? 15.198 5.527 -52.683 1.00 83.81 384 VAL A CA 1
ATOM 3064 C C . VAL A 1 384 ? 15.448 6.969 -52.247 1.00 83.81 384 VAL A C 1
ATOM 3066 O O . VAL A 1 384 ? 14.881 7.392 -51.241 1.00 83.81 384 VAL A O 1
ATOM 3069 N N . GLN A 1 385 ? 16.218 7.752 -53.013 1.00 81.75 385 GLN A N 1
ATOM 3070 C CA . GLN A 1 385 ? 16.430 9.175 -52.725 1.00 81.75 385 GLN A CA 1
ATOM 3071 C C . GLN A 1 385 ? 15.121 9.964 -52.726 1.00 81.75 385 GLN A C 1
ATOM 3073 O O . GLN A 1 385 ? 14.926 10.819 -51.861 1.00 81.75 385 GLN A O 1
ATOM 3078 N N . ARG A 1 386 ? 14.199 9.651 -53.642 1.00 81.19 386 ARG A N 1
ATOM 3079 C CA . ARG A 1 386 ? 12.865 10.254 -53.661 1.00 81.19 386 ARG A CA 1
ATOM 3080 C C . ARG A 1 386 ? 12.091 9.932 -52.380 1.00 81.19 386 ARG A C 1
ATOM 3082 O O . ARG A 1 386 ? 11.582 10.842 -51.733 1.00 81.19 386 ARG A O 1
ATOM 3089 N N . LEU A 1 387 ? 12.058 8.665 -51.967 1.00 81.75 387 LEU A N 1
ATOM 3090 C CA . LEU A 1 387 ? 11.375 8.227 -50.742 1.00 81.75 387 LEU A CA 1
ATOM 3091 C C . LEU A 1 387 ? 11.925 8.904 -49.479 1.00 81.75 387 LEU A C 1
ATOM 3093 O O . LEU A 1 387 ? 11.157 9.399 -48.653 1.00 81.75 387 LEU A O 1
ATOM 3097 N N . ILE A 1 388 ? 13.248 8.967 -49.331 1.00 81.56 388 ILE A N 1
ATOM 3098 C CA . ILE A 1 388 ? 13.869 9.513 -48.118 1.00 81.56 388 ILE A CA 1
ATOM 3099 C C . ILE A 1 388 ? 13.957 11.038 -48.099 1.00 81.56 388 ILE A C 1
ATOM 3101 O O . ILE A 1 388 ? 14.119 11.583 -47.015 1.00 81.56 388 ILE A O 1
ATOM 3105 N N . ASN A 1 389 ? 13.854 11.739 -49.233 1.00 77.06 389 ASN A N 1
ATOM 3106 C CA . ASN A 1 389 ? 13.910 13.206 -49.269 1.00 77.06 389 ASN A CA 1
ATOM 3107 C C . ASN A 1 389 ? 12.535 13.854 -49.474 1.00 77.06 389 ASN A C 1
ATOM 3109 O O 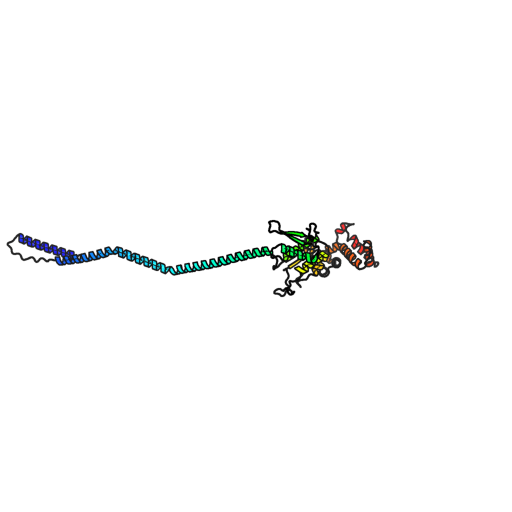. ASN A 1 389 ? 12.183 14.760 -48.721 1.00 77.06 389 ASN A O 1
ATOM 3113 N N . GLU A 1 390 ? 11.744 13.401 -50.451 1.00 72.69 390 GLU A N 1
ATOM 3114 C CA . GLU A 1 390 ? 10.459 14.030 -50.800 1.00 72.69 390 GLU A CA 1
ATOM 3115 C C . GLU A 1 390 ? 9.308 13.598 -49.892 1.00 72.69 390 GLU A C 1
ATOM 3117 O O . GLU A 1 390 ? 8.409 14.398 -49.629 1.00 72.69 390 GLU A O 1
ATOM 3122 N N . PHE A 1 391 ? 9.324 12.342 -49.438 1.00 69.88 391 PHE A N 1
ATOM 3123 C CA . PHE A 1 391 ? 8.244 11.748 -48.644 1.00 69.88 391 PHE A CA 1
ATOM 3124 C C . PHE A 1 391 ? 8.556 11.676 -47.141 1.00 69.88 391 PHE A C 1
ATOM 3126 O O . PHE A 1 391 ? 7.709 11.269 -46.351 1.00 69.88 391 PHE A O 1
ATOM 3133 N N . SER A 1 392 ? 9.754 12.090 -46.718 1.00 69.44 392 SER A N 1
ATOM 3134 C CA . SER A 1 392 ? 10.120 12.198 -45.296 1.00 69.44 392 SER A CA 1
ATOM 3135 C C . SER A 1 392 ? 10.001 13.627 -44.738 1.00 69.44 392 SER A C 1
ATOM 3137 O O . SER A 1 392 ? 9.990 13.810 -43.518 1.00 69.44 392 SER A O 1
ATOM 3139 N N . HIS A 1 393 ? 9.895 14.638 -45.612 1.00 66.38 393 HIS A N 1
ATOM 3140 C CA . HIS A 1 393 ? 9.858 16.059 -45.263 1.00 66.38 393 HIS A CA 1
ATOM 3141 C C . HIS A 1 393 ? 8.658 16.768 -45.912 1.00 66.38 393 HIS A C 1
ATOM 3143 O O . HIS A 1 393 ? 8.442 16.683 -47.115 1.00 66.38 393 HIS A O 1
ATOM 3149 N N . LEU A 1 394 ? 7.909 17.541 -45.119 1.00 60.31 394 LEU A N 1
ATOM 3150 C CA . LEU A 1 394 ? 6.702 18.265 -45.560 1.00 60.31 394 LEU A CA 1
ATOM 3151 C C . LEU A 1 394 ? 6.973 19.700 -46.053 1.00 60.31 394 LEU A C 1
ATOM 3153 O O . LEU A 1 394 ? 6.038 20.446 -46.329 1.00 60.31 394 LEU A O 1
ATOM 3157 N N . GLY A 1 395 ? 8.242 20.113 -46.125 1.00 49.88 395 GLY A N 1
ATOM 3158 C CA . GLY A 1 395 ? 8.629 21.518 -46.309 1.00 49.88 395 GLY A CA 1
ATOM 3159 C C . GLY A 1 395 ? 8.296 22.126 -47.676 1.00 49.88 395 GLY A C 1
ATOM 3160 O O . GLY A 1 395 ? 8.252 23.347 -47.782 1.00 49.88 395 GLY A O 1
ATOM 3161 N N . GLU A 1 396 ? 8.052 21.307 -48.703 1.00 53.62 396 GLU A N 1
ATOM 3162 C CA . GLU A 1 396 ? 7.854 21.787 -50.081 1.00 53.62 396 GLU A CA 1
ATOM 3163 C C . GLU A 1 396 ? 6.409 21.649 -50.586 1.00 53.62 396 GLU A C 1
ATOM 3165 O O . GLU A 1 396 ? 5.970 22.467 -51.388 1.00 53.62 396 GLU A O 1
ATOM 3170 N N . PHE A 1 397 ? 5.643 20.661 -50.102 1.00 58.22 397 PHE A N 1
ATOM 3171 C CA . PHE A 1 397 ? 4.260 20.415 -50.530 1.00 58.22 397 PHE A CA 1
ATOM 3172 C C . PHE A 1 397 ? 3.416 19.839 -49.382 1.00 58.22 397 PHE A C 1
ATOM 3174 O O . PHE A 1 397 ? 3.555 18.667 -49.031 1.00 58.22 397 PHE A O 1
ATOM 3181 N N . ILE A 1 398 ? 2.504 20.648 -48.829 1.00 54.09 398 ILE A N 1
ATOM 3182 C CA . ILE A 1 398 ? 1.617 20.268 -47.710 1.00 54.09 398 ILE A CA 1
ATOM 3183 C C . ILE A 1 398 ? 0.669 19.122 -48.091 1.00 54.09 398 ILE A C 1
ATOM 3185 O O . ILE A 1 398 ? 0.393 18.267 -47.251 1.00 54.09 398 ILE A O 1
ATOM 3189 N N . ASP A 1 399 ? 0.235 19.038 -49.351 1.00 57.12 399 ASP A N 1
ATOM 3190 C CA . ASP A 1 399 ? -0.688 17.994 -49.826 1.00 57.12 399 ASP A CA 1
ATOM 3191 C C . ASP A 1 399 ? -0.125 16.571 -49.649 1.00 57.12 399 ASP A C 1
ATOM 3193 O O . ASP A 1 399 ? -0.886 15.617 -49.492 1.00 57.12 399 ASP A O 1
ATOM 3197 N N . ARG A 1 400 ? 1.205 16.416 -49.552 1.00 60.94 400 ARG A N 1
ATOM 3198 C CA . ARG A 1 400 ? 1.879 15.135 -49.265 1.00 60.94 400 ARG A CA 1
ATOM 3199 C C . ARG A 1 400 ? 1.617 14.605 -47.848 1.00 60.94 400 ARG A C 1
ATOM 3201 O O . ARG A 1 400 ? 1.900 13.448 -47.579 1.00 60.94 400 ARG A O 1
ATOM 3208 N N . SER A 1 401 ? 1.047 15.421 -46.958 1.00 54.69 401 SER A N 1
ATOM 3209 C CA . SER A 1 401 ? 0.577 14.991 -45.630 1.00 54.69 401 SER A CA 1
ATOM 3210 C C . SER A 1 401 ? -0.795 14.306 -45.651 1.00 54.69 401 SER A C 1
ATOM 3212 O O . SER A 1 401 ? -1.280 13.883 -44.606 1.00 54.69 401 SER A O 1
ATOM 3214 N N . THR A 1 402 ? -1.455 14.218 -46.811 1.00 52.09 402 THR A N 1
ATOM 3215 C CA . THR A 1 402 ? -2.858 13.771 -46.897 1.00 52.09 402 THR A CA 1
ATOM 3216 C C . THR A 1 402 ? -3.045 12.372 -47.483 1.00 52.09 402 THR A C 1
ATOM 3218 O O . THR A 1 402 ? -4.161 11.855 -47.448 1.00 52.09 402 THR A O 1
ATOM 3221 N N . GLN A 1 403 ? -1.985 11.736 -47.997 1.00 57.34 403 GLN A N 1
ATOM 3222 C CA . GLN A 1 403 ? -2.061 10.426 -48.652 1.00 57.34 403 GLN A CA 1
ATOM 3223 C C . GLN A 1 403 ? -0.938 9.491 -48.167 1.00 57.34 403 GLN A C 1
ATOM 3225 O O . GLN A 1 403 ? 0.208 9.936 -48.078 1.00 57.34 403 GLN A O 1
ATOM 3230 N N . PRO A 1 404 ? -1.237 8.217 -47.838 1.00 56.81 404 PRO A N 1
ATOM 3231 C CA . PRO A 1 404 ? -0.210 7.221 -47.540 1.00 56.81 404 PRO A CA 1
ATOM 3232 C C . PRO A 1 404 ? 0.671 6.966 -48.773 1.00 56.81 404 PRO A C 1
ATOM 3234 O O . PRO A 1 404 ? 0.215 7.099 -49.909 1.00 56.81 404 PRO A O 1
ATOM 3237 N N . ILE A 1 405 ? 1.941 6.629 -48.542 1.00 60.19 405 ILE A N 1
ATOM 3238 C CA . ILE A 1 405 ? 2.917 6.390 -49.611 1.00 60.19 405 ILE A CA 1
ATOM 3239 C C . ILE A 1 405 ? 2.573 5.062 -50.295 1.00 60.19 405 ILE A C 1
ATOM 3241 O O . ILE A 1 405 ? 2.522 4.028 -49.632 1.00 60.19 405 ILE A O 1
ATOM 3245 N N . ASP A 1 406 ? 2.345 5.103 -51.608 1.00 54.12 406 ASP A N 1
ATOM 3246 C CA . ASP A 1 406 ? 2.204 3.907 -52.440 1.00 54.12 406 ASP A CA 1
ATOM 3247 C C . ASP A 1 406 ? 3.604 3.381 -52.790 1.00 54.12 406 ASP A C 1
ATOM 3249 O O . ASP A 1 406 ? 4.403 4.081 -53.420 1.00 54.12 406 ASP A O 1
ATOM 3253 N N . CYS A 1 407 ? 3.922 2.187 -52.292 1.00 46.19 407 CYS A N 1
ATOM 3254 C CA . CYS A 1 407 ? 5.232 1.549 -52.423 1.00 46.19 407 CYS A CA 1
ATOM 3255 C C . CYS A 1 407 ? 5.259 0.451 -53.502 1.00 46.19 407 CYS A C 1
ATOM 3257 O O . CYS A 1 407 ? 6.252 -0.280 -53.564 1.00 46.19 407 CYS A O 1
ATOM 3259 N N . THR A 1 408 ? 4.191 0.318 -54.303 1.00 43.41 408 THR A N 1
ATOM 3260 C CA . THR A 1 408 ? 4.064 -0.720 -55.342 1.00 43.41 408 THR A CA 1
ATOM 3261 C C . THR A 1 408 ? 4.829 -0.436 -56.632 1.00 43.41 408 THR A C 1
ATOM 3263 O O . THR A 1 408 ? 5.017 0.749 -57.005 1.00 43.41 408 THR A O 1
#